Protein AF-A0A971WCU1-F1 (afdb_monomer_lite)

Radius of gyration: 51.8 Å; chains: 1; bounding box: 197×44×165 Å

Foldseek 3Di:
DDDPDPPPVPPPPPPDDDDDFDKDKWWLAKFKWWFDDPVAWAVLLLLLLLLLVLVVVVVVCPVPPDDPQLSDDPHSVVSVVDDPVSHAFDWDDDQKIWGWFDDPVFQKIKIKIKHFFCAPDVPDPPGPGHGAPAKIKIWIWMWGQDPRIIMIITIIMIMHGPPDPGDDDPPPCVSVLVQLVPPNGQIGDPHGQHLFAAEPPDLVSLLVVLVVLPDLQDAAKEKEWEKAFDQPPVVVVVVVVVVDDDDDPPVCVVVVVVVSVVSSVVTDTDALEPVSNLSNVCRSLHHYYYYYQVCQVVNCVSNVDPDRDHHGKMKMRHNPNQDDDIDIGDSVRCNVCVPVVSVVVSVCSSSSSIRDDHDRDPTDYPVRSVVVVVVVVVVVVVVVVVVVVVVVVVVVVVVVVVVVVVVVVVVVVVVVVVVVVVVVVVVVVVVVVVVVVVVVVVVVVVVVVVVVVVVVVVVVVVVVVVPDDD

Structure (mmCIF, N/CA/C/O backbone):
data_AF-A0A971WCU1-F1
#
_entry.id   AF-A0A971WCU1-F1
#
loop_
_atom_site.group_PDB
_atom_site.id
_atom_site.type_symbol
_atom_site.label_atom_id
_atom_site.label_alt_id
_atom_site.label_comp_id
_atom_site.label_asym_id
_atom_site.label_entity_id
_atom_site.label_seq_id
_atom_site.pdbx_PDB_ins_code
_atom_site.Cartn_x
_atom_site.Cartn_y
_atom_site.Cartn_z
_atom_site.occupancy
_atom_site.B_iso_or_equiv
_atom_site.auth_seq_id
_atom_site.auth_comp_id
_atom_site.auth_asym_id
_atom_site.auth_atom_id
_atom_site.pdbx_PDB_model_num
ATOM 1 N N . MET A 1 1 ? 70.773 10.343 27.319 1.00 43.09 1 MET A N 1
ATOM 2 C CA . MET A 1 1 ? 70.062 11.587 27.674 1.00 43.09 1 MET A CA 1
ATOM 3 C C . MET A 1 1 ? 69.330 12.115 26.451 1.00 43.09 1 MET A C 1
ATOM 5 O O . MET A 1 1 ? 69.929 12.808 25.647 1.00 43.09 1 MET A O 1
ATOM 9 N N . SER A 1 2 ? 68.058 11.762 26.323 1.00 36.41 2 SER A N 1
ATOM 10 C CA . SER A 1 2 ? 66.983 12.653 25.872 1.00 36.41 2 SER A CA 1
ATOM 11 C C . SER A 1 2 ? 65.689 11.899 26.162 1.00 36.41 2 SER A C 1
ATOM 13 O O . SER A 1 2 ? 65.372 10.880 25.558 1.00 36.41 2 SER A O 1
ATOM 15 N N . VAL A 1 3 ? 65.046 12.328 27.240 1.00 37.06 3 VAL A N 1
ATOM 16 C CA . VAL A 1 3 ? 63.808 11.773 27.773 1.00 37.06 3 VAL A CA 1
ATOM 17 C C . VAL A 1 3 ? 62.719 12.010 26.729 1.00 37.06 3 VAL A C 1
ATOM 19 O O . VAL A 1 3 ? 62.433 13.155 26.387 1.00 37.06 3 VAL A O 1
ATOM 22 N N . LEU A 1 4 ? 62.141 10.932 26.198 1.00 38.88 4 LEU A N 1
ATOM 23 C CA . LEU A 1 4 ? 60.854 10.992 25.515 1.00 38.88 4 LEU A CA 1
ATOM 24 C C . LEU A 1 4 ? 59.821 11.357 26.583 1.00 38.88 4 LEU A C 1
ATOM 26 O O . LEU A 1 4 ? 59.481 10.532 27.429 1.00 38.88 4 LEU A O 1
ATOM 30 N N . ASN A 1 5 ? 59.386 12.616 26.586 1.00 39.91 5 ASN A N 1
ATOM 31 C CA . ASN A 1 5 ? 58.251 13.050 27.386 1.00 39.91 5 ASN A CA 1
ATOM 32 C C . ASN A 1 5 ? 57.004 12.308 26.890 1.00 39.91 5 ASN A C 1
ATOM 34 O O . ASN A 1 5 ? 56.420 12.661 25.865 1.00 39.91 5 ASN A O 1
ATOM 38 N N . CYS A 1 6 ? 56.606 11.283 27.643 1.00 39.75 6 CYS A N 1
ATOM 39 C CA . CYS A 1 6 ? 55.230 10.817 27.714 1.00 39.75 6 CYS A CA 1
ATOM 40 C C . CYS A 1 6 ? 54.361 11.954 28.266 1.00 39.75 6 CYS A C 1
ATOM 42 O O . CYS A 1 6 ? 54.092 12.017 29.462 1.00 39.75 6 CYS A O 1
ATOM 44 N N . GLU A 1 7 ? 53.906 12.853 27.400 1.00 39.91 7 GLU A N 1
ATOM 45 C CA . GLU A 1 7 ? 52.666 13.582 27.652 1.00 39.91 7 GLU A CA 1
ATOM 46 C C . GLU A 1 7 ? 51.512 12.743 27.100 1.00 39.91 7 GLU A C 1
ATOM 48 O O . GLU A 1 7 ? 50.922 13.038 26.061 1.00 39.91 7 GLU A O 1
ATOM 53 N N . GLU A 1 8 ? 51.183 11.664 27.815 1.00 44.31 8 GLU A N 1
ATOM 54 C CA . GLU A 1 8 ? 49.823 11.136 27.786 1.00 44.31 8 GLU A CA 1
ATOM 55 C C . GLU A 1 8 ? 48.916 12.248 28.316 1.00 44.31 8 GLU A C 1
ATOM 57 O O . GLU A 1 8 ? 48.736 12.435 29.521 1.00 44.31 8 GLU A O 1
ATOM 62 N N . GLN A 1 9 ? 48.361 13.037 27.395 1.00 46.75 9 GLN A N 1
ATOM 63 C CA . GLN A 1 9 ? 47.211 13.872 27.688 1.00 46.75 9 GLN A CA 1
ATOM 64 C C . GLN A 1 9 ? 46.066 12.942 28.075 1.00 46.75 9 GLN A C 1
ATOM 66 O O . GLN A 1 9 ? 45.296 12.477 27.235 1.00 46.75 9 GLN A O 1
ATOM 71 N N . ASN A 1 10 ? 45.964 12.701 29.376 1.00 48.41 10 ASN A N 1
ATOM 72 C CA . ASN A 1 10 ? 44.827 12.116 30.050 1.00 48.41 10 ASN A CA 1
ATOM 73 C C . ASN A 1 10 ? 43.630 13.073 29.891 1.00 48.41 10 ASN A C 1
ATOM 75 O O . ASN A 1 10 ? 43.253 13.819 30.796 1.00 48.41 10 ASN A O 1
ATOM 79 N N . LYS A 1 11 ? 43.067 13.128 28.678 1.00 56.75 11 LYS A N 1
ATOM 80 C CA . LYS A 1 11 ? 41.783 13.765 28.397 1.00 56.75 11 LYS A CA 1
ATOM 81 C C . LYS A 1 11 ? 40.721 12.835 28.952 1.00 56.75 11 LYS A C 1
ATOM 83 O O . LYS A 1 11 ? 40.116 12.070 28.209 1.00 56.75 11 LYS A O 1
ATOM 88 N N . ASN A 1 12 ? 40.498 12.918 30.262 1.00 53.84 12 ASN A N 1
ATOM 89 C CA . ASN A 1 12 ? 39.261 12.429 30.851 1.00 53.84 12 ASN A CA 1
ATOM 90 C C . ASN A 1 12 ? 38.111 12.946 29.972 1.00 53.84 12 ASN A C 1
ATOM 92 O O . ASN A 1 12 ? 37.993 14.172 29.821 1.00 53.84 12 ASN A O 1
ATOM 96 N N . PRO A 1 13 ? 37.311 12.071 29.334 1.00 63.09 13 PRO A N 1
ATOM 97 C CA . PRO A 1 13 ? 36.203 12.528 28.520 1.00 63.09 13 PRO A CA 1
ATOM 98 C C . PRO A 1 13 ? 35.293 13.343 29.435 1.00 63.09 13 PRO A C 1
ATOM 100 O O . PRO A 1 13 ? 34.786 12.848 30.440 1.00 63.09 13 PRO A O 1
ATOM 103 N N . LYS A 1 14 ? 35.138 14.638 29.138 1.00 66.12 14 LYS A N 1
ATOM 104 C CA . LYS A 1 14 ? 34.150 15.463 29.829 1.00 66.12 14 LYS A CA 1
ATOM 105 C C . LYS A 1 14 ? 32.787 14.876 29.483 1.00 66.12 14 LYS A C 1
ATOM 107 O O . LYS A 1 14 ? 32.306 15.079 28.371 1.00 66.12 14 LYS A O 1
ATOM 112 N N . TYR A 1 15 ? 32.195 14.146 30.424 1.00 69.62 15 TYR A N 1
ATOM 113 C CA . TYR A 1 15 ? 30.823 13.651 30.358 1.00 69.62 15 TYR A CA 1
ATOM 114 C C . TYR A 1 15 ? 29.861 14.847 30.419 1.00 69.62 15 TYR A C 1
ATOM 116 O O . TYR A 1 15 ? 29.337 15.205 31.469 1.00 69.62 15 TYR A O 1
ATOM 124 N N . GLY A 1 16 ? 29.726 15.545 29.294 1.00 74.69 16 GLY A N 1
ATOM 125 C CA . GLY A 1 16 ? 28.755 16.609 29.082 1.00 74.69 16 GLY A CA 1
ATOM 126 C C . GLY A 1 16 ? 27.542 16.093 28.308 1.00 74.69 16 GLY A C 1
ATOM 127 O O . GLY A 1 16 ? 27.627 15.049 27.658 1.00 74.69 16 GLY A O 1
ATOM 128 N N . PRO A 1 17 ? 26.412 16.815 28.346 1.00 77.12 17 PRO A N 1
ATOM 129 C CA . PRO A 1 17 ? 25.242 16.459 27.554 1.00 77.12 17 PRO A CA 1
ATOM 130 C C . PRO A 1 17 ? 25.588 16.421 26.058 1.00 77.12 17 PRO A C 1
ATOM 132 O O . PRO A 1 17 ? 26.209 17.344 25.522 1.00 77.12 17 PRO A O 1
ATOM 135 N N . ILE A 1 18 ? 25.174 15.346 25.384 1.00 80.56 18 ILE A N 1
ATOM 136 C CA . ILE A 1 18 ? 25.333 15.185 23.935 1.00 80.56 18 ILE A CA 1
ATOM 137 C C . ILE A 1 18 ? 24.312 16.087 23.230 1.00 80.56 18 ILE A C 1
ATOM 139 O O . ILE A 1 18 ? 23.155 16.179 23.641 1.00 80.56 18 ILE A O 1
ATOM 143 N N . LYS A 1 19 ? 24.735 16.781 22.168 1.00 82.50 19 LYS A N 1
ATOM 144 C CA . LYS A 1 19 ? 23.848 17.659 21.393 1.00 82.50 19 LYS A CA 1
ATOM 145 C C . LYS A 1 19 ? 22.798 16.838 20.642 1.00 82.50 19 LYS A C 1
ATOM 147 O O . LYS A 1 19 ? 23.133 15.847 20.001 1.00 82.50 19 LYS A O 1
ATOM 152 N N . LEU A 1 20 ? 21.552 17.306 20.662 1.00 84.56 20 LEU A N 1
ATOM 153 C CA . LEU A 1 20 ? 20.497 16.774 19.800 1.00 84.56 20 LEU A CA 1
ATOM 154 C C . LEU A 1 20 ? 20.775 17.143 18.338 1.00 84.56 20 LEU A C 1
ATOM 156 O O . LEU A 1 20 ? 21.154 18.278 18.038 1.00 84.56 20 LEU A O 1
ATOM 160 N N . LEU A 1 21 ? 20.561 16.188 17.435 1.00 85.56 21 LEU A N 1
ATOM 161 C CA . LEU A 1 21 ? 20.706 16.390 15.996 1.00 85.56 21 LEU A CA 1
ATOM 162 C C . LEU A 1 21 ? 19.345 16.698 15.369 1.00 85.56 21 LEU A C 1
ATOM 164 O O . LEU A 1 21 ? 18.330 16.091 15.712 1.00 85.56 21 LEU A O 1
ATOM 168 N N . LYS A 1 22 ? 19.320 17.644 14.426 1.00 91.31 22 LYS A N 1
ATOM 169 C CA . LYS A 1 22 ? 18.138 17.860 13.586 1.00 91.31 22 LYS A CA 1
ATOM 170 C C . LYS A 1 22 ? 18.001 16.689 12.617 1.00 91.31 22 LYS A C 1
ATOM 172 O O . LYS A 1 22 ? 19.000 16.252 12.053 1.00 91.31 22 LYS A O 1
ATOM 177 N N . THR A 1 23 ? 16.771 16.236 12.410 1.00 92.38 23 THR A N 1
ATOM 178 C CA . THR A 1 23 ? 16.435 15.107 11.532 1.00 92.38 23 THR A CA 1
ATOM 179 C C . THR A 1 23 ? 15.613 15.608 10.345 1.00 92.38 23 THR A C 1
ATOM 181 O O . THR A 1 23 ? 14.807 16.528 10.503 1.00 92.38 23 THR A O 1
ATOM 184 N N . VAL A 1 24 ? 15.814 15.021 9.168 1.00 93.81 24 VAL A N 1
ATOM 185 C CA . VAL A 1 24 ? 14.945 15.171 7.994 1.00 93.81 24 VAL A CA 1
ATOM 186 C C . VAL A 1 24 ? 14.205 13.867 7.749 1.00 93.81 24 VAL A C 1
ATOM 188 O O . VAL A 1 24 ? 14.799 12.799 7.857 1.00 93.81 24 VAL A O 1
ATOM 191 N N . SER A 1 25 ? 12.926 13.958 7.392 1.00 93.88 25 SER A N 1
ATOM 192 C CA . SER A 1 25 ? 12.087 12.794 7.103 1.00 93.88 25 SER A CA 1
ATOM 193 C C . SER A 1 25 ? 11.522 12.892 5.697 1.00 93.88 25 SER A C 1
ATOM 195 O O . SER A 1 25 ? 11.030 13.949 5.297 1.00 93.88 25 SER A O 1
ATOM 197 N N . TYR A 1 26 ? 11.587 11.805 4.936 1.00 93.00 26 TYR A N 1
ATOM 198 C CA . TYR A 1 26 ? 11.058 11.756 3.577 1.00 93.00 26 TYR A CA 1
ATOM 199 C C . TYR A 1 26 ? 10.652 10.335 3.175 1.00 93.00 26 TYR A C 1
ATOM 201 O O . TYR A 1 26 ? 11.253 9.364 3.643 1.00 93.00 26 TYR A O 1
ATOM 209 N N . PRO A 1 27 ? 9.636 10.181 2.307 1.00 92.50 27 PRO A N 1
ATOM 210 C CA . PRO A 1 27 ? 9.279 8.872 1.788 1.00 92.50 27 PRO A CA 1
ATOM 211 C C . PRO A 1 27 ? 10.387 8.333 0.881 1.00 92.50 27 PRO A C 1
ATOM 213 O O . PRO A 1 27 ? 10.970 9.081 0.094 1.00 92.50 27 PRO A O 1
ATOM 216 N N . THR A 1 28 ? 10.649 7.033 0.975 1.00 92.00 28 THR A N 1
ATOM 217 C CA . THR A 1 28 ? 11.574 6.291 0.102 1.00 92.00 28 THR A CA 1
ATOM 218 C C . THR A 1 28 ? 10.845 5.323 -0.822 1.00 92.00 28 THR A C 1
ATOM 220 O O . THR A 1 28 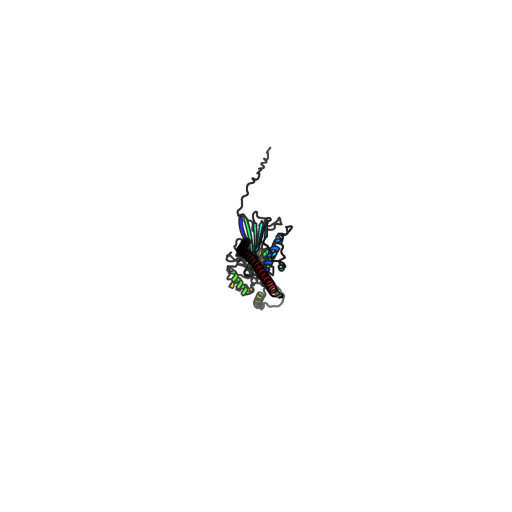? 11.330 5.017 -1.906 1.00 92.00 28 THR A O 1
ATOM 223 N N . PHE A 1 29 ? 9.660 4.868 -0.418 1.00 93.19 29 PHE A N 1
ATOM 224 C CA . PHE A 1 29 ? 8.770 4.037 -1.217 1.00 93.19 29 PHE A CA 1
ATOM 225 C C . PHE A 1 29 ? 7.324 4.406 -0.917 1.00 93.19 29 PHE A C 1
ATOM 227 O O . PHE A 1 29 ? 6.978 4.640 0.242 1.00 93.19 29 PHE A O 1
ATOM 234 N N . GLN A 1 30 ? 6.494 4.458 -1.954 1.00 93.06 30 GLN A N 1
ATOM 235 C CA . GLN A 1 30 ? 5.072 4.759 -1.864 1.00 93.06 30 GLN A CA 1
ATOM 236 C C . GLN A 1 30 ? 4.330 3.987 -2.954 1.00 93.06 30 GLN A C 1
ATOM 238 O O . GLN A 1 30 ? 4.780 3.962 -4.098 1.00 93.06 30 GLN A O 1
ATOM 243 N N . LEU A 1 31 ? 3.211 3.367 -2.591 1.00 94.31 31 LEU A N 1
ATOM 244 C CA . LEU A 1 31 ? 2.306 2.706 -3.522 1.00 94.31 31 LEU A CA 1
ATOM 245 C C . LEU A 1 31 ? 0.878 2.756 -2.980 1.00 94.31 31 LEU A C 1
ATOM 247 O O . LEU A 1 31 ? 0.618 2.291 -1.870 1.00 94.31 31 LEU A O 1
ATOM 251 N N . TYR A 1 32 ? -0.034 3.271 -3.796 1.00 95.44 32 TYR A N 1
ATOM 252 C CA . TYR A 1 32 ? -1.472 3.090 -3.634 1.00 95.44 32 TYR A CA 1
ATOM 253 C C . TYR A 1 32 ? -1.966 2.049 -4.636 1.00 95.44 32 TYR A C 1
ATOM 255 O O . TYR A 1 32 ? -1.574 2.072 -5.806 1.00 95.44 32 TYR A O 1
ATOM 263 N N . ALA A 1 33 ? -2.818 1.145 -4.170 1.00 95.44 33 ALA A N 1
ATOM 264 C CA . ALA A 1 33 ? -3.464 0.141 -4.993 1.00 95.44 33 ALA A CA 1
ATOM 265 C C . ALA A 1 33 ? -4.829 -0.246 -4.409 1.00 95.44 33 ALA A C 1
ATOM 267 O O . ALA A 1 33 ? -5.133 0.029 -3.257 1.00 95.44 33 ALA A O 1
ATOM 268 N N . GLU A 1 34 ? -5.617 -0.939 -5.205 1.00 96.00 34 GLU A N 1
ATOM 269 C CA . GLU A 1 34 ? -6.888 -1.561 -4.891 1.00 96.00 34 GLU A CA 1
ATOM 270 C C . GLU A 1 34 ? -6.803 -3.053 -5.225 1.00 96.00 34 GLU A C 1
ATOM 272 O O . GLU A 1 34 ? -6.020 -3.487 -6.080 1.00 96.00 34 GLU A O 1
ATOM 277 N N . ILE A 1 35 ? -7.611 -3.849 -4.539 1.00 94.94 35 ILE A N 1
ATOM 278 C CA . ILE A 1 35 ? -7.826 -5.259 -4.856 1.00 94.94 35 ILE A CA 1
ATOM 279 C C . ILE A 1 35 ? -8.947 -5.356 -5.882 1.00 94.94 35 ILE A C 1
ATOM 281 O O . ILE A 1 35 ? -10.084 -4.978 -5.605 1.00 94.94 35 ILE A O 1
ATOM 285 N N . GLU A 1 36 ? -8.638 -5.906 -7.055 1.00 87.38 36 GLU A N 1
ATOM 286 C CA . GLU A 1 36 ? -9.627 -6.201 -8.088 1.00 87.38 36 GLU A CA 1
ATOM 287 C C . GLU A 1 36 ? -9.610 -7.703 -8.395 1.00 87.38 36 GLU A C 1
ATOM 289 O O . GLU A 1 36 ? -8.918 -8.179 -9.299 1.00 87.38 36 GLU A O 1
ATOM 294 N N . ASN A 1 37 ? -10.412 -8.462 -7.645 1.00 85.12 37 ASN A N 1
ATOM 295 C CA . ASN A 1 37 ? -10.657 -9.872 -7.916 1.00 85.12 37 ASN A CA 1
ATOM 296 C C . ASN A 1 37 ? -12.152 -10.191 -7.829 1.00 85.12 37 ASN A C 1
ATOM 298 O O . ASN A 1 37 ? -12.797 -9.955 -6.818 1.00 85.12 37 ASN A O 1
ATOM 302 N N . GLN A 1 38 ? -12.701 -10.784 -8.889 1.00 80.00 38 GLN A N 1
ATOM 303 C CA . GLN A 1 38 ? -14.122 -11.139 -8.964 1.00 80.00 38 GLN A CA 1
ATOM 304 C C . GLN A 1 38 ? -14.530 -12.260 -7.998 1.00 80.00 38 GLN A C 1
ATOM 306 O O . GLN A 1 38 ? -15.721 -12.454 -7.769 1.00 80.00 38 GLN A O 1
ATOM 311 N N . LYS A 1 39 ? -13.568 -13.037 -7.488 1.00 87.12 39 LYS A N 1
ATOM 312 C CA . LYS A 1 39 ? -13.828 -14.205 -6.633 1.00 87.12 39 LYS A CA 1
ATOM 313 C C . LYS A 1 39 ? -13.676 -13.925 -5.141 1.00 87.12 39 LYS A C 1
ATOM 315 O O . LYS A 1 39 ? -14.140 -14.735 -4.344 1.00 87.12 39 LYS A O 1
ATOM 320 N N . THR A 1 40 ? -13.054 -12.807 -4.785 1.00 91.69 40 THR A N 1
ATOM 321 C CA . THR A 1 40 ? -12.688 -12.474 -3.408 1.00 91.69 40 THR A CA 1
ATOM 322 C C . THR A 1 40 ? -13.382 -11.180 -3.030 1.00 91.69 40 THR A C 1
ATOM 324 O O . THR A 1 40 ? -13.104 -10.137 -3.617 1.00 91.69 40 THR A O 1
ATOM 327 N N . ASP A 1 41 ? -14.301 -11.242 -2.070 1.00 94.44 41 ASP A N 1
ATOM 328 C CA . ASP A 1 41 ? -14.919 -10.035 -1.526 1.00 94.44 41 ASP A CA 1
ATOM 329 C C . ASP A 1 41 ? -13.918 -9.206 -0.696 1.00 94.44 41 ASP A C 1
ATOM 331 O O . ASP A 1 41 ? -12.812 -9.651 -0.376 1.00 94.44 41 ASP A O 1
ATOM 335 N N . ALA A 1 42 ? -14.292 -7.970 -0.359 1.00 95.56 42 ALA A N 1
ATOM 336 C CA . ALA A 1 42 ? -13.392 -7.035 0.310 1.00 95.56 42 ALA A CA 1
ATOM 337 C C . ALA A 1 42 ? -12.983 -7.475 1.729 1.00 95.56 42 ALA A C 1
ATOM 339 O O . ALA A 1 42 ? -11.884 -7.141 2.172 1.00 95.56 42 ALA A O 1
ATOM 340 N N . GLU A 1 43 ? -13.829 -8.227 2.437 1.00 94.81 43 GLU A N 1
ATOM 341 C CA . GLU A 1 43 ? -13.536 -8.708 3.790 1.00 94.81 43 GLU A CA 1
ATOM 342 C C . GLU A 1 43 ? -12.564 -9.892 3.753 1.00 94.81 43 GLU A C 1
ATOM 344 O O . GLU A 1 43 ? -11.565 -9.907 4.477 1.00 94.81 43 GLU A O 1
ATOM 349 N N . ALA A 1 44 ? -12.787 -10.843 2.845 1.00 95.38 44 ALA A N 1
ATOM 350 C CA . ALA A 1 44 ? -11.847 -11.916 2.553 1.00 95.38 44 ALA A CA 1
ATOM 351 C C . ALA A 1 44 ? -10.498 -11.356 2.081 1.00 95.38 44 ALA A C 1
ATOM 353 O O . ALA A 1 44 ? -9.449 -11.760 2.585 1.00 95.38 44 ALA A O 1
ATOM 354 N N . ALA A 1 45 ? -10.512 -10.373 1.175 1.00 96.75 45 ALA A N 1
ATOM 355 C CA . ALA A 1 45 ? -9.303 -9.710 0.706 1.00 96.75 45 ALA A CA 1
ATOM 356 C C . ALA A 1 45 ? -8.549 -9.024 1.854 1.00 96.75 45 ALA A C 1
ATOM 358 O O . ALA A 1 45 ? -7.324 -9.124 1.916 1.00 96.75 45 ALA A O 1
ATOM 359 N N . LEU A 1 46 ? -9.261 -8.374 2.786 1.00 96.94 46 LEU A N 1
ATOM 360 C CA . LEU A 1 46 ? -8.656 -7.772 3.974 1.00 96.94 46 LEU A CA 1
ATOM 361 C C . LEU A 1 46 ? -7.951 -8.835 4.823 1.00 96.94 46 LEU A C 1
ATOM 363 O O . LEU A 1 46 ? -6.783 -8.657 5.163 1.00 96.94 46 LEU A O 1
ATOM 367 N N . LYS A 1 47 ? -8.619 -9.958 5.118 1.00 96.31 47 LYS A N 1
ATOM 368 C CA . LYS A 1 47 ? -8.030 -11.067 5.890 1.00 96.31 47 LYS A CA 1
ATOM 369 C C . LYS A 1 47 ? -6.763 -11.605 5.226 1.00 96.31 47 LYS A C 1
ATOM 371 O O . LYS A 1 47 ? -5.746 -11.770 5.899 1.00 96.31 47 LYS A O 1
ATOM 376 N N . ILE A 1 48 ? -6.793 -11.807 3.909 1.00 96.88 48 ILE A N 1
ATOM 377 C CA . ILE A 1 48 ? -5.629 -12.261 3.138 1.00 96.88 48 ILE A CA 1
ATOM 378 C C . ILE A 1 48 ? -4.506 -11.218 3.193 1.00 96.88 48 ILE A C 1
ATOM 380 O O . ILE A 1 48 ? -3.363 -11.571 3.468 1.00 96.88 48 ILE A O 1
ATOM 384 N N . ALA A 1 49 ? -4.801 -9.932 2.984 1.00 96.94 49 ALA A N 1
ATOM 385 C CA . ALA A 1 49 ? -3.796 -8.868 2.997 1.00 96.94 49 ALA A CA 1
ATOM 386 C C . ALA A 1 49 ? -3.129 -8.694 4.376 1.00 96.94 49 ALA A C 1
ATOM 388 O O . ALA A 1 49 ? -1.912 -8.492 4.472 1.00 96.94 49 ALA A O 1
ATOM 389 N N . VAL A 1 50 ? -3.905 -8.828 5.455 1.00 96.56 50 VAL A N 1
ATOM 390 C CA . VAL A 1 50 ? -3.392 -8.856 6.833 1.00 96.56 50 VAL A CA 1
ATOM 391 C C . VAL A 1 50 ? -2.505 -10.084 7.050 1.00 96.56 50 VAL A C 1
ATOM 393 O O . VAL A 1 50 ? -1.378 -9.940 7.529 1.00 96.56 50 VAL A O 1
ATOM 396 N N . ALA A 1 51 ? -2.953 -11.273 6.633 1.00 96.00 51 ALA A N 1
ATOM 397 C CA . ALA A 1 51 ? -2.179 -12.508 6.747 1.00 96.00 51 ALA A CA 1
ATOM 398 C C . ALA A 1 51 ? -0.861 -12.451 5.958 1.00 96.00 51 ALA A C 1
ATOM 400 O O . ALA A 1 51 ? 0.175 -12.862 6.474 1.00 96.00 51 ALA A O 1
ATOM 401 N N . GLU A 1 52 ? -0.865 -11.887 4.747 1.00 95.69 52 GLU A N 1
ATOM 402 C CA . GLU A 1 52 ? 0.336 -11.639 3.934 1.00 95.69 52 GLU A CA 1
ATOM 403 C C . GLU A 1 52 ? 1.316 -10.712 4.659 1.00 95.69 52 GLU A C 1
ATOM 405 O O . GLU A 1 52 ? 2.521 -10.973 4.716 1.00 95.69 52 GLU A O 1
ATOM 410 N N . THR A 1 53 ? 0.794 -9.646 5.273 1.00 95.38 53 THR A N 1
ATOM 411 C CA . THR A 1 53 ? 1.612 -8.685 6.019 1.00 95.38 53 THR A CA 1
ATOM 412 C C . THR A 1 53 ? 2.239 -9.331 7.251 1.00 95.38 53 THR A C 1
ATOM 414 O O . THR A 1 53 ? 3.430 -9.145 7.497 1.00 95.38 53 THR A O 1
ATOM 417 N N . PHE A 1 54 ? 1.489 -10.138 8.002 1.00 93.88 54 PHE A N 1
ATOM 418 C CA . PHE A 1 54 ? 2.029 -10.855 9.158 1.00 93.88 54 PHE A CA 1
ATOM 419 C C . PHE A 1 54 ? 2.957 -12.002 8.769 1.00 93.88 54 PHE A C 1
ATOM 421 O O . PHE A 1 54 ? 3.988 -12.166 9.413 1.00 93.88 54 PHE A O 1
ATOM 428 N N . SER A 1 55 ? 2.677 -12.742 7.695 1.00 92.50 55 SER A N 1
ATOM 429 C CA . SER A 1 55 ? 3.593 -13.765 7.174 1.00 92.50 55 SER A CA 1
ATOM 430 C C . SER A 1 55 ? 4.936 -13.135 6.790 1.00 92.50 55 SER A C 1
ATOM 432 O O . SER A 1 55 ? 5.989 -13.597 7.236 1.00 92.50 55 SER A O 1
ATOM 434 N N . TRP A 1 56 ? 4.916 -11.991 6.089 1.00 91.75 56 TRP A N 1
ATOM 435 C CA . TRP A 1 56 ? 6.115 -11.185 5.843 1.00 91.75 56 TRP A CA 1
ATOM 436 C C . TRP A 1 56 ? 6.790 -10.737 7.145 1.00 91.75 56 TRP A C 1
ATOM 438 O O . TRP A 1 56 ? 8.004 -10.910 7.286 1.00 91.75 56 TRP A O 1
ATOM 448 N N . LEU A 1 57 ? 6.034 -10.193 8.099 1.00 90.31 57 LEU A N 1
ATOM 449 C CA . LEU A 1 57 ? 6.578 -9.691 9.356 1.00 90.31 57 LEU A CA 1
ATOM 450 C C . LEU A 1 57 ? 7.276 -10.798 10.147 1.00 90.31 57 LEU A C 1
ATOM 452 O O . LEU A 1 57 ? 8.421 -10.608 10.534 1.00 90.31 57 LEU A O 1
ATOM 456 N N . ARG A 1 58 ? 6.671 -11.984 10.283 1.00 89.69 58 ARG A N 1
ATOM 457 C CA . ARG A 1 58 ? 7.274 -13.151 10.951 1.00 89.69 58 ARG A CA 1
ATOM 458 C C . ARG A 1 58 ? 8.637 -13.518 10.365 1.00 89.69 58 ARG A C 1
ATOM 460 O O . ARG A 1 58 ? 9.535 -13.924 11.097 1.00 89.69 58 ARG A O 1
ATOM 467 N N . THR A 1 59 ? 8.862 -13.299 9.063 1.00 86.06 59 THR A N 1
ATOM 468 C CA . THR A 1 59 ? 10.194 -13.522 8.468 1.00 86.06 59 THR A CA 1
ATOM 469 C C . THR A 1 59 ? 11.283 -12.597 9.016 1.00 86.06 59 THR A C 1
ATOM 471 O O . THR A 1 59 ? 12.458 -12.952 8.961 1.00 86.06 59 THR A O 1
ATOM 474 N N . ARG A 1 60 ? 10.909 -11.435 9.562 1.00 82.38 60 ARG A N 1
ATOM 475 C CA . ARG A 1 60 ? 11.810 -10.474 10.212 1.00 82.38 60 ARG A CA 1
ATOM 476 C C . ARG A 1 60 ? 12.116 -10.843 11.668 1.00 82.38 60 ARG A C 1
ATOM 478 O O . ARG A 1 60 ? 13.101 -10.353 12.200 1.00 82.38 60 ARG A O 1
ATOM 485 N N . PHE A 1 61 ? 11.329 -11.739 12.268 1.00 80.31 61 PHE A N 1
ATOM 486 C CA . PHE A 1 61 ? 11.479 -12.224 13.647 1.00 80.31 61 PHE A CA 1
ATOM 487 C C . PHE A 1 61 ? 12.222 -13.566 13.750 1.00 80.31 61 PHE A C 1
ATOM 489 O O . PHE A 1 61 ? 12.282 -14.161 14.817 1.00 80.31 61 PHE A O 1
ATOM 496 N N . ARG A 1 62 ? 12.836 -14.054 12.664 1.00 70.88 62 ARG A N 1
ATOM 497 C CA . ARG A 1 62 ? 13.508 -15.371 12.618 1.00 70.88 62 ARG A CA 1
ATOM 498 C C . ARG A 1 62 ? 14.671 -15.553 13.609 1.00 70.88 62 ARG A C 1
ATOM 500 O O . ARG A 1 62 ? 15.128 -16.677 13.768 1.00 70.88 62 ARG A O 1
ATOM 507 N N . GLY A 1 63 ? 15.159 -14.475 14.224 1.00 68.19 63 GLY A N 1
ATOM 508 C CA . GLY A 1 63 ? 16.205 -14.498 15.254 1.00 68.19 63 GLY A CA 1
ATOM 509 C C . GLY A 1 63 ? 15.696 -14.356 16.692 1.00 68.19 63 GLY A C 1
ATOM 510 O O . GLY A 1 63 ? 16.517 -14.260 17.596 1.00 68.19 63 GLY A O 1
ATOM 511 N N . PHE A 1 64 ? 14.379 -14.297 16.901 1.00 75.50 64 PHE A N 1
ATOM 512 C CA . PHE A 1 64 ? 13.765 -14.232 18.227 1.00 75.50 64 PHE A CA 1
ATOM 513 C C . PHE A 1 64 ? 13.412 -15.642 18.698 1.00 75.50 64 PHE A C 1
ATOM 515 O O . PHE A 1 64 ? 13.020 -16.482 17.886 1.00 75.50 64 PHE A O 1
ATOM 522 N N . ASP A 1 65 ? 13.520 -15.882 20.005 1.00 74.62 65 ASP A N 1
ATOM 523 C CA . ASP A 1 65 ? 13.171 -17.174 20.608 1.00 74.62 65 ASP A CA 1
ATOM 524 C C . ASP A 1 65 ? 11.683 -17.503 20.406 1.00 74.62 65 ASP A C 1
ATOM 526 O O . ASP A 1 65 ? 11.322 -18.651 20.149 1.00 74.62 65 ASP A O 1
ATOM 530 N N . GLU A 1 66 ? 10.821 -16.482 20.452 1.00 78.69 66 GLU A N 1
ATOM 531 C CA . GLU A 1 66 ? 9.379 -16.606 20.250 1.00 78.69 66 GLU A CA 1
ATOM 532 C C . GLU A 1 66 ? 8.833 -15.448 19.401 1.00 78.69 66 GLU A C 1
ATOM 534 O O . GLU A 1 66 ? 9.279 -14.304 19.493 1.00 78.69 66 GLU A O 1
ATOM 539 N N . THR A 1 67 ? 7.846 -15.746 18.551 1.00 81.88 67 THR A N 1
ATOM 540 C CA . THR A 1 67 ? 7.080 -14.722 17.825 1.00 81.88 67 THR A CA 1
ATOM 541 C C . THR A 1 67 ? 5.922 -14.247 18.706 1.00 81.88 67 THR A C 1
ATOM 543 O O . THR A 1 67 ? 5.211 -15.104 19.234 1.00 81.88 67 THR A O 1
ATOM 546 N N . PRO A 1 68 ? 5.672 -12.928 18.827 1.00 82.38 68 PRO A N 1
ATOM 547 C CA . PRO A 1 68 ? 4.543 -12.403 19.592 1.00 82.38 68 PRO A CA 1
ATOM 548 C C . PRO A 1 68 ? 3.219 -13.049 19.177 1.00 82.38 68 PRO A C 1
ATOM 550 O O . PRO A 1 68 ? 2.928 -13.161 17.981 1.00 82.38 68 PRO A O 1
ATOM 553 N N . ALA A 1 69 ? 2.418 -13.470 20.159 1.00 84.56 69 ALA A N 1
ATOM 554 C CA . ALA A 1 69 ? 1.181 -14.215 19.926 1.00 84.56 69 ALA A CA 1
ATOM 555 C C . ALA A 1 69 ? 0.194 -13.439 19.037 1.00 84.56 69 ALA A C 1
ATOM 557 O O . ALA A 1 69 ? -0.518 -14.033 18.233 1.00 84.56 69 ALA A O 1
ATOM 558 N N . GLU A 1 70 ? 0.212 -12.109 19.120 1.00 82.50 70 GLU A N 1
ATOM 559 C CA . GLU A 1 70 ? -0.607 -11.196 18.324 1.00 82.50 70 GLU A CA 1
ATOM 560 C C . GLU A 1 70 ? -0.279 -11.225 16.820 1.00 82.50 70 GLU A C 1
ATOM 562 O O . GLU A 1 70 ? -1.096 -10.807 16.002 1.00 82.50 70 GLU A O 1
ATOM 567 N N . MET A 1 71 ? 0.905 -11.719 16.435 1.00 85.19 71 MET A N 1
ATOM 568 C CA . MET A 1 71 ? 1.331 -11.869 15.034 1.00 85.19 71 MET A CA 1
ATOM 569 C C . MET A 1 71 ? 1.093 -13.280 14.478 1.00 85.19 71 MET A C 1
ATOM 571 O O . MET A 1 71 ? 1.388 -13.554 13.304 1.00 85.19 71 MET A O 1
ATOM 575 N N . ILE A 1 72 ? 0.601 -14.197 15.313 1.00 88.12 72 ILE A N 1
ATOM 576 C CA . ILE A 1 72 ? 0.311 -15.573 14.924 1.00 88.12 72 ILE A CA 1
ATOM 577 C C . ILE A 1 72 ? -1.088 -15.604 14.310 1.00 88.12 72 ILE A C 1
ATOM 579 O O . ILE A 1 72 ? -2.096 -15.721 14.997 1.00 88.12 72 ILE A O 1
ATOM 583 N N . LEU A 1 73 ? -1.124 -15.518 12.982 1.00 91.69 73 LEU A N 1
ATOM 584 C CA . LEU A 1 73 ? -2.310 -15.785 12.173 1.00 91.69 73 LEU A CA 1
ATOM 585 C C . LEU A 1 73 ? -2.050 -16.989 11.259 1.00 91.69 73 LEU A C 1
ATOM 587 O O . LEU A 1 73 ? -0.891 -17.199 10.874 1.00 91.69 73 LEU A O 1
ATOM 591 N N . PRO A 1 74 ? -3.104 -17.735 10.869 1.00 93.31 74 PRO A N 1
ATOM 592 C CA . PRO A 1 74 ? -3.054 -18.661 9.744 1.00 93.31 74 PRO A CA 1
ATOM 593 C C . PRO A 1 74 ? -2.301 -18.083 8.536 1.00 93.31 74 PRO A C 1
ATOM 595 O O . PRO A 1 74 ? -2.326 -16.876 8.281 1.00 93.31 74 PRO A O 1
ATOM 598 N N . GLU A 1 75 ? -1.607 -18.950 7.797 1.00 92.94 75 GLU A N 1
ATOM 599 C CA . GLU A 1 75 ? -0.938 -18.546 6.557 1.00 92.94 75 GLU A CA 1
ATOM 600 C C . GLU A 1 75 ? -1.956 -18.031 5.518 1.00 92.94 75 GLU A C 1
ATOM 602 O O . GLU A 1 75 ? -3.132 -18.407 5.575 1.00 92.94 75 GLU A O 1
ATOM 607 N N . PRO A 1 76 ? -1.538 -17.174 4.563 1.00 92.44 76 PRO A N 1
ATOM 608 C CA . PRO A 1 76 ? -2.456 -16.514 3.630 1.00 92.44 76 PRO A CA 1
ATOM 609 C C . PRO A 1 76 ? -3.347 -17.459 2.811 1.00 92.44 76 PRO A C 1
ATOM 611 O O . PRO A 1 76 ? -4.465 -17.096 2.453 1.00 92.44 76 PRO A O 1
ATOM 614 N N . ASP A 1 77 ? -2.883 -18.675 2.521 1.00 92.81 77 ASP A N 1
ATOM 615 C CA . ASP A 1 77 ? -3.639 -19.709 1.803 1.00 92.81 77 ASP A CA 1
ATOM 616 C C . ASP A 1 77 ? -4.750 -20.357 2.651 1.00 92.81 77 ASP A C 1
ATOM 618 O O . ASP A 1 77 ? -5.645 -21.005 2.110 1.00 92.81 77 ASP A O 1
ATOM 622 N N . LYS A 1 78 ? -4.726 -20.145 3.970 1.00 94.31 78 LYS A N 1
ATOM 623 C CA . LYS A 1 78 ? -5.705 -20.626 4.954 1.00 94.31 78 LYS A CA 1
ATOM 624 C C . LYS A 1 78 ? -6.494 -19.483 5.591 1.00 94.31 78 LYS A C 1
ATOM 626 O O . LYS A 1 78 ? -6.954 -19.593 6.723 1.00 94.31 78 LYS A O 1
ATOM 631 N N . TYR A 1 79 ? -6.674 -18.376 4.873 1.00 92.94 79 TYR A N 1
ATOM 632 C CA . TYR A 1 79 ? -7.350 -17.183 5.396 1.00 92.94 79 TYR A CA 1
ATOM 633 C C . TYR A 1 79 ? -8.786 -17.436 5.897 1.00 92.94 79 TYR A C 1
ATOM 635 O O . TYR A 1 79 ? -9.290 -16.671 6.715 1.00 92.94 79 TYR A O 1
ATOM 643 N N . LEU A 1 80 ? -9.445 -18.505 5.433 1.00 93.38 80 LEU A N 1
ATOM 644 C CA . LEU A 1 80 ? -10.770 -18.923 5.907 1.00 93.38 80 LEU A CA 1
ATOM 645 C C . LEU A 1 80 ? -10.768 -19.382 7.372 1.00 93.38 80 LEU A C 1
ATOM 647 O O . LEU A 1 80 ? -11.804 -19.308 8.029 1.00 93.38 80 LEU A O 1
ATOM 651 N N . ASP A 1 81 ? -9.616 -19.811 7.890 1.00 95.38 81 ASP A N 1
ATOM 652 C CA . ASP A 1 81 ? -9.452 -20.205 9.289 1.00 95.38 81 ASP A CA 1
ATOM 653 C C . ASP A 1 81 ? -9.273 -18.983 10.215 1.00 95.38 81 ASP A C 1
ATOM 655 O O . ASP A 1 81 ? -9.294 -19.137 11.437 1.00 95.38 81 ASP A O 1
ATOM 659 N N . ILE A 1 82 ? -9.107 -17.774 9.655 1.00 93.69 82 ILE A N 1
ATOM 660 C CA . ILE A 1 82 ? -8.946 -16.523 10.410 1.00 93.69 82 ILE A CA 1
ATOM 661 C C . ILE A 1 82 ? -10.308 -16.056 10.924 1.00 93.69 82 ILE A C 1
ATOM 663 O O . ILE A 1 82 ? -11.177 -15.602 10.161 1.00 93.69 82 ILE A O 1
ATOM 667 N N . LYS A 1 83 ? -10.472 -16.107 12.245 1.00 90.31 83 LYS A N 1
ATOM 668 C CA . LYS A 1 83 ? -11.635 -15.554 12.932 1.00 90.31 83 LYS A CA 1
ATOM 669 C C . LYS A 1 83 ? -11.462 -14.055 13.107 1.00 90.31 83 LYS A C 1
ATOM 671 O O . LYS A 1 83 ? -10.356 -13.532 13.208 1.00 90.31 83 LYS A O 1
ATOM 676 N N . ASP A 1 84 ? -12.579 -13.353 13.209 1.00 82.56 84 ASP A N 1
ATOM 677 C CA . ASP A 1 84 ? -12.560 -11.895 13.351 1.00 82.56 84 ASP A CA 1
ATOM 678 C C . ASP A 1 84 ? -11.878 -11.444 14.649 1.00 82.56 84 ASP A C 1
ATOM 680 O O . ASP A 1 84 ? -11.298 -10.366 14.707 1.00 82.56 84 ASP A O 1
ATOM 684 N N . GLU A 1 85 ? -11.932 -12.291 15.676 1.00 86.12 85 GLU A N 1
ATOM 685 C CA . GLU A 1 85 ? -11.294 -12.088 16.976 1.00 86.12 85 GLU A CA 1
ATOM 686 C C . GLU A 1 85 ? -9.776 -12.287 16.938 1.00 86.12 85 GLU A C 1
ATOM 688 O O . GLU A 1 85 ? -9.109 -11.921 17.906 1.00 86.12 85 GLU A O 1
ATOM 693 N N . ASP A 1 86 ? -9.227 -12.876 15.874 1.00 88.62 86 ASP A N 1
ATOM 694 C CA . ASP A 1 86 ? -7.790 -13.135 15.752 1.00 88.62 86 ASP A CA 1
ATOM 695 C C . ASP A 1 86 ? -7.036 -11.870 15.307 1.00 88.62 86 ASP A C 1
ATOM 697 O O . ASP A 1 86 ? -5.867 -11.686 15.641 1.00 88.62 86 ASP A O 1
ATOM 701 N N . ILE A 1 87 ? -7.708 -10.951 14.601 1.00 90.88 87 ILE A N 1
ATOM 702 C CA . ILE A 1 87 ? -7.134 -9.667 14.180 1.00 90.88 87 ILE A CA 1
ATOM 703 C C . ILE A 1 87 ? -7.424 -8.624 15.263 1.00 90.88 87 ILE A C 1
ATOM 705 O O . ILE A 1 87 ? -8.578 -8.305 15.542 1.00 90.88 87 ILE A O 1
ATOM 709 N N . ARG A 1 88 ? -6.375 -8.071 15.884 1.00 87.44 88 ARG A N 1
ATOM 710 C CA . ARG A 1 88 ? -6.498 -7.117 16.999 1.00 87.44 88 ARG A CA 1
ATOM 711 C C . ARG A 1 88 ? -5.552 -5.936 16.849 1.00 87.44 88 ARG A C 1
ATOM 713 O O . ARG A 1 88 ? -4.497 -6.047 16.228 1.00 87.44 88 ARG A O 1
ATOM 720 N N . SER A 1 89 ? -5.912 -4.823 17.481 1.00 90.38 89 SER A N 1
ATOM 721 C CA . SER A 1 89 ? -4.984 -3.722 17.728 1.00 90.38 89 SER A CA 1
ATOM 722 C C . SER A 1 89 ? -3.984 -4.110 18.819 1.00 90.38 89 SER A C 1
ATOM 724 O O . SER A 1 89 ? -4.381 -4.605 19.873 1.00 90.38 89 SER A O 1
ATOM 726 N N . PHE A 1 90 ? -2.698 -3.843 18.605 1.00 90.19 90 PHE A N 1
ATOM 727 C CA . PHE A 1 90 ? -1.647 -4.061 19.603 1.00 90.19 90 PHE A CA 1
ATOM 728 C C . PHE A 1 90 ? -0.453 -3.141 19.353 1.00 90.19 90 PHE A C 1
ATOM 730 O O . PHE A 1 90 ? -0.354 -2.491 18.310 1.00 90.19 90 PHE A O 1
ATOM 737 N N . ARG A 1 91 ? 0.461 -3.071 20.325 1.00 89.31 91 ARG A N 1
ATOM 738 C CA . ARG A 1 91 ? 1.719 -2.343 20.179 1.00 89.31 91 ARG A CA 1
ATOM 739 C C . ARG A 1 91 ? 2.845 -3.029 20.940 1.00 89.31 91 ARG A C 1
ATOM 741 O O . ARG A 1 91 ? 2.704 -3.305 22.125 1.00 89.31 91 ARG A O 1
ATOM 748 N N . ILE A 1 92 ? 3.970 -3.225 20.264 1.00 87.31 92 ILE A N 1
ATOM 749 C CA . ILE A 1 92 ? 5.207 -3.795 20.805 1.00 87.31 92 ILE A CA 1
ATOM 750 C C . ILE A 1 92 ? 6.301 -2.735 20.705 1.00 87.31 92 ILE A C 1
ATOM 752 O O . ILE A 1 92 ? 6.354 -1.985 19.728 1.00 87.31 92 ILE A O 1
ATOM 756 N N . ASN A 1 93 ? 7.149 -2.643 21.729 1.00 87.12 93 ASN A N 1
ATOM 757 C CA . ASN A 1 93 ? 8.244 -1.680 21.796 1.00 87.12 93 ASN A CA 1
ATOM 758 C C . ASN A 1 93 ? 9.474 -2.312 22.461 1.00 87.12 93 ASN A C 1
ATOM 760 O O . ASN A 1 93 ? 9.578 -2.334 23.685 1.00 87.12 93 ASN A O 1
ATOM 764 N N . GLU A 1 94 ? 10.396 -2.808 21.639 1.00 85.88 94 GLU A N 1
ATOM 765 C CA . GLU A 1 94 ? 11.587 -3.563 22.058 1.00 85.88 94 GLU A CA 1
ATOM 766 C C . GLU A 1 94 ? 12.836 -3.076 21.301 1.00 85.88 94 GLU A C 1
ATOM 768 O O . GLU A 1 94 ? 13.619 -3.848 20.755 1.00 85.88 94 GLU A O 1
ATOM 773 N N . GLY A 1 95 ? 12.993 -1.755 21.176 1.00 81.00 95 GLY A N 1
ATOM 774 C CA . GLY A 1 95 ? 14.046 -1.134 20.355 1.00 81.00 95 GLY A CA 1
ATOM 775 C C . GLY A 1 95 ? 13.681 -1.007 18.870 1.00 81.00 95 GLY A C 1
ATOM 776 O O . GLY A 1 95 ? 14.194 -0.127 18.182 1.00 81.00 95 GLY A O 1
ATOM 777 N N . TYR A 1 96 ? 12.722 -1.805 18.409 1.00 89.31 96 TYR A N 1
ATOM 778 C CA . TYR A 1 96 ? 11.838 -1.505 17.286 1.00 89.31 96 TYR A CA 1
ATOM 779 C C . TYR A 1 96 ? 10.418 -1.280 17.828 1.00 89.31 96 TYR A C 1
ATOM 781 O O . TYR A 1 96 ? 10.093 -1.705 18.940 1.00 89.31 96 TYR A O 1
ATOM 789 N N . VAL A 1 97 ? 9.561 -0.621 17.053 1.00 90.31 97 VAL A N 1
ATOM 790 C CA . VAL A 1 97 ? 8.140 -0.462 17.385 1.00 90.31 97 VAL A CA 1
ATOM 791 C C . VAL A 1 97 ? 7.310 -1.153 16.323 1.00 90.31 97 VAL A C 1
ATOM 793 O O . VAL A 1 97 ? 7.444 -0.817 15.153 1.00 90.31 97 VAL A O 1
ATOM 796 N N . VAL A 1 98 ? 6.432 -2.068 16.728 1.00 91.81 98 VAL A N 1
ATOM 797 C CA . VAL A 1 98 ? 5.325 -2.539 15.887 1.00 91.81 98 VAL A CA 1
ATOM 798 C C . VAL A 1 98 ? 4.035 -1.997 16.469 1.00 91.81 98 VAL A C 1
ATOM 800 O O . VAL A 1 98 ? 3.758 -2.201 17.646 1.00 91.81 98 VAL A O 1
ATOM 803 N N . ASP A 1 99 ? 3.252 -1.303 15.659 1.00 92.75 99 ASP A N 1
ATOM 804 C CA . ASP A 1 99 ? 1.971 -0.725 16.045 1.00 92.75 99 ASP A CA 1
ATOM 805 C C . ASP A 1 99 ? 0.911 -1.156 15.028 1.00 92.75 99 ASP A C 1
ATOM 807 O O . ASP A 1 99 ? 1.075 -0.933 13.826 1.00 92.75 99 ASP A O 1
ATOM 811 N N . VAL A 1 100 ? -0.148 -1.809 15.506 1.00 95.25 100 VAL A N 1
ATOM 812 C CA . VAL A 1 100 ? -1.286 -2.259 14.702 1.00 95.25 100 VAL A CA 1
ATOM 813 C C . VAL A 1 100 ? -2.570 -1.673 15.267 1.00 95.25 100 VAL A C 1
ATOM 815 O O . VAL A 1 100 ? -2.821 -1.728 16.474 1.00 95.25 100 VAL A O 1
ATOM 818 N N . VAL A 1 101 ? -3.404 -1.154 14.370 1.00 95.00 101 VAL A N 1
ATOM 819 C CA . VAL A 1 101 ? -4.780 -0.736 14.637 1.00 95.00 101 VAL A CA 1
ATOM 820 C C . VAL A 1 101 ? -5.716 -1.501 13.726 1.00 95.00 101 VAL A C 1
ATOM 822 O O . VAL A 1 101 ? -5.507 -1.541 12.515 1.00 95.00 101 VAL A O 1
ATOM 825 N N . TYR A 1 102 ? -6.783 -2.041 14.300 1.00 94.94 102 TYR A N 1
ATOM 826 C CA . TYR A 1 102 ? -7.869 -2.658 13.562 1.00 94.94 102 TYR A CA 1
ATOM 827 C C . TYR A 1 102 ? -9.221 -2.146 14.064 1.00 94.94 102 TYR A C 1
ATOM 829 O O . TYR A 1 102 ? -9.566 -2.307 15.231 1.00 94.94 102 TYR A O 1
ATOM 837 N N . ILE A 1 103 ? -9.997 -1.536 13.167 1.00 93.81 103 ILE A N 1
ATOM 838 C CA . ILE A 1 103 ? -11.353 -1.047 13.433 1.00 93.81 103 ILE A CA 1
ATOM 839 C C . ILE A 1 103 ? -12.292 -1.767 12.470 1.00 93.81 103 ILE A C 1
ATOM 841 O O . ILE A 1 103 ? -12.547 -1.289 11.359 1.00 93.81 103 ILE A O 1
ATOM 845 N N . LYS A 1 104 ? -12.787 -2.931 12.904 1.00 92.06 104 LYS A N 1
ATOM 846 C CA . LYS A 1 104 ? -13.613 -3.841 12.098 1.00 92.06 104 LYS A CA 1
ATOM 847 C C . LYS A 1 104 ? -14.787 -3.130 11.424 1.00 92.06 104 LYS A C 1
ATOM 849 O O . LYS A 1 104 ? -14.914 -3.193 10.207 1.00 92.06 104 LYS A O 1
ATOM 854 N N . ASP A 1 105 ? -15.581 -2.388 12.192 1.00 90.81 105 ASP A N 1
ATOM 855 C CA . ASP A 1 105 ? -16.816 -1.754 11.698 1.00 90.81 105 ASP A CA 1
ATOM 856 C C . ASP A 1 105 ? -16.568 -0.678 10.632 1.00 90.81 105 ASP A C 1
ATOM 858 O O . ASP A 1 105 ? -17.466 -0.319 9.873 1.00 90.81 105 ASP A O 1
ATOM 862 N N . LYS A 1 106 ? -15.338 -0.159 10.558 1.00 93.75 106 LYS A N 1
ATOM 863 C CA . LYS A 1 106 ? -14.912 0.816 9.545 1.00 93.75 106 LYS A CA 1
ATOM 864 C C . LYS A 1 106 ? -14.060 0.180 8.445 1.00 93.75 106 LYS A C 1
ATOM 866 O O . LYS A 1 106 ? -13.608 0.893 7.550 1.00 93.75 106 LYS A O 1
ATOM 871 N N . GLY A 1 107 ? -13.812 -1.130 8.525 1.00 96.00 107 GLY A N 1
ATOM 872 C CA . GLY A 1 107 ? -12.946 -1.870 7.614 1.00 96.00 107 GLY A CA 1
ATOM 873 C C . GLY A 1 107 ? -11.519 -1.328 7.566 1.00 96.00 107 GLY A C 1
ATOM 874 O O . GLY A 1 107 ? -10.903 -1.381 6.507 1.00 96.00 107 GLY A O 1
ATOM 875 N N . ILE A 1 108 ? -11.018 -0.744 8.663 1.00 97.75 108 ILE A N 1
ATOM 876 C CA . ILE A 1 108 ? -9.683 -0.131 8.731 1.00 97.75 108 ILE A CA 1
ATOM 877 C C . ILE A 1 108 ? -8.725 -1.106 9.392 1.00 97.75 108 ILE A C 1
ATOM 879 O O . ILE A 1 108 ? -8.956 -1.528 10.523 1.00 97.75 108 ILE A O 1
ATOM 883 N N . TRP A 1 109 ? -7.607 -1.370 8.732 1.00 98.12 109 TRP A N 1
ATOM 884 C CA . TRP A 1 109 ? -6.451 -2.012 9.335 1.00 98.12 109 TRP A CA 1
ATOM 885 C C . TRP A 1 109 ? -5.199 -1.206 8.998 1.00 98.12 109 TRP A C 1
ATOM 887 O O . TRP A 1 109 ? -4.957 -0.892 7.836 1.00 98.12 109 TRP A O 1
ATOM 897 N N . ALA A 1 110 ? -4.400 -0.851 9.996 1.00 98.25 110 ALA A N 1
ATOM 898 C CA . ALA A 1 110 ? -3.182 -0.080 9.806 1.00 98.25 110 ALA A CA 1
ATOM 899 C C . ALA A 1 110 ? -2.043 -0.672 10.626 1.00 98.25 110 ALA A C 1
ATOM 901 O O . ALA A 1 110 ? -2.215 -1.023 11.788 1.00 98.25 110 ALA A O 1
ATOM 902 N N . PHE A 1 111 ? -0.869 -0.723 10.017 1.00 97.00 111 PHE A N 1
ATOM 903 C CA . PHE A 1 111 ? 0.362 -1.254 10.571 1.00 97.00 111 PHE A CA 1
ATOM 904 C C . PHE A 1 111 ? 1.490 -0.241 10.399 1.00 97.00 111 PHE A C 1
ATOM 906 O O . PHE A 1 111 ? 1.641 0.381 9.341 1.00 97.00 111 PHE A O 1
ATOM 913 N N . ASN A 1 112 ? 2.312 -0.111 11.432 1.00 95.44 112 ASN A N 1
ATOM 914 C CA . ASN A 1 112 ? 3.566 0.619 11.391 1.00 95.44 112 ASN A CA 1
ATOM 915 C C . ASN A 1 112 ? 4.672 -0.198 12.065 1.00 95.44 112 ASN A C 1
ATOM 917 O O . ASN A 1 112 ? 4.510 -0.663 13.191 1.00 95.44 112 ASN A O 1
ATOM 921 N N . LEU A 1 113 ? 5.796 -0.340 11.365 1.00 94.00 113 LEU A N 1
ATOM 922 C CA . LEU A 1 113 ? 7.060 -0.816 11.910 1.00 94.00 113 LEU A CA 1
ATOM 923 C C . LEU A 1 113 ? 8.089 0.316 11.892 1.00 94.00 113 LEU A C 1
ATOM 925 O O . LEU A 1 113 ? 8.464 0.775 10.813 1.00 94.00 113 LEU A O 1
ATOM 929 N N . ILE A 1 114 ? 8.589 0.697 13.065 1.00 92.88 114 ILE A N 1
ATOM 930 C CA . ILE A 1 114 ? 9.700 1.636 13.238 1.00 92.88 114 ILE A CA 1
ATOM 931 C C . ILE A 1 114 ? 10.934 0.845 13.650 1.00 92.88 114 ILE A C 1
ATOM 933 O O . ILE A 1 114 ? 10.922 0.174 14.680 1.00 92.88 114 ILE A O 1
ATOM 937 N N . GLU A 1 115 ? 12.003 0.937 12.870 1.00 91.50 115 GLU A N 1
ATOM 938 C CA . GLU A 1 115 ? 13.241 0.198 13.114 1.00 91.50 115 GLU A CA 1
ATOM 939 C C . GLU A 1 115 ? 14.480 1.072 12.860 1.00 91.50 115 GLU A C 1
ATOM 941 O O . GLU A 1 115 ? 14.456 1.934 11.973 1.00 91.50 115 GLU A O 1
ATOM 946 N N . PRO A 1 116 ? 15.573 0.883 13.621 1.00 90.94 116 PRO A N 1
ATOM 947 C CA . PRO A 1 116 ? 16.831 1.556 13.333 1.00 90.94 116 PRO A CA 1
ATOM 948 C C . PRO A 1 116 ? 17.411 1.078 11.999 1.00 90.94 116 PRO A C 1
ATOM 950 O O . PRO A 1 116 ? 17.136 -0.027 11.524 1.00 90.94 116 PRO A O 1
ATOM 953 N N . ASP A 1 117 ? 18.262 1.903 11.398 1.00 90.19 117 ASP A N 1
ATOM 954 C CA . ASP A 1 117 ? 19.047 1.476 10.250 1.00 90.19 117 ASP A CA 1
ATOM 955 C C . ASP A 1 117 ? 20.085 0.420 10.659 1.00 90.19 117 ASP A C 1
ATOM 957 O O . ASP A 1 117 ? 21.010 0.708 11.413 1.00 90.19 117 ASP A O 1
ATOM 961 N N . LEU A 1 118 ? 19.944 -0.796 10.128 1.00 84.56 118 LEU A N 1
ATOM 962 C CA . LEU A 1 118 ? 20.874 -1.909 10.345 1.00 84.56 118 LEU A CA 1
ATOM 963 C C . LEU A 1 118 ? 21.808 -2.160 9.150 1.00 84.56 118 LEU A C 1
ATOM 965 O O . LEU A 1 118 ? 22.542 -3.147 9.146 1.00 84.56 118 LEU A O 1
ATOM 969 N N . GLY A 1 119 ? 21.806 -1.277 8.147 1.00 80.69 119 GLY A N 1
ATOM 970 C CA . GLY A 1 119 ? 22.553 -1.480 6.908 1.00 80.69 119 GLY A CA 1
ATOM 971 C C . GLY A 1 119 ? 21.825 -2.393 5.909 1.00 80.69 119 GLY A C 1
ATOM 972 O O . GLY A 1 119 ? 20.625 -2.651 6.028 1.00 80.69 119 GLY A O 1
ATOM 973 N N . THR A 1 120 ? 22.521 -2.842 4.863 1.00 70.81 120 THR A N 1
ATOM 974 C CA . THR A 1 120 ? 21.933 -3.686 3.797 1.00 70.81 120 THR A CA 1
ATOM 975 C C . THR A 1 120 ? 21.842 -5.164 4.178 1.00 70.81 120 THR A C 1
ATOM 977 O O . THR A 1 120 ? 20.971 -5.872 3.671 1.00 70.81 120 THR A O 1
ATOM 980 N N . LYS A 1 121 ? 22.730 -5.643 5.057 1.00 66.19 121 LYS A N 1
ATOM 981 C CA . LYS A 1 121 ? 22.754 -7.027 5.554 1.00 66.19 121 LYS A CA 1
ATOM 982 C C . LYS A 1 121 ? 23.140 -7.004 7.034 1.00 66.19 121 LYS A C 1
ATOM 984 O O . LYS A 1 121 ? 24.323 -7.049 7.351 1.00 66.19 121 LYS A O 1
ATOM 989 N N . SER A 1 122 ? 22.142 -6.955 7.918 1.00 57.22 122 SER A N 1
ATOM 990 C CA . SER A 1 122 ? 22.339 -6.897 9.378 1.00 57.22 122 SER A CA 1
ATOM 991 C C . SER A 1 122 ? 23.201 -8.041 9.916 1.00 57.22 122 SER A C 1
ATOM 993 O O . SER A 1 122 ? 23.961 -7.847 10.859 1.00 57.22 122 SER A O 1
ATOM 995 N N . ASP A 1 123 ? 23.118 -9.207 9.274 1.00 59.12 123 ASP A N 1
ATOM 996 C CA . ASP A 1 123 ? 23.739 -10.447 9.750 1.00 59.12 123 ASP A CA 1
ATOM 997 C C . ASP A 1 123 ? 25.114 -10.699 9.100 1.00 59.12 123 ASP A C 1
ATOM 999 O O . ASP A 1 123 ? 25.719 -11.750 9.303 1.00 59.12 123 ASP A O 1
ATOM 1003 N N . ASN A 1 124 ? 25.616 -9.756 8.289 1.00 57.38 124 ASN A N 1
ATOM 1004 C CA . ASN A 1 124 ? 26.906 -9.866 7.609 1.00 57.38 124 ASN A CA 1
ATOM 1005 C C . ASN A 1 124 ? 27.800 -8.655 7.919 1.00 57.38 124 ASN A C 1
ATOM 1007 O O . ASN A 1 124 ? 27.472 -7.513 7.598 1.00 57.38 124 ASN A O 1
ATOM 1011 N N . LEU A 1 125 ? 28.971 -8.923 8.503 1.00 56.00 125 LEU A N 1
ATOM 1012 C CA . LEU A 1 125 ? 29.974 -7.907 8.833 1.00 56.00 125 LEU A CA 1
ATOM 1013 C C . LEU A 1 125 ? 30.574 -7.233 7.582 1.00 56.00 125 LEU A C 1
ATOM 1015 O O . LEU A 1 125 ? 30.993 -6.080 7.661 1.00 56.00 125 LEU A O 1
ATOM 1019 N N . GLU A 1 126 ? 30.549 -7.900 6.425 1.00 58.34 126 GLU A N 1
ATOM 1020 C CA . GLU A 1 126 ? 30.949 -7.359 5.118 1.00 58.34 126 GLU A CA 1
ATOM 1021 C C . GLU A 1 126 ? 29.737 -6.862 4.316 1.00 58.34 126 GLU A C 1
ATOM 1023 O O . GLU A 1 126 ? 29.492 -7.247 3.171 1.00 58.34 126 GLU A O 1
ATOM 1028 N N . GLN A 1 127 ? 28.911 -6.029 4.941 1.00 66.38 127 GLN A N 1
ATOM 1029 C CA . GLN A 1 127 ? 27.803 -5.386 4.245 1.00 66.38 127 GLN A CA 1
ATOM 1030 C C . GLN A 1 127 ? 28.275 -4.230 3.357 1.00 66.38 127 GLN A C 1
ATOM 1032 O O . GLN A 1 127 ? 29.117 -3.426 3.755 1.00 66.38 127 GLN A O 1
ATOM 1037 N N . GLU A 1 128 ? 27.677 -4.133 2.166 1.00 69.19 128 GLU A N 1
ATOM 1038 C CA . GLU A 1 128 ? 27.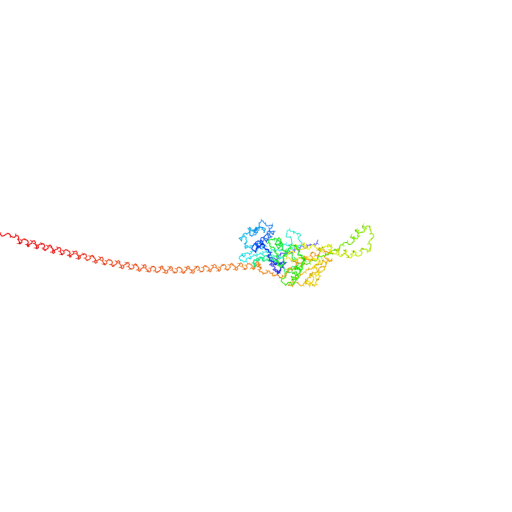954 -3.093 1.164 1.00 69.19 128 GLU A CA 1
ATOM 1039 C C . GLU A 1 128 ? 27.762 -1.682 1.736 1.00 69.19 128 GLU A C 1
ATOM 1041 O O . GLU A 1 128 ? 28.579 -0.795 1.492 1.00 69.19 128 GLU A O 1
ATOM 1046 N N . ARG A 1 129 ? 26.728 -1.491 2.568 1.00 81.81 129 ARG A N 1
ATOM 1047 C CA . ARG A 1 129 ? 26.470 -0.232 3.269 1.00 81.81 129 ARG A CA 1
ATOM 1048 C C . ARG A 1 129 ? 26.352 -0.448 4.772 1.00 81.81 129 ARG A C 1
ATOM 1050 O O . ARG A 1 129 ? 25.529 -1.236 5.238 1.00 81.81 129 ARG A O 1
ATOM 1057 N N . LYS A 1 130 ? 27.128 0.326 5.530 1.00 82.56 130 LYS A N 1
ATOM 1058 C CA . LYS A 1 130 ? 27.086 0.347 6.996 1.00 82.56 130 LYS A CA 1
ATOM 1059 C C . LYS A 1 130 ? 25.831 1.065 7.527 1.00 82.56 130 LYS A C 1
ATOM 1061 O O . LYS A 1 130 ? 25.328 1.965 6.850 1.00 82.56 130 LYS A O 1
ATOM 1066 N N . PRO A 1 131 ? 25.358 0.710 8.736 1.00 88.31 131 PRO A N 1
ATOM 1067 C CA . PRO A 1 131 ? 24.343 1.456 9.474 1.00 88.31 131 PRO A CA 1
ATOM 1068 C C . PRO A 1 131 ? 24.678 2.945 9.585 1.00 88.31 131 PRO A C 1
ATOM 1070 O O . PRO A 1 131 ? 25.824 3.294 9.872 1.00 88.31 131 PRO A O 1
ATOM 1073 N N . VAL A 1 132 ? 23.679 3.813 9.425 1.00 90.31 132 VAL A N 1
ATOM 1074 C CA . VAL A 1 132 ? 23.818 5.249 9.691 1.00 90.31 132 VAL A CA 1
ATOM 1075 C C . VAL A 1 132 ? 23.264 5.573 11.073 1.00 90.31 132 VAL A C 1
ATOM 1077 O O . VAL A 1 132 ? 22.083 5.374 11.359 1.00 90.31 132 VAL A O 1
ATOM 1080 N N . ALA A 1 133 ? 24.122 6.098 11.948 1.00 89.00 133 ALA A N 1
ATOM 1081 C CA . ALA A 1 133 ? 23.734 6.463 13.304 1.00 89.00 133 ALA A CA 1
ATOM 1082 C C . ALA A 1 133 ? 22.633 7.538 13.294 1.00 89.00 133 ALA A C 1
ATOM 1084 O O . ALA A 1 133 ? 22.777 8.591 12.676 1.00 89.00 133 ALA A O 1
ATOM 1085 N N . GLY A 1 134 ? 21.532 7.272 14.000 1.00 89.44 134 GLY A N 1
ATOM 1086 C CA . GLY A 1 134 ? 20.372 8.164 14.058 1.00 89.44 134 GLY A CA 1
ATOM 1087 C C . GLY A 1 134 ? 19.411 8.053 12.870 1.00 89.44 134 GLY A C 1
ATOM 1088 O O . GLY A 1 134 ? 18.368 8.702 12.905 1.00 89.44 134 GLY A O 1
ATOM 1089 N N . ARG A 1 135 ? 19.715 7.236 11.849 1.00 92.62 135 ARG A N 1
ATOM 1090 C CA . ARG A 1 135 ? 18.760 6.911 10.784 1.00 92.62 135 ARG A CA 1
ATOM 1091 C C . ARG A 1 135 ? 17.754 5.864 11.270 1.00 92.62 135 ARG A C 1
ATOM 1093 O O . ARG A 1 135 ? 18.126 4.851 11.861 1.00 92.62 135 ARG A O 1
ATOM 1100 N N . VAL A 1 136 ? 16.481 6.112 10.991 1.00 92.94 136 VAL A N 1
ATOM 1101 C CA . VAL A 1 136 ? 15.337 5.272 11.354 1.00 92.94 136 VAL A CA 1
ATOM 1102 C C . VAL A 1 136 ? 14.444 5.089 10.132 1.00 92.94 136 VAL A C 1
ATOM 1104 O O . VAL A 1 136 ? 14.217 6.031 9.370 1.00 92.94 136 VAL A O 1
ATOM 1107 N N . PHE A 1 137 ? 13.919 3.880 9.962 1.00 92.88 137 PHE A N 1
ATOM 1108 C CA . PHE A 1 137 ? 12.939 3.556 8.934 1.00 92.88 137 PHE A CA 1
ATOM 1109 C C . PHE A 1 137 ? 11.565 3.320 9.544 1.00 92.88 137 PHE A C 1
ATOM 1111 O O . PHE A 1 137 ? 11.434 2.595 10.525 1.00 92.88 137 PHE A O 1
ATOM 1118 N N . GLU A 1 138 ? 10.537 3.884 8.915 1.00 93.88 138 GLU A N 1
ATOM 1119 C CA . GLU A 1 138 ? 9.136 3.612 9.236 1.00 93.88 138 GLU A CA 1
ATOM 1120 C C . GLU A 1 138 ? 8.472 2.918 8.045 1.00 93.88 138 GLU A C 1
ATOM 1122 O O . GLU A 1 138 ? 8.315 3.519 6.981 1.00 93.88 138 GLU A O 1
ATOM 1127 N N . THR A 1 139 ? 8.059 1.663 8.203 1.00 94.75 139 THR A N 1
ATOM 1128 C CA . THR A 1 139 ? 7.254 0.935 7.214 1.00 94.75 139 THR A CA 1
ATOM 1129 C C . THR A 1 139 ? 5.791 1.014 7.616 1.00 94.75 139 THR A C 1
ATOM 1131 O O . THR A 1 139 ? 5.387 0.428 8.612 1.00 94.75 139 THR A O 1
ATOM 1134 N N . ASN A 1 140 ? 5.001 1.732 6.829 1.00 96.25 140 ASN A N 1
ATOM 1135 C CA . ASN A 1 140 ? 3.575 1.930 7.027 1.00 96.25 140 ASN A CA 1
ATOM 1136 C C . ASN A 1 140 ? 2.813 1.125 5.970 1.00 96.25 140 ASN A C 1
ATOM 1138 O O . ASN A 1 140 ? 3.033 1.307 4.770 1.00 96.25 140 ASN A O 1
ATOM 1142 N N . ILE A 1 141 ? 1.918 0.252 6.415 1.00 97.75 141 ILE A N 1
ATOM 1143 C CA . ILE A 1 141 ? 1.044 -0.547 5.555 1.00 97.75 141 ILE A CA 1
ATOM 1144 C C . ILE A 1 141 ? -0.368 -0.366 6.083 1.00 97.75 141 ILE A C 1
ATOM 1146 O O . ILE A 1 141 ? -0.588 -0.481 7.283 1.00 97.75 141 ILE A O 1
ATOM 1150 N N . ALA A 1 142 ? -1.320 -0.052 5.220 1.00 98.25 142 ALA A N 1
ATOM 1151 C CA . ALA A 1 142 ? -2.695 0.126 5.644 1.00 98.25 142 ALA A CA 1
ATOM 1152 C C . ALA A 1 142 ? -3.669 -0.374 4.586 1.00 98.25 142 ALA A C 1
ATOM 1154 O O . ALA A 1 142 ? -3.434 -0.231 3.386 1.00 98.25 142 ALA A O 1
ATOM 1155 N N . PHE A 1 143 ? -4.770 -0.939 5.060 1.00 98.38 143 PHE A N 1
ATOM 1156 C CA . PHE A 1 143 ? -5.868 -1.437 4.256 1.00 98.38 143 PHE A CA 1
ATOM 1157 C C . PHE A 1 143 ? -7.161 -0.784 4.713 1.00 98.38 143 PHE A C 1
ATOM 1159 O O . PHE A 1 143 ? -7.390 -0.586 5.912 1.00 98.38 143 PHE A O 1
ATOM 1166 N N . ARG A 1 144 ? -8.014 -0.451 3.750 1.00 98.00 144 ARG A N 1
ATOM 1167 C CA . ARG A 1 144 ? -9.336 0.089 4.033 1.00 98.00 144 ARG A CA 1
ATOM 1168 C C . ARG A 1 144 ? -10.359 -0.508 3.091 1.00 98.00 144 ARG A C 1
ATOM 1170 O O . ARG A 1 144 ? -10.228 -0.377 1.880 1.00 98.00 144 ARG A O 1
ATOM 1177 N N . ILE A 1 145 ? -11.407 -1.102 3.649 1.00 97.81 145 ILE A N 1
ATOM 1178 C CA . ILE A 1 145 ? -12.599 -1.420 2.868 1.00 97.81 145 ILE A CA 1
ATOM 1179 C C . ILE A 1 145 ? -13.358 -0.114 2.633 1.00 97.81 145 ILE A C 1
ATOM 1181 O O . ILE A 1 145 ? -13.795 0.552 3.574 1.00 97.81 145 ILE A O 1
ATOM 1185 N N . PHE A 1 146 ? -13.498 0.270 1.371 1.00 95.56 146 PHE A N 1
ATOM 1186 C CA . PHE A 1 146 ? -14.245 1.448 0.954 1.00 95.56 146 PHE A CA 1
ATOM 1187 C C . PHE A 1 146 ? -15.015 1.131 -0.328 1.00 95.56 146 PHE A C 1
ATOM 1189 O O . PHE A 1 146 ? -14.472 0.532 -1.249 1.00 95.56 146 PHE A O 1
ATOM 1196 N N . ASN A 1 147 ? -16.304 1.481 -0.377 1.00 93.50 147 ASN A N 1
ATOM 1197 C CA . ASN A 1 147 ? -17.190 1.172 -1.509 1.00 93.50 147 ASN A CA 1
ATOM 1198 C C . ASN A 1 147 ? -17.134 -0.297 -1.980 1.00 93.50 147 ASN A C 1
ATOM 1200 O O . ASN A 1 147 ? -17.187 -0.572 -3.174 1.00 93.50 147 ASN A O 1
ATOM 1204 N N . ASN A 1 148 ? -17.054 -1.240 -1.032 1.00 91.81 148 ASN A N 1
ATOM 1205 C CA . ASN A 1 148 ? -16.962 -2.683 -1.291 1.00 91.81 148 ASN A CA 1
ATOM 1206 C C . ASN A 1 148 ? -15.692 -3.130 -2.050 1.00 91.81 148 ASN A C 1
ATOM 1208 O O . ASN A 1 148 ? -15.651 -4.238 -2.581 1.00 91.81 148 ASN A O 1
ATOM 1212 N N . THR A 1 149 ? -14.654 -2.294 -2.055 1.00 94.75 149 THR A N 1
ATOM 1213 C CA . THR A 1 149 ? -13.312 -2.598 -2.563 1.00 94.75 149 THR A CA 1
ATOM 1214 C C . THR A 1 149 ? -12.308 -2.477 -1.420 1.00 94.75 149 THR A C 1
ATOM 1216 O O . THR A 1 149 ? -12.487 -1.664 -0.511 1.00 94.75 149 THR A O 1
ATOM 1219 N N . LEU A 1 150 ? -11.246 -3.285 -1.443 1.00 97.50 150 LEU A N 1
ATOM 1220 C CA . LEU A 1 150 ? -10.126 -3.112 -0.522 1.00 97.50 150 LEU A CA 1
ATOM 1221 C C . LEU A 1 150 ? -9.088 -2.171 -1.139 1.00 97.50 150 LEU A C 1
ATOM 1223 O O . LEU A 1 150 ? -8.401 -2.543 -2.088 1.00 97.50 150 LEU A O 1
ATOM 1227 N N . GLU A 1 151 ? -8.951 -0.978 -0.574 1.00 97.88 151 GLU A N 1
ATOM 1228 C CA . GLU A 1 151 ? -7.847 -0.067 -0.861 1.00 97.88 151 GLU A CA 1
ATOM 1229 C C . GLU A 1 151 ? -6.623 -0.435 -0.008 1.00 97.88 151 GLU A C 1
ATOM 1231 O O . GLU A 1 151 ? -6.743 -0.813 1.160 1.00 97.88 151 GLU A O 1
ATOM 1236 N N . CYS A 1 152 ? -5.429 -0.320 -0.580 1.00 97.88 152 CYS A N 1
ATOM 1237 C CA . CYS A 1 152 ? -4.148 -0.686 0.012 1.00 97.88 152 CYS A CA 1
ATOM 1238 C C . CYS A 1 152 ? -3.139 0.456 -0.146 1.00 97.88 152 CYS A C 1
ATOM 1240 O O . CYS A 1 152 ? -2.877 0.935 -1.251 1.00 97.88 152 CYS A O 1
ATOM 1242 N N . GLY A 1 153 ? -2.521 0.863 0.959 1.00 97.12 153 GLY A N 1
ATOM 1243 C CA . GLY A 1 153 ? -1.454 1.853 0.982 1.00 97.12 153 GLY A CA 1
ATOM 1244 C C . GLY A 1 153 ? -0.176 1.279 1.572 1.00 97.12 153 GLY A C 1
ATOM 1245 O O . GLY A 1 153 ? -0.178 0.717 2.666 1.00 97.12 153 GLY A O 1
ATOM 1246 N N . PHE A 1 154 ? 0.932 1.478 0.866 1.00 96.12 154 PHE A N 1
ATOM 1247 C CA . PHE A 1 154 ? 2.271 1.097 1.301 1.00 96.12 154 PHE A CA 1
ATOM 1248 C C . PHE A 1 154 ? 3.159 2.332 1.283 1.00 96.12 154 PHE A C 1
ATOM 1250 O O . PHE A 1 154 ? 3.251 3.018 0.265 1.00 96.12 154 PHE A O 1
ATOM 1257 N N . LYS A 1 155 ? 3.824 2.625 2.399 1.00 94.62 155 LYS A N 1
ATOM 1258 C CA . LYS A 1 155 ? 4.707 3.783 2.519 1.00 94.62 155 LYS A CA 1
ATOM 1259 C C . LYS A 1 155 ? 5.893 3.480 3.419 1.00 94.62 155 LYS A C 1
ATOM 1261 O O . LYS A 1 155 ? 5.718 3.135 4.581 1.00 94.62 155 LYS A O 1
ATOM 1266 N N . THR A 1 156 ? 7.100 3.697 2.919 1.00 94.06 156 THR A N 1
ATOM 1267 C CA . THR A 1 156 ? 8.322 3.668 3.728 1.00 94.06 156 THR A CA 1
ATOM 1268 C C . THR A 1 156 ? 8.858 5.083 3.881 1.00 94.06 156 THR A C 1
ATOM 1270 O O . THR A 1 156 ? 8.974 5.802 2.891 1.00 94.06 156 THR A O 1
ATOM 1273 N N . ILE A 1 157 ? 9.166 5.491 5.111 1.00 93.44 157 ILE A N 1
ATOM 1274 C CA . ILE A 1 157 ? 9.775 6.785 5.439 1.00 93.44 157 ILE A CA 1
ATOM 1275 C C . ILE A 1 157 ? 11.187 6.534 5.964 1.00 93.44 157 ILE A C 1
ATOM 1277 O O . ILE A 1 157 ? 11.384 5.665 6.810 1.00 93.44 157 ILE A O 1
ATOM 1281 N N . CYS A 1 158 ? 12.153 7.309 5.478 1.00 94.00 158 CYS A N 1
ATOM 1282 C CA . CYS A 1 158 ? 13.468 7.441 6.093 1.00 94.00 158 CYS A CA 1
ATOM 1283 C C . CYS A 1 158 ? 13.496 8.726 6.918 1.00 94.00 158 CYS A C 1
ATOM 1285 O O . CYS A 1 158 ? 13.134 9.786 6.404 1.00 94.00 158 CYS A O 1
ATOM 1287 N N . SER A 1 159 ? 13.942 8.623 8.165 1.00 94.75 159 SER A N 1
ATOM 1288 C CA . SER A 1 159 ? 14.238 9.748 9.048 1.00 94.75 159 SER A CA 1
ATOM 1289 C C . SER A 1 159 ? 15.718 9.693 9.406 1.00 94.75 159 SER A C 1
ATOM 1291 O O . SER A 1 159 ? 16.156 8.706 9.982 1.00 94.75 159 SER A O 1
ATOM 1293 N N . GLU A 1 160 ? 16.500 10.714 9.064 1.00 94.69 160 GLU A N 1
ATOM 1294 C CA . GLU A 1 160 ? 17.959 10.712 9.264 1.00 94.69 160 GLU A CA 1
ATOM 1295 C C . GLU A 1 160 ? 18.515 12.090 9.646 1.00 94.69 160 GLU A C 1
ATOM 1297 O O . GLU A 1 160 ? 17.863 13.105 9.374 1.00 94.69 160 GLU A O 1
ATOM 1302 N N . PRO A 1 161 ? 19.701 12.168 10.280 1.00 94.38 161 PRO A N 1
ATOM 1303 C CA . PRO A 1 161 ? 20.327 13.444 10.601 1.00 94.38 161 PRO A CA 1
ATOM 1304 C C . PRO A 1 161 ? 20.520 14.346 9.372 1.00 94.38 161 PRO A C 1
ATOM 1306 O O . PRO A 1 161 ? 20.830 13.902 8.270 1.00 94.38 161 PRO A O 1
ATOM 1309 N N . VAL A 1 162 ? 20.361 15.657 9.559 1.00 93.31 162 VAL A N 1
ATOM 1310 C CA . VAL A 1 162 ? 20.677 16.637 8.507 1.00 93.31 162 VAL A CA 1
ATOM 1311 C C . VAL A 1 162 ? 22.157 16.516 8.124 1.00 93.31 162 VAL A C 1
ATOM 1313 O O . VAL A 1 162 ? 23.020 16.620 8.995 1.00 93.31 162 VAL A O 1
ATOM 1316 N N . GLY A 1 163 ? 22.440 16.381 6.826 1.00 89.69 163 GLY A N 1
ATOM 1317 C CA . GLY A 1 163 ? 23.805 16.272 6.293 1.00 89.69 163 GLY A CA 1
ATOM 1318 C C . GLY A 1 163 ? 24.318 14.839 6.140 1.00 89.69 163 GLY A C 1
ATOM 1319 O O . GLY A 1 163 ? 25.508 14.655 5.929 1.00 89.69 163 GLY A O 1
ATOM 1320 N N . THR A 1 164 ? 23.449 13.834 6.268 1.00 90.12 164 THR A N 1
ATOM 1321 C CA . THR A 1 164 ? 23.758 12.451 5.890 1.00 90.12 164 THR A CA 1
ATOM 1322 C C . THR A 1 164 ? 23.930 12.334 4.371 1.00 90.12 164 THR A C 1
ATOM 1324 O O . THR A 1 164 ? 23.010 12.667 3.624 1.00 90.12 164 THR A O 1
ATOM 1327 N N . ASP A 1 165 ? 25.090 11.834 3.937 1.00 86.62 165 ASP A N 1
ATOM 1328 C CA . ASP A 1 165 ? 25.447 11.646 2.520 1.00 86.62 165 ASP A CA 1
ATOM 1329 C C . ASP A 1 165 ? 25.319 10.178 2.079 1.00 86.62 165 ASP A C 1
ATOM 1331 O O . ASP A 1 165 ? 25.285 9.872 0.885 1.00 86.62 165 ASP A O 1
ATOM 1335 N N . GLU A 1 166 ? 25.248 9.244 3.031 1.00 87.94 166 GLU A N 1
ATOM 1336 C CA . GLU A 1 166 ? 25.123 7.823 2.744 1.00 87.94 166 GLU A CA 1
ATOM 1337 C C . GLU A 1 166 ? 23.815 7.521 1.998 1.00 87.94 166 GLU A C 1
ATOM 1339 O O . GLU A 1 166 ? 22.743 7.972 2.420 1.00 87.94 166 GLU A O 1
ATOM 1344 N N . PRO A 1 167 ? 23.847 6.681 0.948 1.00 83.75 167 PRO A N 1
ATOM 1345 C CA . PRO A 1 167 ? 22.657 6.367 0.173 1.00 83.75 167 PRO A CA 1
ATOM 1346 C C . PRO A 1 167 ? 21.583 5.682 1.028 1.00 83.75 167 PRO A C 1
ATOM 1348 O O . PRO A 1 167 ? 21.860 4.977 2.009 1.00 83.75 167 PRO A O 1
ATOM 1351 N N . CYS A 1 168 ? 20.328 5.897 0.637 1.00 83.38 168 CYS A N 1
ATOM 1352 C CA . CYS A 1 168 ? 19.157 5.340 1.298 1.00 83.38 168 CYS A CA 1
ATOM 1353 C C . CYS A 1 168 ? 18.502 4.278 0.403 1.00 83.38 168 CYS A C 1
ATOM 1355 O O . CYS A 1 168 ? 17.768 4.601 -0.525 1.00 83.38 168 CYS A O 1
ATOM 1357 N N . GLU A 1 169 ? 18.767 3.002 0.696 1.00 71.19 169 GLU A N 1
ATOM 1358 C CA . GLU A 1 169 ? 18.368 1.852 -0.139 1.00 71.19 169 GLU A CA 1
ATOM 1359 C C . GLU A 1 169 ? 17.333 0.935 0.540 1.00 71.19 169 GLU A C 1
ATOM 1361 O O . GLU A 1 169 ? 17.299 -0.281 0.336 1.00 71.19 169 GLU A O 1
ATOM 1366 N N . ALA A 1 170 ? 16.475 1.486 1.397 1.00 59.66 170 ALA A N 1
ATOM 1367 C CA . ALA A 1 170 ? 15.486 0.698 2.132 1.00 59.66 170 ALA A CA 1
ATOM 1368 C C . ALA A 1 170 ? 14.226 0.422 1.296 1.00 59.66 170 ALA A C 1
ATOM 1370 O O . ALA A 1 170 ? 13.138 0.926 1.576 1.00 59.66 170 ALA A O 1
ATOM 1371 N N . PHE A 1 171 ? 14.358 -0.415 0.268 1.00 59.66 171 PHE A N 1
ATOM 1372 C CA . PHE A 1 171 ? 13.229 -0.856 -0.553 1.00 59.66 171 PHE A CA 1
ATOM 1373 C C . PHE A 1 171 ? 12.485 -2.013 0.131 1.00 59.66 171 PHE A C 1
ATOM 1375 O O . PHE A 1 171 ? 12.680 -3.189 -0.181 1.00 59.66 171 PHE A O 1
ATOM 1382 N N . ARG A 1 172 ? 11.612 -1.694 1.094 1.00 66.31 172 ARG A N 1
ATOM 1383 C CA . ARG A 1 172 ? 10.787 -2.666 1.843 1.00 66.31 172 ARG A CA 1
ATOM 1384 C C . ARG A 1 172 ? 9.549 -3.124 1.049 1.00 66.31 172 ARG A C 1
ATOM 1386 O O . ARG A 1 172 ? 8.433 -3.120 1.547 1.00 66.31 172 ARG A O 1
ATOM 1393 N N . VAL A 1 173 ? 9.750 -3.546 -0.200 1.00 72.44 173 VAL A N 1
ATOM 1394 C CA . VAL A 1 173 ? 8.667 -3.892 -1.147 1.00 72.44 173 VAL A CA 1
ATOM 1395 C C . VAL A 1 173 ? 8.252 -5.362 -1.132 1.00 72.44 173 VAL A C 1
ATOM 1397 O O . VAL A 1 173 ? 7.411 -5.773 -1.927 1.00 72.44 173 VAL A O 1
ATOM 1400 N N . SER A 1 174 ? 8.860 -6.203 -0.294 1.00 84.38 174 SER A N 1
ATOM 1401 C CA . SER A 1 174 ? 8.618 -7.648 -0.371 1.00 84.38 174 SER A CA 1
ATOM 1402 C C . SER A 1 174 ? 7.173 -8.031 -0.054 1.00 84.38 174 SER A C 1
ATOM 1404 O O . SER A 1 174 ? 6.666 -8.922 -0.724 1.00 84.38 174 SER A O 1
ATOM 1406 N N . VAL A 1 175 ? 6.494 -7.321 0.852 1.00 89.31 175 VAL A N 1
ATOM 1407 C CA . VAL A 1 175 ? 5.055 -7.512 1.118 1.00 89.31 175 VAL A CA 1
ATOM 1408 C C . VAL A 1 175 ? 4.189 -7.217 -0.114 1.00 89.31 175 VAL A C 1
ATOM 1410 O O . VAL A 1 175 ? 3.307 -7.994 -0.456 1.00 89.31 175 VAL A O 1
ATOM 1413 N N . VAL A 1 176 ? 4.503 -6.163 -0.877 1.00 92.31 176 VAL A N 1
ATOM 1414 C CA . VAL A 1 176 ? 3.806 -5.860 -2.142 1.00 92.31 176 VAL A CA 1
ATOM 1415 C C . VAL A 1 176 ? 3.983 -7.016 -3.126 1.00 92.31 176 VAL A C 1
ATOM 1417 O O . VAL A 1 176 ? 3.040 -7.423 -3.800 1.00 92.31 176 VAL A O 1
ATOM 1420 N N . LYS A 1 177 ? 5.188 -7.595 -3.186 1.00 92.06 177 LYS A N 1
ATOM 1421 C CA . LYS A 1 177 ? 5.477 -8.734 -4.066 1.00 92.06 177 LYS A CA 1
ATOM 1422 C C . LYS A 1 177 ? 4.700 -9.988 -3.674 1.00 92.06 177 LYS A C 1
ATOM 1424 O O . LYS A 1 177 ? 4.307 -10.726 -4.573 1.00 92.06 177 LYS A O 1
ATOM 1429 N N . THR A 1 178 ? 4.510 -10.268 -2.384 1.00 91.88 178 THR A N 1
ATOM 1430 C CA . THR A 1 178 ? 3.709 -11.433 -1.973 1.00 91.88 178 THR A CA 1
ATOM 1431 C C . THR A 1 178 ? 2.239 -11.225 -2.325 1.00 91.88 178 THR A C 1
ATOM 1433 O O . THR A 1 178 ? 1.649 -12.100 -2.952 1.00 91.88 178 THR A O 1
ATOM 1436 N N . MET A 1 179 ? 1.706 -10.019 -2.117 1.00 92.69 179 MET A N 1
ATOM 1437 C CA . MET A 1 179 ? 0.334 -9.677 -2.508 1.00 92.69 179 MET A CA 1
ATOM 1438 C C . MET A 1 179 ? 0.077 -9.766 -4.012 1.00 92.69 179 MET A C 1
ATOM 1440 O O . MET A 1 179 ? -0.938 -10.313 -4.427 1.00 92.69 179 MET A O 1
ATOM 1444 N N . VAL A 1 180 ? 1.006 -9.287 -4.846 1.00 93.12 180 VAL A N 1
ATOM 1445 C CA . VAL A 1 180 ? 0.910 -9.415 -6.314 1.00 93.12 180 VAL A CA 1
ATOM 1446 C C . VAL A 1 180 ? 0.888 -10.882 -6.758 1.00 93.12 180 VAL A C 1
ATOM 1448 O O . VAL A 1 180 ? 0.241 -11.231 -7.744 1.00 93.12 180 VAL A O 1
ATOM 1451 N N . ARG A 1 181 ? 1.605 -11.759 -6.047 1.00 93.12 181 ARG A N 1
ATOM 1452 C CA . ARG A 1 181 ? 1.660 -13.200 -6.345 1.00 93.12 181 ARG A CA 1
ATOM 1453 C C . ARG A 1 181 ? 0.449 -13.960 -5.827 1.00 93.12 181 ARG A C 1
ATOM 1455 O O . ARG A 1 181 ? 0.178 -15.056 -6.324 1.00 93.12 181 ARG A O 1
ATOM 1462 N N . ASN A 1 182 ? -0.251 -13.409 -4.842 1.00 93.56 182 ASN A N 1
ATOM 1463 C CA . ASN A 1 182 ? -1.442 -14.018 -4.293 1.00 93.56 182 ASN A CA 1
ATOM 1464 C C . ASN A 1 182 ? -2.598 -13.884 -5.295 1.00 93.56 182 ASN A C 1
ATOM 1466 O O . ASN A 1 182 ? -3.102 -12.794 -5.576 1.00 93.56 182 ASN A O 1
ATOM 1470 N N . LYS A 1 183 ? -3.009 -15.026 -5.854 1.00 92.00 183 LYS A N 1
ATOM 1471 C CA . LYS A 1 183 ? -4.042 -15.103 -6.896 1.00 92.00 183 LYS A CA 1
ATOM 1472 C C . LYS A 1 183 ? -5.419 -14.664 -6.407 1.00 92.00 183 LYS A C 1
ATOM 1474 O O . LYS A 1 183 ? -6.260 -14.356 -7.244 1.00 92.00 183 LYS A O 1
ATOM 1479 N N . GLU A 1 184 ? -5.628 -14.626 -5.095 1.00 94.12 184 GLU A N 1
ATOM 1480 C CA . GLU A 1 184 ? -6.886 -14.206 -4.491 1.00 94.12 184 GLU A CA 1
ATOM 1481 C C . GLU A 1 184 ? -6.989 -12.679 -4.343 1.00 94.12 184 GLU A C 1
ATOM 1483 O O . GLU A 1 184 ? -8.094 -12.177 -4.177 1.00 94.12 184 GLU A O 1
ATOM 1488 N N . LEU A 1 185 ? -5.896 -11.918 -4.488 1.00 92.69 185 LEU A N 1
ATOM 1489 C CA . LEU A 1 185 ? -5.901 -10.460 -4.306 1.00 92.69 185 LEU A CA 1
ATOM 1490 C C . LEU A 1 185 ? -6.021 -9.675 -5.622 1.00 92.69 185 LEU A C 1
ATOM 1492 O O . LEU A 1 185 ? -6.928 -8.867 -5.778 1.00 92.69 185 LEU A O 1
ATOM 1496 N N . GLY A 1 186 ? -5.130 -9.893 -6.593 1.00 93.31 186 GLY A N 1
ATOM 1497 C CA . GLY A 1 186 ? -5.177 -9.128 -7.850 1.00 93.31 186 GLY A CA 1
ATOM 1498 C C . GLY A 1 186 ? -4.930 -7.623 -7.652 1.00 93.31 186 GLY A C 1
ATOM 1499 O O . GLY A 1 186 ? -5.770 -6.793 -7.992 1.00 93.31 186 GLY A O 1
ATOM 1500 N N . LEU A 1 187 ? -3.767 -7.274 -7.092 1.00 94.19 187 LEU A N 1
ATOM 1501 C CA . LEU A 1 187 ? -3.382 -5.892 -6.788 1.00 94.19 187 LEU A CA 1
ATOM 1502 C C . LEU A 1 187 ? -3.340 -5.015 -8.056 1.00 94.19 187 LEU A C 1
ATOM 1504 O O . LEU A 1 187 ? -2.714 -5.366 -9.064 1.00 94.19 187 LEU A O 1
ATOM 1508 N N . ARG A 1 188 ? -3.969 -3.844 -8.005 1.00 92.69 188 ARG A N 1
ATOM 1509 C CA . ARG A 1 188 ? -4.153 -2.965 -9.161 1.00 92.69 188 ARG A CA 1
ATOM 1510 C C . ARG A 1 188 ? -4.130 -1.496 -8.745 1.00 92.69 188 ARG A C 1
ATOM 1512 O O . ARG A 1 188 ? -4.600 -1.154 -7.684 1.00 92.69 188 ARG A O 1
ATOM 1519 N N . GLN A 1 189 ? -3.626 -0.612 -9.596 1.00 86.56 189 GLN A N 1
ATOM 1520 C CA . GLN A 1 189 ? -3.925 0.822 -9.490 1.00 86.56 189 GLN A CA 1
ATOM 1521 C C . GLN A 1 189 ? -4.931 1.178 -10.594 1.00 86.56 189 GLN A C 1
ATOM 1523 O O . GLN A 1 189 ? -6.075 0.744 -10.576 1.00 86.56 189 GLN A O 1
ATOM 1528 N N . GLU A 1 190 ? -4.493 1.801 -11.681 1.00 80.75 190 GLU A N 1
ATOM 1529 C CA . GLU A 1 190 ? -5.296 1.842 -12.909 1.00 80.75 190 GLU A CA 1
ATOM 1530 C C . GLU A 1 190 ? -5.105 0.598 -13.780 1.00 80.75 190 GLU A C 1
ATOM 1532 O O . GLU A 1 190 ? -5.935 0.258 -14.632 1.00 80.75 190 GLU A O 1
ATOM 1537 N N . ARG A 1 191 ? -3.988 -0.098 -13.570 1.00 88.00 191 ARG A N 1
ATOM 1538 C CA . ARG A 1 191 ? -3.608 -1.330 -14.255 1.00 88.00 191 ARG A CA 1
ATOM 1539 C C . ARG A 1 191 ? -3.208 -2.370 -13.228 1.00 88.00 191 ARG A C 1
ATOM 1541 O O . ARG A 1 191 ? -2.667 -2.033 -12.176 1.00 88.00 191 ARG A O 1
ATOM 1548 N N . ALA A 1 192 ? -3.452 -3.633 -13.563 1.00 92.56 192 ALA A N 1
ATOM 1549 C CA . ALA A 1 192 ? -2.993 -4.744 -12.749 1.00 92.56 192 ALA A CA 1
ATOM 1550 C C . ALA A 1 192 ? -1.469 -4.662 -12.572 1.00 92.56 192 ALA A C 1
ATOM 1552 O O . ALA A 1 192 ? -0.715 -4.484 -13.542 1.00 92.56 192 ALA A O 1
ATOM 1553 N N . ILE A 1 193 ? -1.029 -4.772 -11.323 1.00 93.75 193 ILE A N 1
ATOM 1554 C CA . ILE A 1 193 ? 0.376 -4.898 -10.964 1.00 93.75 193 ILE A CA 1
ATOM 1555 C C . ILE A 1 193 ? 0.686 -6.389 -11.038 1.00 93.75 193 ILE A C 1
ATOM 1557 O O . ILE A 1 193 ? 0.125 -7.185 -10.297 1.00 93.75 193 ILE A O 1
ATOM 1561 N N . ILE A 1 194 ? 1.541 -6.773 -11.981 1.00 93.38 194 ILE A N 1
ATOM 1562 C CA . ILE A 1 194 ? 1.838 -8.172 -12.295 1.00 93.38 194 ILE A CA 1
ATOM 1563 C C . ILE A 1 194 ? 3.344 -8.366 -12.463 1.00 93.38 194 ILE A C 1
ATOM 1565 O O . ILE A 1 194 ? 4.071 -7.424 -12.771 1.00 93.38 194 ILE A O 1
ATOM 1569 N N . GLU A 1 195 ? 3.822 -9.601 -12.287 1.00 91.75 195 GLU A N 1
ATOM 1570 C CA . GLU A 1 195 ? 5.253 -9.915 -12.430 1.00 91.75 195 GLU A CA 1
ATOM 1571 C C . GLU A 1 195 ? 5.758 -9.826 -13.875 1.00 91.75 195 GLU A C 1
ATOM 1573 O O . GLU A 1 195 ? 6.959 -9.696 -14.107 1.00 91.75 195 GLU A O 1
ATOM 1578 N N . LYS A 1 196 ? 4.854 -9.965 -14.848 1.00 93.44 196 LYS A N 1
ATOM 1579 C CA . LYS A 1 196 ? 5.186 -10.004 -16.273 1.00 93.44 196 LYS A CA 1
ATOM 1580 C C . LYS A 1 196 ? 4.832 -8.676 -16.940 1.00 93.44 196 LYS A C 1
ATOM 1582 O O . LYS A 1 196 ? 3.835 -8.072 -16.562 1.00 93.44 196 LYS A O 1
ATOM 1587 N N . PRO A 1 197 ? 5.578 -8.241 -17.965 1.00 95.38 197 PRO A N 1
ATOM 1588 C CA . PRO A 1 197 ? 5.181 -7.089 -18.757 1.00 95.38 197 PRO A CA 1
ATOM 1589 C C . PRO A 1 197 ? 3.818 -7.304 -19.427 1.00 95.38 197 PRO A C 1
ATOM 1591 O O . PRO A 1 197 ? 3.498 -8.401 -19.890 1.00 95.38 197 PRO A O 1
ATOM 1594 N N . HIS A 1 198 ? 3.034 -6.236 -19.517 1.00 95.56 198 HIS A N 1
ATOM 1595 C CA . HIS A 1 198 ? 1.824 -6.180 -20.332 1.00 95.56 198 HIS A CA 1
ATOM 1596 C C . HIS A 1 198 ? 2.198 -6.151 -21.818 1.00 95.56 198 HIS A C 1
ATOM 1598 O O . HIS A 1 198 ? 3.194 -5.541 -22.189 1.00 95.56 198 HIS A O 1
ATOM 1604 N N . ILE A 1 199 ? 1.396 -6.756 -22.694 1.00 95.38 199 ILE A N 1
ATOM 1605 C CA . ILE A 1 199 ? 1.672 -6.772 -24.143 1.00 95.38 199 ILE A CA 1
ATOM 1606 C C . ILE A 1 199 ? 0.685 -5.856 -24.869 1.00 95.38 199 ILE A C 1
ATOM 1608 O O . ILE A 1 199 ? -0.531 -6.037 -24.747 1.00 95.38 199 ILE A O 1
ATOM 1612 N N . LEU A 1 200 ? 1.200 -4.894 -25.642 1.00 95.25 200 LEU A N 1
ATOM 1613 C CA . LEU A 1 200 ? 0.431 -3.930 -26.443 1.00 95.25 200 LEU A CA 1
ATOM 1614 C C . LEU A 1 200 ? 0.093 -4.482 -27.843 1.00 95.25 200 LEU A C 1
ATOM 1616 O O . LEU A 1 200 ? 0.428 -3.904 -28.876 1.00 95.25 200 LEU A O 1
ATOM 1620 N N . ASP A 1 201 ? -0.579 -5.629 -27.872 1.00 90.31 201 ASP A N 1
ATOM 1621 C CA . ASP A 1 201 ? -0.911 -6.400 -29.083 1.00 90.31 201 ASP A CA 1
ATOM 1622 C C . ASP A 1 201 ? -2.198 -5.962 -29.810 1.00 90.31 201 ASP A C 1
ATOM 1624 O O . ASP A 1 201 ? -2.521 -6.517 -30.861 1.00 90.31 201 ASP A O 1
ATOM 1628 N N . SER A 1 202 ? -2.934 -4.980 -29.279 1.00 94.00 202 SER A N 1
ATOM 1629 C CA . SER A 1 202 ? -4.207 -4.533 -29.846 1.00 94.00 202 SER A CA 1
ATOM 1630 C C . SER A 1 202 ? -4.368 -3.017 -29.839 1.00 94.00 202 SER A C 1
ATOM 1632 O O . SER A 1 202 ? -3.852 -2.306 -28.971 1.00 94.00 202 SER A O 1
ATOM 1634 N N . VAL A 1 203 ? -5.161 -2.523 -30.794 1.00 93.75 203 VAL A N 1
ATOM 1635 C CA . VAL A 1 203 ? -5.498 -1.098 -30.930 1.00 93.75 203 VAL A CA 1
ATOM 1636 C C . VAL A 1 203 ? -6.104 -0.546 -29.639 1.00 93.75 203 VAL A C 1
ATOM 1638 O O . VAL A 1 203 ? -5.762 0.559 -29.220 1.00 93.75 203 VAL A O 1
ATOM 1641 N N . ASP A 1 204 ? -6.971 -1.313 -28.978 1.00 94.56 204 ASP A N 1
ATOM 1642 C CA . ASP A 1 204 ? -7.627 -0.877 -27.745 1.00 94.56 204 ASP A CA 1
ATOM 1643 C C . ASP A 1 204 ? -6.648 -0.779 -26.578 1.00 94.56 204 ASP A C 1
ATOM 1645 O O . ASP A 1 204 ? -6.702 0.193 -25.823 1.00 94.56 204 ASP A O 1
ATOM 1649 N N . LYS A 1 205 ? -5.710 -1.728 -26.445 1.00 94.19 205 LYS A N 1
ATOM 1650 C CA . LYS A 1 205 ? -4.642 -1.638 -25.437 1.00 94.19 205 LYS A CA 1
ATOM 1651 C C . LYS A 1 205 ? -3.756 -0.414 -25.681 1.00 94.19 205 LYS A C 1
ATOM 1653 O O . LYS A 1 205 ? -3.441 0.296 -24.730 1.00 94.19 205 LYS A O 1
ATOM 1658 N N . ILE A 1 206 ? -3.428 -0.119 -26.941 1.00 95.25 206 ILE A N 1
ATOM 1659 C CA . ILE A 1 206 ? -2.620 1.049 -27.328 1.00 95.25 206 ILE A CA 1
ATOM 1660 C C . ILE A 1 206 ? -3.359 2.368 -27.045 1.00 95.25 206 ILE A C 1
ATOM 1662 O O . ILE A 1 206 ? -2.790 3.298 -26.477 1.00 95.25 206 ILE A O 1
ATOM 1666 N N . LYS A 1 207 ? -4.654 2.460 -27.367 1.00 93.69 207 LYS A N 1
ATOM 1667 C CA . LYS A 1 207 ? -5.473 3.636 -27.024 1.00 93.69 207 LYS A CA 1
ATOM 1668 C C . LYS A 1 207 ? -5.554 3.845 -25.512 1.00 93.69 207 LYS A C 1
ATOM 1670 O O . LYS A 1 207 ? -5.414 4.970 -25.039 1.00 93.69 207 LYS A O 1
ATOM 1675 N N . ARG A 1 208 ? -5.747 2.758 -24.761 1.00 92.38 208 ARG A N 1
ATOM 1676 C CA . ARG A 1 208 ? -5.814 2.762 -23.295 1.00 92.38 208 ARG A CA 1
ATOM 1677 C C . ARG A 1 208 ? -4.506 3.222 -22.652 1.00 92.38 208 ARG A C 1
ATOM 1679 O O . ARG A 1 208 ? -4.559 4.036 -21.736 1.00 92.38 208 ARG A O 1
ATOM 1686 N N . ILE A 1 209 ? -3.351 2.736 -23.116 1.00 92.44 209 ILE A N 1
ATOM 1687 C CA . ILE A 1 209 ? -2.052 3.172 -22.579 1.00 92.44 209 ILE A CA 1
ATOM 1688 C C . ILE A 1 209 ? -1.733 4.615 -22.981 1.00 92.44 209 ILE A C 1
ATOM 1690 O O . ILE A 1 209 ? -1.226 5.368 -22.163 1.00 92.44 209 ILE A O 1
ATOM 1694 N N . ALA A 1 210 ? -2.103 5.040 -24.193 1.00 92.06 210 ALA A N 1
ATOM 1695 C CA . ALA A 1 210 ? -1.937 6.426 -24.617 1.00 92.06 210 ALA A CA 1
ATOM 1696 C C . ALA A 1 210 ? -2.774 7.397 -23.769 1.00 92.06 210 ALA A C 1
ATOM 1698 O O . ALA A 1 210 ? -2.301 8.484 -23.451 1.00 92.06 210 ALA A O 1
ATOM 1699 N N . GLY A 1 211 ? -4.001 7.010 -23.400 1.00 90.56 211 GLY A N 1
ATOM 1700 C CA . GLY A 1 211 ? -4.804 7.736 -22.413 1.00 90.56 211 GLY A CA 1
ATOM 1701 C C . GLY A 1 211 ? -4.091 7.820 -21.065 1.00 90.56 211 GLY A C 1
ATOM 1702 O O . GLY A 1 211 ? -3.882 8.918 -20.571 1.00 90.56 211 GLY A O 1
ATOM 1703 N N . TYR A 1 212 ? -3.622 6.679 -20.552 1.00 89.81 212 TYR A N 1
ATOM 1704 C CA . TYR A 1 212 ? -2.956 6.590 -19.248 1.00 89.81 212 TYR A CA 1
ATOM 1705 C C . TYR A 1 212 ? -1.651 7.398 -19.155 1.00 89.81 212 TYR A C 1
ATOM 1707 O O . TYR A 1 212 ? -1.375 8.019 -18.137 1.00 89.81 212 TYR A O 1
ATOM 1715 N N . ILE A 1 213 ? -0.850 7.453 -20.226 1.00 90.12 213 ILE A N 1
ATOM 1716 C CA . ILE A 1 213 ? 0.362 8.294 -20.273 1.00 90.12 213 ILE A CA 1
ATOM 1717 C C . ILE A 1 213 ? 0.021 9.774 -20.020 1.00 90.12 213 ILE A C 1
ATOM 1719 O O . ILE A 1 213 ? 0.812 10.491 -19.411 1.00 90.12 213 ILE A O 1
ATOM 1723 N N . ARG A 1 214 ? -1.154 10.228 -20.465 1.00 87.38 214 ARG A N 1
ATOM 1724 C CA . ARG A 1 214 ? -1.620 11.612 -20.305 1.00 87.38 214 ARG A CA 1
ATOM 1725 C C . ARG A 1 214 ? -2.473 11.833 -19.058 1.00 87.38 214 ARG A C 1
ATOM 1727 O O . ARG A 1 214 ? -2.902 12.961 -18.850 1.00 87.38 214 ARG A O 1
ATOM 1734 N N . ASP A 1 215 ? -2.742 10.787 -18.284 1.00 88.06 215 ASP A N 1
ATOM 1735 C CA . ASP A 1 215 ? -3.528 10.903 -17.064 1.00 88.06 215 ASP A CA 1
ATOM 1736 C C . ASP A 1 215 ? -2.725 11.654 -15.995 1.00 88.06 215 ASP A C 1
ATOM 1738 O O . ASP A 1 215 ? -1.565 11.319 -15.729 1.00 88.06 215 ASP A O 1
ATOM 1742 N N . GLU A 1 216 ? -3.336 12.691 -15.427 1.00 84.88 216 GLU A N 1
ATOM 1743 C CA . GLU A 1 216 ? -2.751 13.503 -14.361 1.00 84.88 216 GLU A CA 1
ATOM 1744 C C . GLU A 1 216 ? -2.861 12.798 -13.001 1.00 84.88 216 GLU A C 1
ATOM 1746 O O . GLU A 1 216 ? -2.011 13.014 -12.147 1.00 84.88 216 GLU A O 1
ATOM 1751 N N . GLU A 1 217 ? -3.818 11.887 -12.808 1.00 85.38 217 GLU A N 1
ATOM 1752 C CA . GLU A 1 217 ? -3.984 11.133 -11.554 1.00 85.38 217 GLU A CA 1
ATOM 1753 C C . GLU A 1 217 ? -3.038 9.924 -11.457 1.00 85.38 217 GLU A C 1
ATOM 1755 O O . GLU A 1 217 ? -2.859 9.330 -10.387 1.00 85.38 217 GLU A O 1
ATOM 1760 N N . ARG A 1 218 ? -2.373 9.567 -12.563 1.00 88.38 218 ARG A N 1
ATOM 1761 C CA . ARG A 1 218 ? -1.367 8.502 -12.602 1.00 88.38 218 ARG A CA 1
ATOM 1762 C C . ARG A 1 218 ? -0.248 8.804 -11.607 1.00 88.38 218 ARG A C 1
ATOM 1764 O O . ARG A 1 218 ? 0.337 9.877 -11.628 1.00 88.38 218 ARG A O 1
ATOM 1771 N N . GLN A 1 219 ? 0.143 7.817 -10.798 1.00 89.69 219 GLN A N 1
ATOM 1772 C CA . GLN A 1 219 ? 1.239 7.990 -9.824 1.00 89.69 219 GLN A CA 1
ATOM 1773 C C . GLN A 1 219 ? 2.451 7.093 -10.088 1.00 89.69 219 GLN A C 1
ATOM 1775 O O . GLN A 1 219 ? 3.531 7.361 -9.557 1.00 89.69 219 GLN A O 1
ATOM 1780 N N . LEU A 1 220 ? 2.302 6.063 -10.932 1.00 91.56 220 LEU A N 1
ATOM 1781 C CA . LEU A 1 220 ? 3.378 5.139 -11.286 1.00 91.56 220 LEU A CA 1
ATOM 1782 C C . LEU A 1 220 ? 3.975 5.423 -12.682 1.00 91.56 220 LEU A C 1
ATOM 1784 O O . LEU A 1 220 ? 3.235 5.636 -13.649 1.00 91.56 220 LEU A O 1
ATOM 1788 N N . PRO A 1 221 ? 5.312 5.364 -12.823 1.00 93.62 221 PRO A N 1
ATOM 1789 C CA . PRO A 1 221 ? 5.994 5.353 -14.109 1.00 93.62 221 PRO A CA 1
ATOM 1790 C C . PRO A 1 221 ? 5.585 4.173 -14.995 1.00 93.62 221 PRO A C 1
ATOM 1792 O O . PRO A 1 221 ? 5.148 3.115 -14.528 1.00 93.62 221 PRO A O 1
ATOM 1795 N N . LEU A 1 222 ? 5.791 4.350 -16.299 1.00 94.19 222 LEU A N 1
ATOM 1796 C CA . LEU A 1 222 ? 5.577 3.327 -17.317 1.00 94.19 222 LEU A CA 1
ATOM 1797 C C . LEU A 1 222 ? 6.877 3.072 -18.065 1.00 94.19 222 LEU A C 1
ATOM 1799 O O . LEU A 1 222 ? 7.448 4.008 -18.609 1.00 94.19 222 LEU A O 1
ATOM 1803 N N . VAL A 1 223 ? 7.307 1.819 -18.149 1.00 95.62 223 VAL A N 1
ATOM 1804 C CA . VAL A 1 223 ? 8.438 1.410 -18.986 1.00 95.62 223 VAL A CA 1
ATOM 1805 C C . VAL A 1 223 ? 7.886 0.679 -20.199 1.00 95.62 223 VAL A C 1
ATOM 1807 O O . VAL A 1 223 ? 7.248 -0.364 -20.053 1.00 95.62 223 VAL A O 1
ATOM 1810 N N . VAL A 1 224 ? 8.118 1.217 -21.392 1.00 96.12 224 VAL A N 1
ATOM 1811 C CA . VAL A 1 224 ? 7.730 0.591 -22.659 1.00 96.12 224 VAL A CA 1
ATOM 1812 C C . VAL A 1 224 ? 8.998 0.208 -23.403 1.00 96.12 224 VAL A C 1
ATOM 1814 O O . VAL A 1 224 ? 9.828 1.070 -23.679 1.00 96.12 224 VAL A O 1
ATOM 1817 N N . VAL A 1 225 ? 9.144 -1.073 -23.730 1.00 96.31 225 VAL A N 1
ATOM 1818 C CA . VAL A 1 225 ? 10.230 -1.575 -24.579 1.00 96.31 225 VAL A CA 1
ATOM 1819 C C . VAL A 1 225 ? 9.615 -2.152 -25.837 1.00 96.31 225 VAL A C 1
ATOM 1821 O O . VAL A 1 225 ? 8.706 -2.983 -25.764 1.00 96.31 225 VAL A O 1
ATOM 1824 N N . SER A 1 226 ? 10.091 -1.693 -26.985 1.00 95.25 226 SER A N 1
ATOM 1825 C CA . SER A 1 226 ? 9.654 -2.220 -28.268 1.00 95.25 226 SER A CA 1
ATOM 1826 C C . SER A 1 226 ? 10.427 -3.477 -28.649 1.00 95.25 226 SER A C 1
ATOM 1828 O O . SER A 1 226 ? 11.613 -3.626 -28.354 1.00 95.25 226 SER A O 1
ATOM 1830 N N . GLU A 1 227 ? 9.732 -4.402 -29.296 1.00 93.12 227 GLU A N 1
ATOM 1831 C CA . GLU A 1 227 ? 10.374 -5.511 -29.988 1.00 93.12 227 GLU A CA 1
ATOM 1832 C C . GLU A 1 227 ? 11.145 -4.983 -31.203 1.00 93.12 227 GLU A C 1
ATOM 1834 O O . GLU A 1 227 ? 10.838 -3.922 -31.756 1.00 93.12 227 GLU A O 1
ATOM 1839 N N . TYR A 1 228 ? 12.140 -5.742 -31.643 1.00 86.06 228 TYR A N 1
ATOM 1840 C CA . TYR A 1 228 ? 12.795 -5.520 -32.922 1.00 86.06 228 TYR A CA 1
ATOM 1841 C C . TYR A 1 228 ? 12.783 -6.802 -33.740 1.00 86.06 228 TYR A C 1
ATOM 1843 O O . TYR A 1 228 ? 12.796 -7.911 -33.210 1.00 86.06 228 TYR A O 1
ATOM 1851 N N . ILE A 1 229 ? 12.753 -6.620 -35.055 1.00 80.19 229 ILE A N 1
ATOM 1852 C CA . ILE A 1 229 ? 12.877 -7.707 -36.017 1.00 80.19 229 ILE A CA 1
ATOM 1853 C C . ILE A 1 229 ? 14.357 -7.787 -36.383 1.00 80.19 229 ILE A C 1
ATOM 1855 O O . ILE A 1 229 ? 14.913 -6.828 -36.933 1.00 80.19 229 ILE A O 1
ATOM 1859 N N . THR A 1 230 ? 15.017 -8.897 -36.056 1.00 68.31 230 THR A N 1
ATOM 1860 C CA . THR A 1 230 ? 16.328 -9.191 -36.636 1.00 68.31 230 THR A CA 1
ATOM 1861 C C . THR A 1 230 ? 16.121 -9.613 -38.083 1.00 68.31 230 THR A C 1
ATOM 1863 O O . THR A 1 230 ? 15.341 -10.519 -38.381 1.00 68.31 230 THR A O 1
ATOM 1866 N N . ALA A 1 231 ? 16.810 -8.941 -39.009 1.00 59.72 231 ALA A N 1
ATOM 1867 C CA . ALA A 1 231 ? 16.915 -9.471 -40.359 1.00 59.72 231 ALA A CA 1
ATOM 1868 C C . ALA A 1 231 ? 17.605 -10.843 -40.255 1.00 59.72 231 ALA A C 1
ATOM 1870 O O . ALA A 1 231 ? 18.641 -10.930 -39.585 1.00 59.72 231 ALA A O 1
ATOM 1871 N N . PRO A 1 232 ? 17.055 -11.907 -40.863 1.00 55.41 232 PRO A N 1
ATOM 1872 C CA . PRO A 1 232 ? 17.737 -13.191 -40.885 1.00 55.41 232 PRO A CA 1
ATOM 1873 C C . PRO A 1 232 ? 19.126 -13.023 -41.504 1.00 55.41 232 PRO A C 1
ATOM 1875 O O . PRO A 1 232 ? 19.325 -12.175 -42.378 1.00 55.41 232 PRO A O 1
ATOM 1878 N N . ASP A 1 233 ? 20.093 -13.812 -41.029 1.00 58.47 233 ASP A N 1
ATOM 1879 C CA . ASP A 1 233 ? 21.467 -13.769 -41.521 1.00 58.47 233 ASP A CA 1
ATOM 1880 C C . ASP A 1 233 ? 21.499 -14.150 -43.009 1.00 58.47 233 ASP A C 1
ATOM 1882 O O . ASP A 1 233 ? 21.558 -15.323 -43.391 1.00 58.47 233 ASP A O 1
ATOM 1886 N N . LEU A 1 234 ? 21.443 -13.124 -43.861 1.00 57.22 234 LEU A N 1
ATOM 1887 C CA . LEU A 1 234 ? 21.508 -13.251 -45.310 1.00 57.22 234 LEU A CA 1
ATOM 1888 C C . LEU A 1 234 ? 22.784 -13.987 -45.722 1.00 57.22 234 LEU A C 1
ATOM 1890 O O . LEU A 1 234 ? 22.761 -14.721 -46.701 1.00 57.22 234 LEU A O 1
ATOM 1894 N N . PHE A 1 235 ? 23.878 -13.855 -44.968 1.00 55.19 235 PHE A N 1
ATOM 1895 C CA . PHE A 1 235 ? 25.128 -14.548 -45.253 1.00 55.19 235 PHE A CA 1
ATOM 1896 C C . PHE A 1 235 ? 25.009 -16.057 -44.999 1.00 55.19 235 PHE A C 1
ATOM 1898 O O . PHE A 1 235 ? 25.436 -16.850 -45.839 1.00 55.19 235 PHE A O 1
ATOM 1905 N N . ALA A 1 236 ? 24.370 -16.476 -43.902 1.00 59.09 236 ALA A N 1
ATOM 1906 C CA . ALA A 1 236 ? 24.060 -17.887 -43.652 1.00 59.09 236 ALA A CA 1
ATOM 1907 C C . ALA A 1 236 ? 23.103 -18.472 -44.707 1.00 59.09 236 ALA A C 1
ATOM 1909 O O . ALA A 1 236 ? 23.296 -19.606 -45.149 1.00 59.09 236 ALA A O 1
ATOM 1910 N N . PHE A 1 237 ? 22.118 -17.686 -45.150 1.00 58.44 237 PHE A N 1
ATOM 1911 C CA . PHE A 1 237 ? 21.175 -18.059 -46.207 1.00 58.44 237 PHE A CA 1
ATOM 1912 C C . PHE A 1 237 ? 21.837 -18.165 -47.594 1.00 58.44 237 PHE A C 1
ATOM 1914 O O . PHE A 1 237 ? 21.645 -19.144 -48.310 1.00 58.44 237 PHE A O 1
ATOM 1921 N N . PHE A 1 238 ? 22.680 -17.207 -47.986 1.00 60.47 238 PHE A N 1
ATOM 1922 C CA . PHE A 1 238 ? 23.420 -17.291 -49.250 1.00 60.47 238 PHE A CA 1
ATOM 1923 C C . PHE A 1 238 ? 24.434 -18.441 -49.239 1.00 60.47 238 PHE A C 1
ATOM 1925 O O . PHE A 1 238 ? 24.607 -19.115 -50.251 1.00 60.47 238 PHE A O 1
ATOM 1932 N N . LYS A 1 239 ? 25.045 -18.733 -48.085 1.00 61.50 239 LYS A N 1
ATOM 1933 C CA . LYS A 1 239 ? 25.952 -19.873 -47.910 1.00 61.50 239 LYS A CA 1
ATOM 1934 C C . LYS A 1 239 ? 25.244 -21.230 -48.031 1.00 61.50 239 LYS A C 1
ATOM 1936 O O . LYS A 1 239 ? 25.873 -22.183 -48.488 1.00 61.50 239 LYS A O 1
ATOM 1941 N N . SER A 1 240 ? 23.971 -21.346 -47.638 1.00 57.88 240 SER A N 1
ATOM 1942 C CA . SER A 1 240 ? 23.188 -22.573 -47.860 1.00 57.88 240 SER A CA 1
ATOM 1943 C C . SER A 1 240 ? 22.759 -22.724 -49.323 1.00 57.88 240 SER A C 1
ATOM 1945 O O . SER A 1 240 ? 22.786 -23.834 -49.846 1.00 57.88 240 SER A O 1
ATOM 1947 N N . LEU A 1 241 ? 22.464 -21.617 -50.012 1.00 58.34 241 LEU A N 1
ATOM 1948 C CA . LEU A 1 241 ? 22.156 -21.604 -51.447 1.00 58.34 241 LEU A CA 1
ATOM 1949 C C . LEU A 1 241 ? 23.372 -21.911 -52.336 1.00 58.34 241 LEU A C 1
ATOM 1951 O O . LEU A 1 241 ? 23.224 -22.561 -53.365 1.00 58.34 241 LEU A O 1
ATOM 1955 N N . GLU A 1 242 ? 24.585 -21.506 -51.946 1.00 56.09 242 GLU A N 1
ATOM 1956 C CA . GLU A 1 242 ? 25.823 -21.856 -52.669 1.00 56.09 242 GLU A CA 1
ATOM 1957 C C . GLU A 1 242 ? 26.128 -23.365 -52.672 1.00 56.09 242 GLU A C 1
ATOM 1959 O O . GLU A 1 242 ? 26.898 -23.839 -53.513 1.00 56.09 242 GLU A O 1
ATOM 1964 N N . GLN A 1 243 ? 25.527 -24.139 -51.761 1.00 56.16 243 GLN A N 1
ATOM 1965 C CA . GLN A 1 243 ? 25.661 -25.598 -51.742 1.00 56.16 243 GLN A CA 1
ATOM 1966 C C . GLN A 1 243 ? 24.765 -26.296 -52.778 1.00 56.16 243 GLN A C 1
ATOM 1968 O O . GLN A 1 243 ? 25.040 -27.445 -53.134 1.00 56.16 243 GLN A O 1
ATOM 1973 N N . GLU A 1 244 ? 23.761 -25.609 -53.333 1.00 52.31 244 GLU A N 1
ATOM 1974 C CA . GLU A 1 244 ? 22.970 -26.109 -54.456 1.00 52.31 244 GLU A CA 1
ATOM 1975 C C . GLU A 1 244 ? 23.600 -25.684 -55.792 1.00 52.31 244 GLU A C 1
ATOM 1977 O O . GLU A 1 244 ? 23.580 -24.529 -56.219 1.00 52.31 244 GLU A O 1
ATOM 1982 N N . LYS A 1 245 ? 24.212 -26.648 -56.485 1.00 45.03 245 LYS A N 1
ATOM 1983 C CA . LYS A 1 245 ? 24.855 -26.424 -57.784 1.00 45.03 245 LYS A CA 1
ATOM 1984 C C . LYS A 1 245 ? 23.809 -26.227 -58.888 1.00 45.03 245 LYS A C 1
ATOM 1986 O O . LYS A 1 245 ? 23.307 -27.205 -59.432 1.00 45.03 245 LYS A O 1
ATOM 1991 N N . GLY A 1 246 ? 23.564 -24.987 -59.310 1.00 51.38 246 GLY A N 1
ATOM 1992 C CA . GLY A 1 246 ? 22.807 -24.722 -60.540 1.00 51.38 246 GLY A CA 1
ATOM 1993 C C . GLY A 1 246 ? 22.654 -23.240 -60.872 1.00 51.38 246 GLY A C 1
ATOM 1994 O O . GLY A 1 246 ? 22.237 -22.453 -60.036 1.00 51.38 246 GLY A O 1
ATOM 1995 N N . GLY A 1 247 ? 23.015 -22.844 -62.096 1.00 55.34 247 GLY A N 1
ATOM 1996 C CA . GLY A 1 247 ? 23.065 -21.447 -62.542 1.00 55.34 247 GLY A CA 1
ATOM 1997 C C . GLY A 1 247 ? 21.734 -20.700 -62.420 1.00 55.34 247 GLY A C 1
ATOM 1998 O O . GLY A 1 247 ? 20.796 -20.989 -63.153 1.00 55.34 247 GLY A O 1
ATOM 1999 N N . PHE A 1 248 ? 21.680 -19.697 -61.538 1.00 53.59 248 PHE A N 1
ATOM 2000 C CA . PHE A 1 248 ? 20.450 -18.937 -61.282 1.00 53.59 248 PHE A CA 1
ATOM 2001 C C . PHE A 1 248 ? 20.692 -17.451 -60.964 1.00 53.59 248 PHE A C 1
ATOM 2003 O O . PHE A 1 248 ? 19.983 -16.852 -60.166 1.00 53.59 248 PHE A O 1
ATOM 2010 N 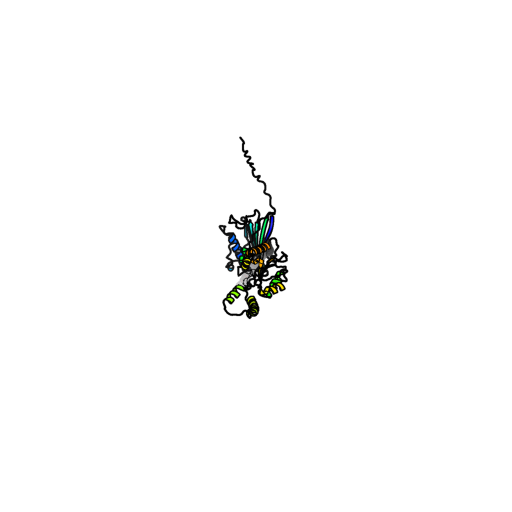N . LYS A 1 249 ? 21.703 -16.807 -61.568 1.00 54.91 249 LYS A N 1
ATOM 2011 C CA . LYS A 1 249 ? 22.090 -15.429 -61.188 1.00 54.91 249 LYS A CA 1
ATOM 2012 C C . LYS A 1 249 ? 21.082 -14.331 -61.571 1.00 54.91 249 LYS A C 1
ATOM 2014 O O . LYS A 1 249 ? 21.107 -13.273 -60.956 1.00 54.91 249 LYS A O 1
ATOM 2019 N N . THR A 1 250 ? 20.186 -14.556 -62.533 1.00 50.69 250 THR A N 1
ATOM 2020 C CA . THR A 1 250 ? 19.246 -13.526 -63.031 1.00 50.69 250 THR A CA 1
ATOM 2021 C C . THR A 1 250 ? 17.826 -13.628 -62.470 1.00 50.69 250 THR A C 1
ATOM 2023 O O . THR A 1 250 ? 17.161 -12.606 -62.361 1.00 50.69 250 THR A O 1
ATOM 2026 N N . ALA A 1 251 ? 17.375 -14.807 -62.033 1.00 50.62 251 ALA A N 1
ATOM 2027 C CA . ALA A 1 251 ? 16.092 -14.977 -61.336 1.00 50.62 251 ALA A CA 1
ATOM 2028 C C . ALA A 1 251 ? 16.207 -14.802 -59.803 1.00 50.62 251 ALA A C 1
ATOM 2030 O O . ALA A 1 251 ? 15.199 -14.744 -59.100 1.00 50.62 251 ALA A O 1
ATOM 2031 N N . LEU A 1 252 ? 17.434 -14.657 -59.287 1.00 52.59 252 LEU A N 1
ATOM 2032 C CA . LEU A 1 252 ? 17.733 -14.415 -57.873 1.00 52.59 252 LEU A CA 1
ATOM 2033 C C . LEU A 1 252 ? 17.342 -13.003 -57.419 1.00 52.59 252 LEU A C 1
ATOM 2035 O O . LEU A 1 252 ? 16.863 -12.855 -56.309 1.00 52.59 252 LEU A O 1
ATOM 2039 N N . LEU A 1 253 ? 17.491 -11.972 -58.260 1.00 50.19 253 LEU A N 1
ATOM 2040 C CA . LEU A 1 253 ? 17.253 -10.576 -57.855 1.00 50.19 253 LEU A CA 1
ATOM 2041 C C . LEU A 1 253 ? 15.763 -10.243 -57.664 1.00 50.19 253 LEU A C 1
ATOM 2043 O O . LEU A 1 253 ? 15.405 -9.611 -56.676 1.00 50.19 253 LEU A O 1
ATOM 2047 N N . SER A 1 254 ? 14.884 -10.727 -58.546 1.00 47.75 254 SER A N 1
ATOM 2048 C CA . SER A 1 254 ? 13.426 -10.565 -58.402 1.00 47.75 254 SER A CA 1
ATOM 2049 C C . SER A 1 254 ? 12.834 -11.475 -57.317 1.00 47.75 254 SER A C 1
ATOM 2051 O O . SER A 1 254 ? 11.854 -11.121 -56.660 1.00 47.75 254 SER A O 1
ATOM 2053 N N . SER A 1 255 ? 13.446 -12.643 -57.097 1.00 52.81 255 SER A N 1
ATOM 2054 C CA . SER A 1 255 ? 13.089 -13.529 -55.985 1.00 52.81 255 SER A CA 1
ATOM 2055 C C . SER A 1 255 ? 13.598 -12.973 -54.654 1.00 52.81 255 SER A C 1
ATOM 2057 O O . SER A 1 255 ? 12.911 -13.116 -53.658 1.00 52.81 255 SER A O 1
ATOM 2059 N N . LEU A 1 256 ? 14.734 -12.267 -54.624 1.00 51.19 256 LEU A N 1
ATOM 2060 C CA . LEU A 1 256 ? 15.280 -11.630 -53.424 1.00 51.19 256 LEU A CA 1
ATOM 2061 C C . LEU A 1 256 ? 14.390 -10.515 -52.890 1.00 51.19 256 LEU A C 1
ATOM 2063 O O . LEU A 1 256 ? 14.214 -10.454 -51.686 1.00 51.19 256 LEU A O 1
ATOM 2067 N N . GLU A 1 257 ? 13.792 -9.668 -53.728 1.00 47.38 257 GLU A N 1
ATOM 2068 C CA . GLU A 1 257 ? 12.851 -8.648 -53.234 1.00 47.38 257 GLU A CA 1
ATOM 2069 C C . GLU A 1 257 ? 11.591 -9.272 -52.617 1.00 47.38 257 GLU A C 1
ATOM 2071 O O . GLU A 1 257 ? 11.109 -8.804 -51.585 1.00 47.38 257 GLU A O 1
ATOM 2076 N N . THR A 1 258 ? 11.090 -10.358 -53.210 1.00 48.69 258 THR A N 1
ATOM 2077 C CA . THR A 1 258 ? 9.910 -11.088 -52.716 1.00 48.69 258 THR A CA 1
ATOM 2078 C C . THR A 1 258 ? 10.236 -11.870 -51.438 1.00 48.69 258 THR A C 1
ATOM 2080 O O . THR A 1 258 ? 9.503 -11.783 -50.459 1.00 48.69 258 THR A O 1
ATOM 2083 N N . ILE A 1 259 ? 11.395 -12.533 -51.402 1.00 52.19 259 ILE A N 1
ATOM 2084 C CA . ILE A 1 259 ? 11.912 -13.298 -50.260 1.00 52.19 259 ILE A CA 1
ATOM 2085 C C . ILE A 1 259 ? 12.370 -12.372 -49.132 1.00 52.19 259 ILE A C 1
ATOM 2087 O O . ILE A 1 259 ? 12.198 -12.717 -47.978 1.00 52.19 259 ILE A O 1
ATOM 2091 N N . MET A 1 260 ? 12.923 -11.187 -49.407 1.00 48.94 260 MET A N 1
ATOM 2092 C CA . MET A 1 260 ? 13.224 -10.186 -48.374 1.00 48.94 260 MET A CA 1
ATOM 2093 C C . MET A 1 260 ? 11.936 -9.641 -47.760 1.00 48.94 260 MET A C 1
ATOM 2095 O O . MET A 1 260 ? 11.904 -9.425 -46.554 1.00 48.94 260 MET A O 1
ATOM 2099 N N . LYS A 1 261 ? 10.861 -9.481 -48.544 1.00 50.66 261 LYS A N 1
ATOM 2100 C CA . LYS A 1 261 ? 9.525 -9.156 -48.021 1.00 50.66 261 LYS A CA 1
ATOM 2101 C C . LYS A 1 261 ? 8.964 -10.278 -47.141 1.00 50.66 261 LYS A C 1
ATOM 2103 O O . LYS A 1 261 ? 8.597 -10.004 -46.004 1.00 50.66 261 LYS A O 1
ATOM 2108 N N . GLU A 1 262 ? 8.988 -11.527 -47.613 1.00 46.62 262 GLU A N 1
ATOM 2109 C CA . GLU A 1 262 ? 8.558 -12.702 -46.833 1.00 46.62 262 GLU A CA 1
ATOM 2110 C C . GLU A 1 262 ? 9.465 -12.969 -45.614 1.00 46.62 262 GLU A C 1
ATOM 2112 O O . GLU A 1 262 ? 8.992 -13.412 -44.576 1.00 46.62 262 GLU A O 1
ATOM 2117 N N . ASN A 1 263 ? 10.763 -12.660 -45.676 1.00 48.94 263 ASN A N 1
ATOM 2118 C CA . ASN A 1 263 ? 11.716 -12.816 -44.568 1.00 48.94 263 ASN A CA 1
ATOM 2119 C C . ASN A 1 263 ? 11.651 -11.680 -43.545 1.00 48.94 263 ASN A C 1
ATOM 2121 O O . ASN A 1 263 ? 12.031 -11.892 -42.398 1.00 48.94 263 ASN A O 1
ATOM 2125 N N . ILE A 1 264 ? 11.182 -10.488 -43.925 1.00 49.53 264 ILE A N 1
ATOM 2126 C CA . ILE A 1 264 ? 10.808 -9.441 -42.963 1.00 49.53 264 ILE A CA 1
ATOM 2127 C C . ILE A 1 264 ? 9.510 -9.846 -42.245 1.00 49.53 264 ILE A C 1
ATOM 2129 O O . ILE A 1 264 ? 9.382 -9.603 -41.047 1.00 49.53 264 ILE A O 1
ATOM 2133 N N . GLU A 1 265 ? 8.588 -10.524 -42.938 1.00 49.69 265 GLU A N 1
ATOM 2134 C CA . GLU A 1 265 ? 7.386 -11.120 -42.334 1.00 49.69 265 GLU A CA 1
ATOM 2135 C C . GLU A 1 265 ? 7.697 -12.358 -41.461 1.00 49.69 265 GLU A C 1
ATOM 2137 O O . GLU A 1 265 ? 7.009 -12.581 -40.467 1.00 49.69 265 GLU A O 1
ATOM 2142 N N . ASN A 1 266 ? 8.767 -13.106 -41.768 1.00 48.69 266 ASN A N 1
ATOM 2143 C CA . ASN A 1 266 ? 9.252 -14.280 -41.020 1.00 48.69 266 ASN A CA 1
ATOM 2144 C C . ASN A 1 266 ? 10.449 -13.993 -40.086 1.00 48.69 266 ASN A C 1
ATOM 2146 O O . ASN A 1 266 ? 11.069 -14.929 -39.573 1.00 48.69 266 ASN A O 1
ATOM 2150 N N . GLY A 1 267 ? 10.822 -12.725 -39.890 1.00 59.31 267 GLY A N 1
ATOM 2151 C CA . GLY A 1 267 ? 11.971 -12.350 -39.066 1.00 59.31 267 GLY A CA 1
ATOM 2152 C C . GLY A 1 267 ? 11.788 -12.771 -37.606 1.00 59.31 267 GLY A C 1
ATOM 2153 O O . GLY A 1 267 ? 10.668 -12.807 -37.090 1.00 59.31 267 GLY A O 1
ATOM 2154 N N . VAL A 1 268 ? 12.888 -13.098 -36.920 1.00 65.44 268 VAL A N 1
ATOM 2155 C CA . VAL A 1 268 ? 12.815 -13.448 -35.497 1.00 65.44 268 VAL A CA 1
ATOM 2156 C C . VAL A 1 268 ? 12.518 -12.170 -34.717 1.00 65.44 268 VAL A C 1
ATOM 2158 O O . VAL A 1 268 ? 13.265 -11.192 -34.764 1.00 65.44 268 VAL A O 1
ATOM 2161 N N . VAL A 1 269 ? 11.379 -12.171 -34.031 1.00 76.31 269 VAL A N 1
ATOM 2162 C CA . VAL A 1 269 ? 10.973 -11.081 -33.148 1.00 76.31 269 VAL A CA 1
ATOM 2163 C C . VAL A 1 269 ? 11.689 -11.259 -31.817 1.00 76.31 269 VAL A C 1
ATOM 2165 O O . VAL A 1 269 ? 11.510 -12.271 -31.138 1.00 76.31 269 VAL A O 1
ATOM 2168 N N . GLU A 1 270 ? 12.493 -10.271 -31.441 1.00 80.50 270 GLU A N 1
ATOM 2169 C CA . GLU A 1 270 ? 13.287 -10.295 -30.216 1.00 80.50 270 GLU A CA 1
ATOM 2170 C C . GLU A 1 270 ? 13.033 -9.057 -29.350 1.00 80.50 270 GLU A C 1
ATOM 2172 O O . GLU A 1 270 ? 12.634 -7.988 -29.823 1.00 80.50 270 GLU A O 1
ATOM 2177 N N . LEU A 1 271 ? 13.298 -9.205 -28.051 1.00 83.25 271 LEU A N 1
ATOM 2178 C CA . LEU A 1 271 ? 13.383 -8.092 -27.111 1.00 83.25 271 LEU A CA 1
ATOM 2179 C C . LEU A 1 271 ? 14.852 -7.752 -26.860 1.00 83.25 271 LEU A C 1
ATOM 2181 O O . LEU A 1 271 ? 15.659 -8.660 -26.659 1.00 83.25 271 LEU A O 1
ATOM 2185 N N . PRO A 1 272 ? 15.211 -6.460 -26.794 1.00 79.69 272 PRO A N 1
ATOM 2186 C CA . PRO A 1 272 ? 16.606 -6.035 -26.656 1.00 79.69 272 PRO A CA 1
ATOM 2187 C C . PRO A 1 272 ? 17.184 -6.345 -25.265 1.00 79.69 272 PRO A C 1
ATOM 2189 O O . PRO A 1 272 ? 18.381 -6.192 -25.037 1.00 79.69 272 PRO A O 1
ATOM 2192 N N . THR A 1 273 ? 16.338 -6.757 -24.316 1.00 84.56 273 THR A N 1
ATOM 2193 C CA . THR A 1 273 ? 16.694 -7.030 -22.923 1.00 84.56 273 THR A CA 1
ATOM 2194 C C . THR A 1 273 ? 15.682 -7.970 -22.259 1.00 84.56 273 THR A C 1
ATOM 2196 O O . THR A 1 273 ? 14.544 -8.120 -22.714 1.00 84.56 273 THR A O 1
ATOM 2199 N N . LYS A 1 274 ? 16.063 -8.568 -21.125 1.00 86.94 274 LYS A N 1
ATOM 2200 C CA . LYS A 1 274 ? 15.198 -9.422 -20.296 1.00 86.94 274 LYS A CA 1
ATOM 2201 C C . LYS A 1 274 ? 14.222 -8.589 -19.458 1.00 86.94 274 LYS A C 1
ATOM 2203 O O . LYS A 1 274 ? 14.292 -8.558 -18.230 1.00 86.94 274 LYS A O 1
ATOM 2208 N N . LEU A 1 275 ? 13.268 -7.929 -20.118 1.00 90.50 275 LEU A N 1
ATOM 2209 C CA . LEU A 1 275 ? 12.288 -7.057 -19.457 1.00 90.50 275 LEU A CA 1
ATOM 2210 C C . LEU A 1 275 ? 11.467 -7.777 -18.371 1.00 90.50 275 LEU A C 1
ATOM 2212 O O . LEU A 1 275 ? 11.060 -7.155 -17.393 1.00 90.50 275 LEU A O 1
ATOM 2216 N N . GLY A 1 276 ? 11.246 -9.088 -18.515 1.00 91.44 276 GLY A N 1
ATOM 2217 C CA . GLY A 1 276 ? 10.553 -9.899 -17.510 1.00 91.44 276 GLY A CA 1
ATOM 2218 C C . GLY A 1 276 ? 11.239 -9.899 -16.141 1.00 91.44 276 GLY A C 1
ATOM 2219 O O . GLY A 1 276 ? 10.559 -9.794 -15.122 1.00 91.44 276 GLY A O 1
ATOM 2220 N N . ASP A 1 277 ? 12.573 -9.941 -16.106 1.00 90.94 277 ASP A N 1
ATOM 2221 C CA . ASP A 1 277 ? 13.330 -9.912 -14.849 1.00 90.94 277 ASP A CA 1
ATOM 2222 C C . ASP A 1 277 ? 13.212 -8.540 -14.176 1.00 90.94 277 ASP A C 1
ATOM 2224 O O . ASP A 1 277 ? 13.034 -8.446 -12.959 1.00 90.94 277 ASP A O 1
ATOM 2228 N N . LEU A 1 278 ? 13.233 -7.470 -14.977 1.00 91.00 278 LEU A N 1
ATOM 2229 C CA . LEU A 1 278 ? 13.073 -6.102 -14.495 1.00 91.00 278 LEU A CA 1
ATOM 2230 C C . LEU A 1 278 ? 11.664 -5.869 -13.936 1.00 91.00 278 LEU A C 1
ATOM 2232 O O . LEU A 1 278 ? 11.528 -5.349 -12.827 1.00 91.00 278 LEU A O 1
ATOM 2236 N N . ALA A 1 279 ? 10.632 -6.326 -14.653 1.00 93.06 279 ALA A N 1
ATOM 2237 C CA . ALA A 1 279 ? 9.240 -6.258 -14.214 1.00 93.06 279 ALA A CA 1
ATOM 2238 C C . ALA A 1 279 ? 9.024 -7.011 -12.898 1.00 93.06 279 ALA A C 1
ATOM 2240 O O . ALA A 1 279 ? 8.440 -6.477 -11.955 1.00 93.06 279 ALA A O 1
ATOM 2241 N N . LYS A 1 280 ? 9.587 -8.216 -12.780 1.00 91.81 280 LYS A N 1
ATOM 2242 C CA . LYS A 1 280 ? 9.530 -9.007 -11.549 1.00 91.81 280 LYS A CA 1
ATOM 2243 C C . LYS A 1 280 ? 10.254 -8.329 -10.384 1.00 91.81 280 LYS A C 1
ATOM 2245 O O . LYS A 1 280 ? 9.801 -8.384 -9.240 1.00 91.81 280 LYS A O 1
ATOM 2250 N N . LEU A 1 281 ? 11.402 -7.705 -10.629 1.00 88.81 281 LEU A N 1
ATOM 2251 C CA . LEU A 1 281 ? 12.172 -7.058 -9.567 1.00 88.81 281 LEU A CA 1
ATOM 2252 C C . LEU A 1 281 ? 11.545 -5.743 -9.104 1.00 88.81 281 LEU A C 1
ATOM 2254 O O . LEU A 1 281 ? 11.589 -5.460 -7.903 1.00 88.81 281 LEU A O 1
ATOM 2258 N N . CYS A 1 282 ? 10.929 -5.004 -10.022 1.00 90.94 282 CYS A N 1
ATOM 2259 C CA . CYS A 1 282 ? 10.453 -3.642 -9.804 1.00 90.94 282 CYS A CA 1
ATOM 2260 C C . CYS A 1 282 ? 8.921 -3.520 -9.807 1.00 90.94 282 CYS A C 1
ATOM 2262 O O . CYS A 1 282 ? 8.392 -2.413 -9.902 1.00 90.94 282 CYS A O 1
ATOM 2264 N N . MET A 1 283 ? 8.190 -4.633 -9.683 1.00 90.19 283 MET A N 1
ATOM 2265 C CA . MET A 1 283 ? 6.741 -4.590 -9.477 1.00 90.19 283 MET A CA 1
ATOM 2266 C C . MET A 1 283 ? 6.411 -3.716 -8.255 1.00 90.19 283 MET A C 1
ATOM 2268 O O . MET A 1 283 ? 7.080 -3.801 -7.223 1.00 90.19 283 MET A O 1
ATOM 2272 N N . GLY A 1 284 ? 5.410 -2.848 -8.397 1.00 90.62 284 GLY A N 1
ATOM 2273 C CA . GLY A 1 284 ? 5.065 -1.831 -7.399 1.00 90.62 284 GLY A CA 1
ATOM 2274 C C . GLY A 1 284 ? 5.833 -0.509 -7.528 1.00 90.62 284 GLY A C 1
ATOM 2275 O O . GLY A 1 284 ? 5.431 0.458 -6.895 1.00 90.62 284 GLY A O 1
ATOM 2276 N N . PHE A 1 285 ? 6.883 -0.431 -8.359 1.00 92.50 285 PHE A N 1
ATOM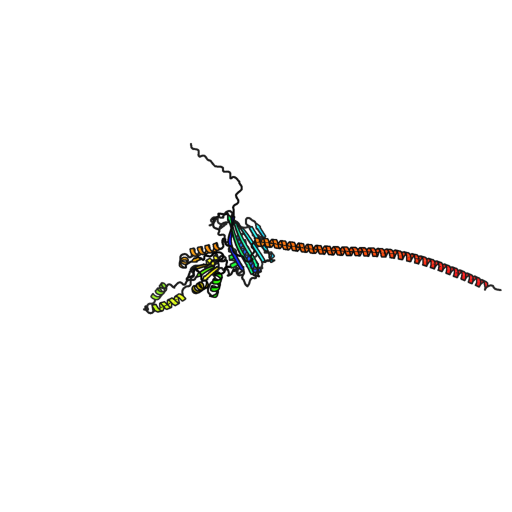 2277 C CA . PHE A 1 285 ? 7.564 0.833 -8.689 1.00 92.50 285 PHE A CA 1
ATOM 2278 C C . PHE A 1 285 ? 7.170 1.402 -10.046 1.00 92.50 285 PHE A C 1
ATOM 2280 O O . PHE A 1 285 ? 7.256 2.607 -10.232 1.00 92.50 285 PHE A O 1
ATOM 2287 N N . ALA A 1 286 ? 6.788 0.555 -11.001 1.00 93.81 286 ALA A N 1
ATOM 2288 C CA . ALA A 1 286 ? 6.387 0.954 -12.346 1.00 93.81 286 ALA A CA 1
ATOM 2289 C C . ALA A 1 286 ? 5.532 -0.143 -12.992 1.00 93.81 286 ALA A C 1
ATOM 2291 O O . ALA A 1 286 ? 5.550 -1.301 -12.561 1.00 93.81 286 ALA A O 1
ATOM 2292 N N . HIS A 1 287 ? 4.826 0.203 -14.067 1.00 95.12 287 HIS A N 1
ATOM 2293 C CA . HIS A 1 287 ? 4.245 -0.792 -14.968 1.00 95.12 287 HIS A CA 1
ATOM 2294 C C . HIS A 1 287 ? 5.136 -0.993 -16.194 1.00 95.12 287 HIS A C 1
ATOM 2296 O O . HIS A 1 287 ? 5.661 -0.036 -16.761 1.00 95.12 287 HIS A O 1
ATOM 2302 N N . PHE A 1 288 ? 5.251 -2.241 -16.636 1.00 96.19 288 PHE A N 1
ATOM 2303 C CA . PHE A 1 288 ? 6.119 -2.637 -17.741 1.00 96.19 288 PHE A CA 1
ATOM 2304 C C . PHE A 1 288 ? 5.295 -3.099 -18.931 1.00 96.19 288 PHE A C 1
ATOM 2306 O O . PHE A 1 288 ? 4.328 -3.843 -18.758 1.00 96.19 288 PHE A O 1
ATOM 2313 N N . TYR A 1 289 ? 5.700 -2.686 -20.127 1.00 96.50 289 TYR A N 1
ATOM 2314 C CA . TYR A 1 289 ? 5.018 -2.989 -21.374 1.00 96.50 289 TYR A CA 1
ATOM 2315 C C . TYR A 1 289 ? 6.001 -3.455 -22.440 1.00 96.50 289 TYR A C 1
ATOM 2317 O O . TYR A 1 289 ? 7.056 -2.855 -22.640 1.00 96.50 289 TYR A O 1
ATOM 2325 N N . ILE A 1 290 ? 5.595 -4.495 -23.158 1.00 96.94 290 ILE A N 1
ATOM 2326 C CA . ILE A 1 290 ? 6.177 -4.905 -24.428 1.00 96.94 290 ILE A CA 1
ATOM 2327 C C . ILE A 1 290 ? 5.322 -4.297 -25.534 1.00 96.94 290 ILE A C 1
ATOM 2329 O O . ILE A 1 290 ? 4.100 -4.492 -25.567 1.00 96.94 290 ILE A O 1
ATOM 2333 N N . LEU A 1 291 ? 5.967 -3.552 -26.425 1.00 96.19 291 LEU A N 1
ATOM 2334 C CA . LEU A 1 291 ? 5.361 -2.997 -27.624 1.00 96.19 291 LEU A CA 1
ATOM 2335 C C . LEU A 1 291 ? 5.768 -3.847 -28.833 1.00 96.19 291 LEU A C 1
ATOM 2337 O O . LEU A 1 291 ? 6.927 -3.788 -29.240 1.00 96.19 291 LEU A O 1
ATOM 2341 N N . PRO A 1 292 ? 4.840 -4.618 -29.427 1.00 93.88 292 PRO A N 1
ATOM 2342 C CA . PRO A 1 292 ? 5.170 -5.422 -30.589 1.00 93.88 292 PRO A CA 1
ATOM 2343 C C . PRO A 1 292 ? 5.647 -4.582 -31.768 1.00 93.88 292 PRO A C 1
ATOM 2345 O O . PRO A 1 292 ? 5.101 -3.501 -31.997 1.00 93.88 292 PRO A O 1
ATOM 2348 N N . ALA A 1 293 ? 6.599 -5.092 -32.554 1.00 90.19 293 ALA A N 1
ATOM 2349 C CA . ALA A 1 293 ? 7.217 -4.332 -33.650 1.00 90.19 293 ALA A CA 1
ATOM 2350 C C . ALA A 1 293 ? 6.173 -3.781 -34.645 1.00 90.19 293 ALA A C 1
ATOM 2352 O O . ALA A 1 293 ? 6.196 -2.611 -35.019 1.00 90.19 293 ALA A O 1
ATOM 2353 N N . LYS A 1 294 ? 5.159 -4.593 -34.970 1.00 88.81 294 LYS A N 1
ATOM 2354 C CA . LYS A 1 294 ? 4.023 -4.216 -35.835 1.00 88.81 294 LYS A CA 1
ATOM 2355 C C . LYS A 1 294 ? 3.130 -3.094 -35.284 1.00 88.81 294 LYS A C 1
ATOM 2357 O O . LYS A 1 294 ? 2.334 -2.523 -36.021 1.00 88.81 294 LYS A O 1
ATOM 2362 N N . SER A 1 295 ? 3.200 -2.827 -33.982 1.00 93.06 295 SER A N 1
ATOM 2363 C CA . SER A 1 295 ? 2.349 -1.868 -33.272 1.00 93.06 295 SER A CA 1
ATOM 2364 C C . SER A 1 295 ? 3.033 -0.515 -33.046 1.00 93.06 295 SER A C 1
ATOM 2366 O O . SER A 1 295 ? 2.389 0.391 -32.514 1.00 93.06 295 SER A O 1
ATOM 2368 N N . ILE A 1 296 ? 4.312 -0.365 -33.415 1.00 92.75 296 ILE A N 1
ATOM 2369 C CA . ILE A 1 296 ? 5.122 0.826 -33.115 1.00 92.75 296 ILE A CA 1
ATOM 2370 C C . ILE A 1 296 ? 4.528 2.092 -33.737 1.00 92.75 296 ILE A C 1
ATOM 2372 O O . ILE A 1 296 ? 4.311 3.073 -33.025 1.00 92.75 296 ILE A O 1
ATOM 2376 N N . ASP A 1 297 ? 4.193 2.062 -35.028 1.00 91.75 297 ASP A N 1
ATOM 2377 C CA . ASP A 1 297 ? 3.652 3.234 -35.727 1.00 91.75 297 ASP A CA 1
ATOM 2378 C C . ASP A 1 297 ? 2.340 3.706 -35.098 1.00 91.75 297 ASP A C 1
ATOM 2380 O O . ASP A 1 297 ? 2.166 4.887 -34.791 1.00 91.75 297 ASP A O 1
ATOM 2384 N N . LEU A 1 298 ? 1.442 2.760 -34.815 1.00 93.50 298 LEU A N 1
ATOM 2385 C CA . LEU A 1 298 ? 0.175 3.044 -34.153 1.00 93.50 298 LEU A CA 1
ATOM 2386 C C . LEU A 1 298 ? 0.390 3.596 -32.736 1.00 93.50 298 LEU A C 1
ATOM 2388 O O . LEU A 1 298 ? -0.310 4.517 -32.314 1.00 93.50 298 LEU A O 1
ATOM 2392 N N . PHE A 1 299 ? 1.347 3.050 -31.985 1.00 95.12 299 PHE A N 1
ATOM 2393 C CA . PHE A 1 299 ? 1.691 3.552 -30.658 1.00 95.12 299 PHE A CA 1
ATOM 2394 C C . PHE A 1 299 ? 2.201 4.993 -30.719 1.00 95.12 299 PHE A C 1
ATOM 2396 O O . PHE A 1 299 ? 1.706 5.843 -29.976 1.00 95.12 299 PHE A O 1
ATOM 2403 N N . ASN A 1 300 ? 3.126 5.296 -31.629 1.00 94.50 300 ASN A N 1
ATOM 2404 C CA . ASN A 1 300 ? 3.655 6.644 -31.824 1.00 94.50 300 ASN A CA 1
ATOM 2405 C C . ASN A 1 300 ? 2.548 7.629 -32.239 1.00 94.50 300 ASN A C 1
ATOM 2407 O O . ASN A 1 300 ? 2.442 8.716 -31.668 1.00 94.50 300 ASN A O 1
ATOM 2411 N N . GLU A 1 301 ? 1.658 7.223 -33.150 1.00 93.62 301 GLU A N 1
ATOM 2412 C CA . GLU A 1 301 ? 0.506 8.024 -33.586 1.00 93.62 301 GLU A CA 1
ATOM 2413 C C . GLU A 1 301 ? -0.439 8.366 -32.417 1.00 93.62 301 GLU A C 1
ATOM 2415 O O . GLU A 1 301 ? -0.892 9.507 -32.282 1.00 93.62 301 GLU A O 1
ATOM 2420 N N . LYS A 1 302 ? -0.751 7.390 -31.549 1.00 93.38 302 LYS A N 1
ATOM 2421 C CA . LYS A 1 302 ? -1.708 7.581 -30.441 1.00 93.38 302 LYS A CA 1
ATOM 2422 C C . LYS A 1 302 ? -1.108 8.265 -29.221 1.00 93.38 302 LYS A C 1
ATOM 2424 O O . LYS A 1 302 ? -1.824 8.998 -28.527 1.00 93.38 302 LYS A O 1
ATOM 2429 N N . THR A 1 303 ? 0.163 8.023 -28.925 1.00 89.19 303 THR A N 1
ATOM 2430 C CA . THR A 1 303 ? 0.832 8.653 -27.781 1.00 89.19 303 THR A CA 1
ATOM 2431 C C . THR A 1 303 ? 1.222 10.091 -28.077 1.00 89.19 303 THR A C 1
ATOM 2433 O O . THR A 1 303 ? 1.118 10.915 -27.171 1.00 89.19 303 THR A O 1
ATOM 2436 N N . LYS A 1 304 ? 1.588 10.409 -29.331 1.00 84.00 304 LYS A N 1
ATOM 2437 C CA . LYS A 1 304 ? 2.169 11.706 -29.718 1.00 84.00 304 LYS A CA 1
ATOM 2438 C C . LYS A 1 304 ? 3.355 12.084 -28.819 1.00 84.00 304 LYS A C 1
ATOM 2440 O O . LYS A 1 304 ? 3.504 13.238 -28.431 1.00 84.00 304 LYS A O 1
ATOM 2445 N N . SER A 1 305 ? 4.150 11.078 -28.449 1.00 76.75 305 SER A N 1
ATOM 2446 C CA . SER A 1 305 ? 5.334 11.236 -27.606 1.00 76.75 305 SER A CA 1
ATOM 2447 C C . SER A 1 305 ? 6.356 12.161 -28.273 1.00 76.75 305 SER A C 1
ATOM 2449 O O . SER A 1 305 ? 6.574 12.079 -29.482 1.00 76.75 305 SER A O 1
ATOM 2451 N N . ASN A 1 306 ? 7.044 12.980 -27.473 1.00 76.75 306 ASN A N 1
ATOM 2452 C CA . ASN A 1 306 ? 8.215 13.745 -27.924 1.00 76.75 306 ASN A CA 1
ATOM 2453 C C . ASN A 1 306 ? 9.398 12.833 -28.306 1.00 76.75 306 ASN A C 1
ATOM 2455 O O . ASN A 1 306 ? 10.342 13.269 -28.963 1.00 76.75 306 ASN A O 1
ATOM 2459 N N . HIS A 1 307 ? 9.333 11.566 -27.897 1.00 79.81 307 HIS A N 1
ATOM 2460 C CA . HIS A 1 307 ? 10.288 10.515 -28.211 1.00 79.81 307 HIS A CA 1
ATOM 2461 C C . HIS A 1 307 ? 9.543 9.368 -28.912 1.00 79.81 307 HIS A C 1
ATOM 2463 O O . HIS A 1 307 ? 9.063 8.457 -28.229 1.00 79.81 307 HIS A O 1
ATOM 2469 N N . PRO A 1 308 ? 9.358 9.427 -30.246 1.00 88.06 308 PRO A N 1
ATOM 2470 C CA . PRO A 1 308 ? 8.788 8.311 -30.992 1.00 88.06 308 PRO A CA 1
ATOM 2471 C C . PRO A 1 308 ? 9.729 7.105 -30.907 1.00 88.06 308 PRO A C 1
ATOM 2473 O O . PRO A 1 308 ? 10.939 7.240 -31.088 1.00 88.06 308 PRO A O 1
ATOM 2476 N N . LEU A 1 309 ? 9.172 5.932 -30.614 1.00 92.38 309 LEU A N 1
ATOM 2477 C CA . LEU A 1 309 ? 9.932 4.687 -30.526 1.00 92.38 309 LEU A CA 1
ATOM 2478 C C . LEU A 1 309 ? 10.238 4.153 -31.926 1.00 92.38 309 LEU A C 1
ATOM 2480 O O . LEU A 1 309 ? 9.365 4.168 -32.793 1.00 92.38 309 LEU A O 1
ATOM 2484 N N . SER A 1 310 ? 11.447 3.639 -32.124 1.00 90.94 310 SER A N 1
ATOM 2485 C CA . SER A 1 310 ? 11.810 2.776 -33.253 1.00 90.94 310 SER A CA 1
ATOM 2486 C C . SER A 1 310 ? 12.011 1.337 -32.768 1.00 90.94 310 SER A C 1
ATOM 2488 O O . SER A 1 310 ? 11.961 1.067 -31.572 1.00 90.94 310 SER A O 1
ATOM 2490 N N . ASN A 1 311 ? 12.240 0.403 -33.696 1.00 89.81 311 ASN A N 1
ATOM 2491 C CA . ASN A 1 311 ? 12.474 -1.012 -33.385 1.00 89.81 311 ASN A CA 1
ATOM 2492 C C . ASN A 1 311 ? 13.569 -1.209 -32.322 1.00 89.81 311 ASN A C 1
ATOM 2494 O O . ASN A 1 311 ? 14.734 -0.893 -32.565 1.00 89.81 311 ASN A O 1
ATOM 2498 N N . GLY A 1 312 ? 13.207 -1.823 -31.195 1.00 90.31 312 GLY A N 1
ATOM 2499 C CA . GLY A 1 312 ? 14.119 -2.167 -30.102 1.00 90.31 312 GLY A CA 1
ATOM 2500 C C . GLY A 1 312 ? 14.446 -1.021 -29.144 1.00 90.31 312 GLY A C 1
ATOM 2501 O O . GLY A 1 312 ? 15.262 -1.214 -28.246 1.00 90.31 312 GLY A O 1
ATOM 2502 N N . ASP A 1 313 ? 13.841 0.155 -29.310 1.00 94.75 313 ASP A N 1
ATOM 2503 C CA . ASP A 1 313 ? 13.992 1.268 -28.372 1.00 94.75 313 ASP A CA 1
ATOM 2504 C C . ASP A 1 313 ? 13.166 1.046 -27.100 1.00 94.75 313 ASP A C 1
ATOM 2506 O O . ASP A 1 313 ? 12.173 0.302 -27.088 1.00 94.75 313 ASP A O 1
ATOM 2510 N N . ALA A 1 314 ? 13.548 1.751 -26.036 1.00 96.00 314 ALA A N 1
ATOM 2511 C CA . ALA A 1 314 ? 12.813 1.803 -24.783 1.00 96.00 314 ALA A CA 1
ATOM 2512 C C . ALA A 1 314 ? 12.571 3.243 -24.321 1.00 96.00 314 ALA A C 1
ATOM 2514 O O . ALA A 1 314 ? 13.378 4.144 -24.550 1.00 96.00 314 ALA A O 1
ATOM 2515 N N . VAL A 1 315 ? 11.467 3.449 -23.608 1.00 95.56 315 VAL A N 1
ATOM 2516 C CA . VAL A 1 315 ? 11.113 4.734 -23.002 1.00 95.56 315 VAL A CA 1
ATOM 2517 C C . VAL A 1 315 ? 10.520 4.533 -21.610 1.00 95.56 315 VAL A C 1
ATOM 2519 O O . VAL A 1 315 ? 9.774 3.581 -21.367 1.00 95.56 315 VAL A O 1
ATOM 2522 N N . ILE A 1 316 ? 10.848 5.444 -20.698 1.00 95.19 316 ILE A N 1
ATOM 2523 C CA . ILE A 1 316 ? 10.230 5.570 -19.381 1.00 95.19 316 ILE A CA 1
ATOM 2524 C C . ILE A 1 316 ? 9.370 6.829 -19.396 1.00 95.19 316 ILE A C 1
ATOM 2526 O O . ILE A 1 316 ? 9.910 7.931 -19.488 1.00 95.19 316 ILE A O 1
ATOM 2530 N N . PHE A 1 317 ? 8.054 6.658 -19.287 1.00 93.25 317 PHE A N 1
ATOM 2531 C CA . PHE A 1 317 ? 7.112 7.761 -19.127 1.00 93.25 317 PHE A CA 1
ATOM 2532 C C . PHE A 1 317 ? 6.855 8.021 -17.655 1.00 93.25 317 PHE A C 1
ATOM 2534 O O . PHE A 1 317 ? 6.280 7.170 -16.961 1.00 93.25 317 PHE A O 1
ATOM 2541 N N . PHE A 1 318 ? 7.186 9.220 -17.198 1.00 92.06 318 PHE A N 1
ATOM 2542 C CA . PHE A 1 318 ? 6.905 9.620 -15.828 1.00 92.06 318 PHE A CA 1
ATOM 2543 C C . PHE A 1 318 ? 5.537 10.288 -15.681 1.00 92.06 318 PHE A C 1
ATOM 2545 O O . PHE A 1 318 ? 5.008 10.845 -16.646 1.00 92.06 318 PHE A O 1
ATOM 2552 N N . PRO A 1 319 ? 4.918 10.207 -14.492 1.00 89.38 319 PRO A N 1
ATOM 2553 C CA . PRO A 1 319 ? 3.733 10.992 -14.183 1.00 89.38 319 PRO A CA 1
ATOM 2554 C C . PRO A 1 319 ? 4.016 12.492 -14.164 1.00 89.38 319 PRO A C 1
ATOM 2556 O O . PRO A 1 319 ? 4.913 12.954 -13.455 1.00 89.38 319 PRO A O 1
ATOM 2559 N N . THR A 1 320 ? 3.201 13.259 -14.886 1.00 79.38 320 THR A N 1
ATOM 2560 C CA . THR A 1 320 ? 3.367 14.711 -15.073 1.00 79.38 320 THR A CA 1
ATOM 2561 C C . THR A 1 320 ? 3.288 15.503 -13.769 1.00 79.38 320 THR A C 1
ATOM 2563 O O . THR A 1 320 ? 3.948 16.539 -13.651 1.00 79.38 320 THR A O 1
ATOM 2566 N N . VAL A 1 321 ? 2.528 15.005 -12.786 1.00 71.12 321 VAL A N 1
ATOM 2567 C CA . VAL A 1 321 ? 2.375 15.606 -11.450 1.00 71.12 321 VAL A CA 1
ATOM 2568 C C . VAL A 1 321 ? 3.693 15.642 -10.687 1.00 71.12 321 VAL A C 1
ATOM 2570 O O . VAL A 1 321 ? 3.946 16.581 -9.934 1.00 71.12 321 VAL A O 1
ATOM 2573 N N . CYS A 1 322 ? 4.559 14.650 -10.894 1.00 69.50 322 CYS A N 1
ATOM 2574 C CA . CYS A 1 322 ? 5.787 14.533 -10.123 1.00 69.50 322 CYS A CA 1
ATOM 2575 C C . CYS A 1 322 ? 7.062 14.790 -10.921 1.00 69.50 322 CYS A C 1
ATOM 2577 O O . CYS A 1 322 ? 8.063 15.207 -10.341 1.00 69.50 322 CYS A O 1
ATOM 2579 N N . GLU A 1 323 ? 7.072 14.487 -12.218 1.00 74.25 323 GLU A N 1
ATOM 2580 C CA . GLU A 1 323 ? 8.273 14.569 -13.040 1.00 74.25 323 GLU A CA 1
ATOM 2581 C C . GLU A 1 323 ? 7.914 14.791 -14.510 1.00 74.25 323 GLU A C 1
ATOM 2583 O O . GLU A 1 323 ? 7.093 14.091 -15.090 1.00 74.25 323 GLU A O 1
ATOM 2588 N N . LYS A 1 324 ? 8.528 15.809 -15.120 1.00 69.50 324 LYS A N 1
ATOM 2589 C CA . LYS A 1 324 ? 8.185 16.265 -16.479 1.00 69.50 324 LYS A CA 1
ATOM 2590 C C . LYS A 1 324 ? 9.124 15.739 -17.562 1.00 69.50 324 LYS A C 1
ATOM 2592 O O . LYS A 1 324 ? 9.025 16.174 -18.707 1.00 69.50 324 LYS A O 1
ATOM 2597 N N . ARG A 1 325 ? 10.082 14.885 -17.201 1.00 82.38 325 ARG A N 1
ATOM 2598 C CA . ARG A 1 325 ? 11.123 14.419 -18.113 1.00 82.38 325 ARG A CA 1
ATOM 2599 C C . ARG A 1 325 ? 11.045 12.913 -18.271 1.00 82.38 325 ARG A C 1
ATOM 2601 O O . ARG A 1 325 ? 11.321 12.191 -17.325 1.00 82.38 325 ARG A O 1
ATOM 2608 N N . ASP A 1 326 ? 10.754 12.478 -19.487 1.00 88.62 326 ASP A N 1
ATOM 2609 C CA . ASP A 1 326 ? 10.844 11.077 -19.878 1.00 88.62 326 ASP A CA 1
ATOM 2610 C C . ASP A 1 326 ? 12.297 10.692 -20.189 1.00 88.62 326 ASP A C 1
ATOM 2612 O O . ASP A 1 326 ? 13.130 11.539 -20.536 1.00 88.62 326 ASP A O 1
ATOM 2616 N N . TYR A 1 327 ? 12.602 9.400 -20.078 1.00 92.06 327 TYR A N 1
ATOM 2617 C CA . TYR A 1 327 ? 13.912 8.849 -20.432 1.00 92.06 327 TYR A CA 1
ATOM 2618 C C . TYR A 1 327 ? 13.778 7.940 -21.639 1.00 92.06 327 TYR A C 1
ATOM 2620 O O . TYR A 1 327 ? 12.904 7.081 -21.671 1.00 92.06 327 TYR A O 1
ATOM 2628 N N . PHE A 1 328 ? 14.662 8.114 -22.613 1.00 93.81 328 PHE A N 1
ATOM 2629 C CA . PHE A 1 328 ? 14.658 7.369 -23.864 1.00 93.81 328 PHE A CA 1
ATOM 2630 C C . PHE A 1 328 ? 15.995 6.658 -24.045 1.00 93.81 328 PHE A C 1
ATOM 2632 O O . PHE A 1 328 ? 17.046 7.258 -23.818 1.00 93.81 328 PHE A O 1
ATOM 2639 N N . PHE A 1 329 ? 15.938 5.400 -24.467 1.00 94.81 329 PHE A N 1
ATOM 2640 C CA . PHE A 1 329 ? 17.093 4.537 -24.668 1.00 94.81 329 PHE A CA 1
ATOM 2641 C C . PHE A 1 329 ? 17.018 3.936 -26.062 1.00 94.81 329 PHE A C 1
ATOM 2643 O O . PHE A 1 329 ? 16.021 3.296 -26.413 1.00 94.81 329 PHE A O 1
ATOM 2650 N N . LYS A 1 330 ? 18.079 4.126 -26.845 1.00 94.06 330 LYS A N 1
ATOM 2651 C CA . LYS A 1 330 ? 18.146 3.556 -28.190 1.00 94.06 330 LYS A CA 1
ATOM 2652 C C . LYS A 1 330 ? 18.494 2.082 -28.137 1.00 94.06 330 LYS A C 1
ATOM 2654 O O . LYS A 1 330 ? 19.323 1.676 -27.319 1.00 94.06 330 LYS A O 1
ATOM 2659 N N . ARG A 1 331 ? 17.969 1.297 -29.076 1.00 92.69 331 ARG A N 1
ATOM 2660 C CA . ARG A 1 331 ? 18.323 -0.122 -29.219 1.00 92.69 331 ARG A CA 1
ATOM 2661 C C . ARG A 1 331 ? 19.835 -0.351 -29.203 1.00 92.69 331 ARG A C 1
ATOM 2663 O O . ARG A 1 331 ? 20.306 -1.245 -28.508 1.00 92.69 331 ARG A O 1
ATOM 2670 N N . GLU A 1 332 ? 20.611 0.451 -29.935 1.00 89.88 332 GLU A N 1
ATOM 2671 C CA . GLU A 1 332 ? 22.068 0.277 -30.019 1.00 89.88 332 GLU A CA 1
ATOM 2672 C C . GLU A 1 332 ? 22.760 0.436 -28.659 1.00 89.88 332 GLU A C 1
ATOM 2674 O O . GLU A 1 332 ? 23.783 -0.198 -28.412 1.00 89.88 332 GLU A O 1
ATOM 2679 N N . GLU A 1 333 ? 22.216 1.274 -27.776 1.00 90.81 333 GLU A N 1
ATOM 2680 C CA . GLU A 1 333 ? 22.729 1.484 -26.420 1.00 90.81 333 GLU A CA 1
ATOM 2681 C C . GLU A 1 333 ? 22.354 0.306 -25.519 1.00 90.81 333 GLU A C 1
ATOM 2683 O O . GLU A 1 333 ? 23.211 -0.215 -24.807 1.00 90.81 333 GLU A O 1
ATOM 2688 N N . ILE A 1 334 ? 21.107 -0.166 -25.620 1.00 91.81 334 ILE A N 1
ATOM 2689 C CA . ILE A 1 334 ? 20.603 -1.317 -24.860 1.00 91.81 334 ILE A CA 1
ATOM 2690 C C . ILE A 1 334 ? 21.375 -2.588 -25.232 1.00 91.81 334 ILE A C 1
ATOM 2692 O O . ILE A 1 334 ? 21.826 -3.321 -24.357 1.00 91.81 334 ILE A O 1
ATOM 2696 N N . CYS A 1 335 ? 21.556 -2.851 -26.528 1.00 88.38 335 CYS A N 1
ATOM 2697 C CA . CYS A 1 335 ? 22.244 -4.046 -27.011 1.00 88.38 335 CYS A CA 1
ATOM 2698 C C . CYS A 1 335 ? 23.754 -4.013 -26.747 1.00 88.38 335 CYS A C 1
ATOM 2700 O O . CYS A 1 335 ? 24.358 -5.075 -26.610 1.00 88.38 335 CYS A O 1
ATOM 2702 N N . ARG A 1 336 ? 24.371 -2.822 -26.673 1.00 91.12 336 ARG A N 1
ATOM 2703 C CA . ARG A 1 336 ? 25.800 -2.680 -26.353 1.00 91.12 336 ARG A CA 1
ATOM 2704 C C . ARG A 1 336 ? 26.101 -3.128 -24.928 1.00 91.12 336 ARG A C 1
ATOM 2706 O O . ARG A 1 336 ? 27.116 -3.782 -24.714 1.00 91.12 336 ARG A O 1
ATOM 2713 N N . ASP A 1 337 ? 25.242 -2.764 -23.980 1.00 91.31 337 ASP A N 1
ATOM 2714 C CA . ASP A 1 337 ? 25.395 -3.137 -22.577 1.00 91.31 337 ASP A CA 1
ATOM 2715 C C . ASP A 1 337 ? 24.028 -3.312 -21.900 1.00 91.31 337 ASP A C 1
ATOM 2717 O O . ASP A 1 337 ? 23.467 -2.405 -21.275 1.00 91.31 337 ASP A O 1
ATOM 2721 N N . GLN A 1 338 ? 23.486 -4.526 -22.023 1.00 90.19 338 GLN A N 1
ATOM 2722 C CA . GLN A 1 338 ? 22.185 -4.868 -21.449 1.00 90.19 338 GLN A CA 1
ATOM 2723 C C . GLN A 1 338 ? 22.186 -4.780 -19.919 1.00 90.19 338 GLN A C 1
ATOM 2725 O O . GLN A 1 338 ? 21.143 -4.495 -19.327 1.00 90.19 338 GLN A O 1
ATOM 2730 N N . GLN A 1 339 ? 23.332 -5.029 -19.274 1.00 89.56 339 GLN A N 1
ATOM 2731 C CA . GLN A 1 339 ? 23.448 -4.999 -17.819 1.00 89.56 339 GLN A CA 1
ATOM 2732 C C . GLN A 1 339 ? 23.451 -3.559 -17.305 1.00 89.56 339 GLN A C 1
ATOM 2734 O O . GLN A 1 339 ? 22.737 -3.264 -16.344 1.00 89.56 339 GLN A O 1
ATOM 2739 N N . ALA A 1 340 ? 24.183 -2.658 -17.964 1.00 92.12 340 ALA A N 1
ATOM 2740 C CA . ALA A 1 340 ? 24.140 -1.235 -17.649 1.00 92.12 340 ALA A CA 1
ATOM 2741 C C . ALA A 1 340 ? 22.731 -0.670 -17.851 1.00 92.12 340 ALA A C 1
ATOM 2743 O O . ALA A 1 340 ? 22.201 -0.046 -16.935 1.00 92.12 340 ALA A O 1
ATOM 2744 N N . PHE A 1 341 ? 22.077 -0.964 -18.984 1.00 92.88 341 PHE A N 1
ATOM 2745 C CA . PHE A 1 341 ? 20.683 -0.564 -19.206 1.00 92.88 341 PHE A CA 1
ATOM 2746 C C . PHE A 1 341 ? 19.765 -1.060 -18.082 1.00 92.88 341 PHE A C 1
ATOM 2748 O O . PHE A 1 341 ? 19.004 -0.281 -17.509 1.00 92.88 341 PHE A O 1
ATOM 2755 N N . PHE A 1 342 ? 19.861 -2.347 -17.735 1.00 91.81 342 PHE A N 1
ATOM 2756 C CA . PHE A 1 342 ? 19.052 -2.948 -16.679 1.00 91.81 342 PHE A CA 1
ATOM 2757 C C . PHE A 1 342 ? 19.217 -2.207 -15.348 1.00 91.81 342 PHE A C 1
ATOM 2759 O O . PHE A 1 342 ? 18.226 -1.862 -14.700 1.00 91.81 342 PHE A O 1
ATOM 2766 N N . GLN A 1 343 ? 20.463 -1.951 -14.947 1.00 90.69 343 GLN A N 1
ATOM 2767 C CA . GLN A 1 343 ? 20.771 -1.297 -13.683 1.00 90.69 343 GLN A CA 1
ATOM 2768 C C . GLN A 1 343 ? 20.340 0.175 -13.690 1.00 90.69 343 GLN A C 1
ATOM 2770 O O . GLN A 1 343 ? 19.704 0.615 -12.737 1.00 90.69 343 GLN A O 1
ATOM 2775 N N . THR A 1 344 ? 20.576 0.902 -14.785 1.00 93.56 344 THR A N 1
ATOM 2776 C CA . THR A 1 344 ? 20.138 2.295 -14.943 1.00 93.56 344 THR A CA 1
ATOM 2777 C C . THR A 1 344 ? 18.621 2.424 -14.858 1.00 93.56 344 THR A C 1
ATOM 2779 O O . THR A 1 344 ? 18.121 3.247 -14.094 1.00 93.56 344 THR A O 1
ATOM 2782 N N . VAL A 1 345 ? 17.859 1.602 -15.592 1.00 93.56 345 VAL A N 1
ATOM 2783 C CA . VAL A 1 345 ? 16.390 1.665 -15.528 1.00 93.56 345 VAL A CA 1
ATOM 2784 C C . VAL A 1 345 ? 15.904 1.318 -14.128 1.00 93.56 345 VAL A C 1
ATOM 2786 O O . VAL A 1 345 ? 15.048 2.026 -13.602 1.00 93.56 345 VAL A O 1
ATOM 2789 N N . ARG A 1 346 ? 16.461 0.268 -13.508 1.00 91.56 346 ARG A N 1
ATOM 2790 C CA . ARG A 1 346 ? 16.133 -0.127 -12.134 1.00 91.56 346 ARG A CA 1
ATOM 2791 C C . ARG A 1 346 ? 16.368 1.016 -11.151 1.00 91.56 346 ARG A C 1
ATOM 2793 O O . ARG A 1 346 ? 15.478 1.302 -10.361 1.00 91.56 346 ARG A O 1
ATOM 2800 N N . GLU A 1 347 ? 17.529 1.658 -11.196 1.00 90.12 347 GLU A N 1
ATOM 2801 C CA . GLU A 1 347 ? 17.856 2.781 -10.317 1.00 90.12 347 GLU A CA 1
ATOM 2802 C C . GLU A 1 347 ? 16.880 3.937 -10.515 1.00 90.12 347 GLU A C 1
ATOM 2804 O O . GLU A 1 347 ? 16.300 4.412 -9.541 1.00 90.12 347 GLU A O 1
ATOM 2809 N N . ILE A 1 348 ? 16.635 4.336 -11.764 1.00 92.19 348 ILE A N 1
ATOM 2810 C CA . ILE A 1 348 ? 15.710 5.421 -12.103 1.00 92.19 348 ILE A CA 1
ATOM 2811 C C . ILE A 1 348 ? 14.316 5.165 -11.503 1.00 92.19 348 ILE A C 1
ATOM 2813 O O . ILE A 1 348 ? 13.760 6.030 -10.825 1.00 92.19 348 ILE A O 1
ATOM 2817 N N . ILE A 1 349 ? 13.753 3.969 -11.695 1.00 91.81 349 ILE A N 1
ATOM 2818 C CA . ILE A 1 349 ? 12.391 3.664 -11.226 1.00 91.81 349 ILE A CA 1
ATOM 2819 C C . ILE A 1 349 ? 12.310 3.395 -9.721 1.00 91.81 349 ILE A C 1
ATOM 2821 O O . ILE A 1 349 ? 11.292 3.711 -9.110 1.00 91.81 349 ILE A O 1
ATOM 2825 N N . THR A 1 350 ? 13.348 2.835 -9.090 1.00 89.50 350 THR A N 1
ATOM 2826 C CA . THR A 1 350 ? 13.323 2.592 -7.638 1.00 89.50 350 THR A CA 1
ATOM 2827 C C . THR A 1 350 ? 13.534 3.878 -6.852 1.00 89.50 350 THR A C 1
ATOM 2829 O O . THR A 1 350 ? 12.981 4.013 -5.764 1.00 89.50 350 THR A O 1
ATOM 2832 N N . HIS A 1 351 ? 14.282 4.839 -7.403 1.00 89.19 351 HIS A N 1
ATOM 2833 C CA . HIS A 1 351 ? 14.461 6.162 -6.802 1.00 89.19 351 HIS A CA 1
ATOM 2834 C C . HIS A 1 351 ? 13.299 7.108 -7.094 1.00 89.19 351 HIS A C 1
ATOM 2836 O O . HIS A 1 351 ? 13.092 8.049 -6.332 1.00 89.19 351 HIS A O 1
ATOM 2842 N N . TYR A 1 352 ? 12.508 6.847 -8.143 1.00 90.94 352 TYR A N 1
ATOM 2843 C CA . TYR A 1 352 ? 11.342 7.656 -8.490 1.00 90.94 352 TYR A CA 1
ATOM 2844 C C . TYR A 1 352 ? 10.484 8.056 -7.276 1.00 90.94 352 TYR A C 1
ATOM 2846 O O . TYR A 1 352 ? 10.319 9.257 -7.099 1.00 90.94 352 TYR A O 1
ATOM 2854 N N . PRO A 1 353 ? 9.962 7.148 -6.423 1.00 89.81 353 PRO A N 1
ATOM 2855 C CA . PRO A 1 353 ? 9.046 7.521 -5.337 1.00 89.81 353 PRO A CA 1
ATOM 2856 C C . PRO A 1 353 ? 9.690 8.348 -4.213 1.00 89.81 353 PRO A C 1
ATOM 2858 O O . PRO A 1 353 ? 8.968 8.853 -3.345 1.00 89.81 353 PRO A O 1
ATOM 2861 N N . MET A 1 354 ? 11.021 8.479 -4.190 1.00 89.31 354 MET A N 1
ATOM 2862 C CA . MET A 1 354 ? 11.733 9.161 -3.115 1.00 89.31 354 MET A CA 1
ATOM 2863 C C . MET A 1 354 ? 11.395 10.651 -3.089 1.00 89.31 354 MET A C 1
ATOM 2865 O O . MET A 1 354 ? 11.462 11.335 -4.106 1.00 89.31 354 MET A O 1
ATOM 2869 N N . ARG A 1 355 ? 11.070 11.171 -1.898 1.00 88.12 355 ARG A N 1
ATOM 2870 C CA . ARG A 1 355 ? 10.752 12.595 -1.652 1.00 88.12 355 ARG A CA 1
ATOM 2871 C C . ARG A 1 355 ? 9.556 13.141 -2.449 1.00 88.12 355 ARG A C 1
ATOM 2873 O O . ARG A 1 355 ? 9.319 14.345 -2.420 1.00 88.12 355 ARG A O 1
ATOM 2880 N N . LYS A 1 356 ? 8.794 12.280 -3.124 1.00 88.44 356 LYS A N 1
ATOM 2881 C CA . LYS A 1 356 ? 7.555 12.650 -3.817 1.00 88.44 356 LYS A CA 1
ATOM 2882 C C . LYS A 1 356 ? 6.366 12.530 -2.880 1.00 88.44 356 LYS A C 1
ATOM 2884 O O . LYS A 1 356 ? 6.441 11.846 -1.864 1.00 88.44 356 LYS A O 1
ATOM 2889 N N . THR A 1 357 ? 5.261 13.165 -3.234 1.00 87.00 357 THR A N 1
ATOM 2890 C CA . THR A 1 357 ? 3.988 13.004 -2.527 1.00 87.00 357 THR A CA 1
ATOM 2891 C C . THR A 1 357 ? 3.077 12.136 -3.379 1.00 87.00 357 THR A C 1
ATOM 2893 O O . THR A 1 357 ? 2.934 12.402 -4.569 1.00 87.00 357 THR A O 1
ATOM 2896 N N . MET A 1 358 ? 2.484 11.107 -2.773 1.00 89.88 358 MET A N 1
ATOM 2897 C CA . MET A 1 358 ? 1.477 10.256 -3.403 1.00 89.88 358 MET A CA 1
ATOM 2898 C C . MET A 1 358 ? 0.142 10.347 -2.660 1.00 89.88 358 MET A C 1
ATOM 2900 O O . MET A 1 358 ? 0.102 10.530 -1.441 1.00 89.88 358 MET A O 1
ATOM 2904 N N . HIS A 1 359 ? -0.947 10.203 -3.406 1.00 91.88 359 HIS A N 1
ATOM 2905 C CA . HIS A 1 359 ? -2.310 10.097 -2.909 1.00 91.88 359 HIS A CA 1
ATOM 2906 C C . HIS A 1 359 ? -2.655 8.632 -2.630 1.00 91.88 359 HIS A C 1
ATOM 2908 O O . HIS A 1 359 ? -2.418 7.761 -3.466 1.00 91.88 359 HIS A O 1
ATOM 2914 N N . PHE A 1 360 ? -3.241 8.373 -1.461 1.00 95.19 360 PHE A N 1
ATOM 2915 C CA . PHE A 1 360 ? -3.592 7.028 -0.992 1.00 95.19 360 PHE A CA 1
ATOM 2916 C C . PHE A 1 360 ? -5.108 6.810 -0.889 1.00 95.19 360 PHE A C 1
ATOM 2918 O O . PHE A 1 360 ? -5.558 6.020 -0.064 1.00 95.19 360 PHE A O 1
ATOM 2925 N N . GLY A 1 361 ? -5.892 7.538 -1.690 1.00 93.81 361 GLY A N 1
ATOM 2926 C CA . GLY A 1 361 ? -7.350 7.444 -1.673 1.00 93.81 361 GLY A CA 1
ATOM 2927 C C . GLY A 1 361 ? -7.915 7.663 -0.270 1.00 93.81 361 GLY A C 1
ATOM 2928 O O . GLY A 1 361 ? -7.678 8.694 0.362 1.00 93.81 361 GLY A O 1
ATOM 2929 N N . ASN A 1 362 ? -8.637 6.665 0.224 1.00 96.62 362 ASN A N 1
ATOM 2930 C CA . ASN A 1 362 ? -9.261 6.642 1.536 1.00 96.62 362 ASN A CA 1
ATOM 2931 C C . ASN A 1 362 ? -8.406 5.928 2.592 1.00 96.62 362 ASN A C 1
ATOM 2933 O O . ASN A 1 362 ? -8.802 5.896 3.760 1.00 96.62 362 ASN A O 1
ATOM 2937 N N . VAL A 1 363 ? -7.258 5.354 2.242 1.00 97.44 363 VAL A N 1
ATOM 2938 C CA . VAL A 1 363 ? -6.410 4.620 3.188 1.00 97.44 363 VAL A CA 1
ATOM 2939 C C . VAL A 1 363 ? -6.020 5.503 4.379 1.00 97.44 363 VAL A C 1
ATOM 2941 O O . VAL A 1 363 ? -5.577 6.641 4.229 1.00 97.44 363 VAL A O 1
ATOM 2944 N N . LYS A 1 364 ? -6.167 4.953 5.589 1.00 97.44 364 LYS A N 1
ATOM 2945 C CA . LYS A 1 364 ? -5.768 5.596 6.845 1.00 97.44 364 LYS A CA 1
ATOM 2946 C C . LYS A 1 364 ? -4.542 4.884 7.398 1.00 97.44 364 LYS A C 1
ATOM 2948 O O . LYS A 1 364 ? -4.640 3.736 7.820 1.00 97.44 364 LYS A O 1
ATOM 2953 N N . PHE A 1 365 ? -3.394 5.557 7.385 1.00 96.94 365 PHE A N 1
ATOM 2954 C CA . PHE A 1 365 ? -2.182 5.036 8.016 1.00 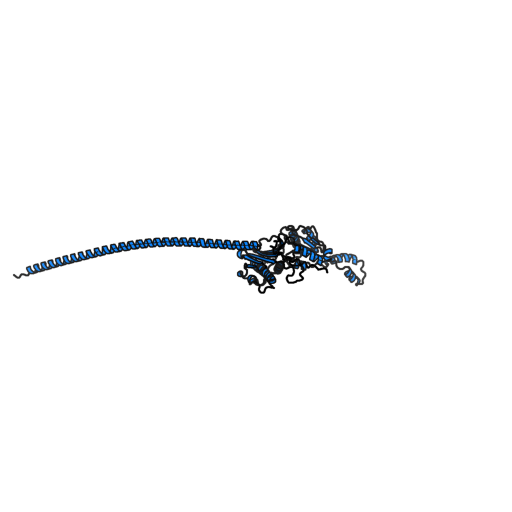96.94 365 PHE A CA 1
ATOM 2955 C C . PHE A 1 365 ? -2.286 5.111 9.545 1.00 96.94 365 PHE A C 1
ATOM 2957 O O . PHE A 1 365 ? -3.283 5.568 10.098 1.00 96.94 365 PHE A O 1
ATOM 2964 N N . ILE A 1 366 ? -1.266 4.614 10.250 1.00 94.12 366 ILE A N 1
ATOM 2965 C CA . ILE A 1 366 ? -1.354 4.347 11.692 1.00 94.12 366 ILE A CA 1
ATOM 2966 C C . ILE A 1 366 ? -1.781 5.562 12.528 1.00 94.12 366 ILE A C 1
ATOM 2968 O O . ILE A 1 366 ? -2.508 5.403 13.502 1.00 94.12 366 ILE A O 1
ATOM 2972 N N . LYS A 1 367 ? -1.365 6.781 12.154 1.00 90.00 367 LYS A N 1
ATOM 2973 C CA . LYS A 1 367 ? -1.686 8.000 12.910 1.00 90.00 367 LYS A CA 1
ATOM 2974 C C . LYS A 1 367 ? -3.169 8.331 12.784 1.00 90.00 367 LYS A C 1
ATOM 2976 O O . LYS A 1 367 ? -3.835 8.565 13.788 1.00 90.00 367 LYS A O 1
ATOM 2981 N N . GLU A 1 368 ? -3.677 8.305 11.558 1.00 95.56 368 GLU A N 1
ATOM 2982 C CA . GLU A 1 368 ? -5.082 8.527 11.239 1.00 95.56 368 GLU A CA 1
ATOM 2983 C C . GLU A 1 368 ? -5.958 7.409 11.817 1.00 95.56 368 GLU A C 1
ATOM 2985 O O . GLU A 1 368 ? -7.014 7.682 12.381 1.00 95.56 368 GLU A O 1
ATOM 2990 N N . ALA A 1 369 ? -5.505 6.156 11.739 1.00 94.31 369 ALA A N 1
ATOM 2991 C CA . ALA A 1 369 ? -6.207 5.003 12.289 1.00 94.31 369 ALA A CA 1
ATOM 2992 C C . ALA A 1 369 ? -6.270 5.038 13.825 1.00 94.31 369 ALA A C 1
ATOM 2994 O O . ALA A 1 369 ? -7.334 4.793 14.384 1.00 94.31 369 ALA A O 1
ATOM 2995 N N . ARG A 1 370 ? -5.183 5.402 14.524 1.00 88.69 370 ARG A N 1
ATOM 2996 C CA . ARG A 1 370 ? -5.187 5.578 15.990 1.00 88.69 370 ARG A CA 1
ATOM 2997 C C . ARG A 1 370 ? -6.133 6.697 16.423 1.00 88.69 370 ARG A C 1
ATOM 2999 O O . ARG A 1 370 ? -6.862 6.522 17.394 1.00 88.69 370 ARG A O 1
ATOM 3006 N N . ALA A 1 371 ? -6.145 7.820 15.706 1.00 88.25 371 ALA A N 1
ATOM 3007 C CA . ALA A 1 371 ? -7.093 8.899 15.977 1.00 88.25 371 ALA A CA 1
ATOM 3008 C C . ALA A 1 371 ? -8.548 8.428 15.786 1.00 88.25 371 ALA A C 1
ATOM 3010 O O . ALA A 1 371 ? -9.405 8.708 16.619 1.00 88.25 371 ALA A O 1
ATOM 3011 N N . GLU A 1 372 ? -8.815 7.649 14.735 1.00 91.31 372 GLU A N 1
ATOM 3012 C CA . GLU A 1 372 ? -10.135 7.068 14.475 1.00 91.31 372 GLU A CA 1
ATOM 3013 C C . GLU A 1 372 ? -10.561 6.055 15.549 1.00 91.31 372 GLU A C 1
ATOM 3015 O O . GLU A 1 372 ? -11.721 6.030 15.959 1.00 91.31 372 GLU A O 1
ATOM 3020 N N . GLU A 1 373 ? -9.636 5.215 16.009 1.00 88.25 373 GLU A N 1
ATOM 3021 C CA . GLU A 1 373 ? -9.864 4.238 17.075 1.00 88.25 373 GLU A CA 1
ATOM 3022 C C . GLU A 1 373 ? -10.197 4.953 18.389 1.00 88.25 373 GLU A C 1
ATOM 3024 O O . GLU A 1 373 ? -11.179 4.612 19.045 1.00 88.25 373 GLU A O 1
ATOM 3029 N N . GLN A 1 374 ? -9.436 5.999 18.731 1.00 83.50 374 GLN A N 1
ATOM 3030 C CA . GLN A 1 374 ? -9.700 6.849 19.893 1.00 83.50 374 GLN A CA 1
ATOM 3031 C C . GLN A 1 374 ? -11.072 7.510 19.816 1.00 83.50 374 GLN A C 1
ATOM 3033 O O . GLN A 1 374 ? -11.824 7.441 20.785 1.00 83.50 374 GLN A O 1
ATOM 3038 N N . GLN A 1 375 ? -11.428 8.085 18.666 1.00 85.81 375 GLN A N 1
ATOM 3039 C CA . GLN A 1 375 ? -12.748 8.680 18.478 1.00 85.81 375 GLN A CA 1
ATOM 3040 C C . GLN A 1 375 ? -13.857 7.634 18.632 1.00 85.81 375 GLN A C 1
ATOM 3042 O O . GLN A 1 375 ? -14.817 7.858 19.355 1.00 85.81 375 GLN A O 1
ATOM 3047 N N . THR A 1 376 ? -13.679 6.449 18.045 1.00 85.25 376 THR A N 1
ATOM 3048 C CA . THR A 1 376 ? -14.651 5.350 18.151 1.00 85.25 376 THR A CA 1
ATOM 3049 C C . THR A 1 376 ? -14.828 4.900 19.609 1.00 85.25 376 THR A C 1
ATOM 3051 O O . THR A 1 376 ? -15.943 4.612 20.037 1.00 85.25 376 THR A O 1
ATOM 3054 N N . MET A 1 377 ? -13.753 4.889 20.408 1.00 77.56 377 MET A N 1
ATOM 3055 C CA . MET A 1 377 ? -13.830 4.623 21.851 1.00 77.56 377 MET A CA 1
ATOM 3056 C C . MET A 1 377 ? -14.563 5.727 22.626 1.00 77.56 377 MET A C 1
ATOM 3058 O O . MET A 1 377 ? -15.336 5.401 23.527 1.00 77.56 377 MET A O 1
ATOM 3062 N N . ILE A 1 378 ? -14.345 7.000 22.282 1.00 79.56 378 ILE A N 1
ATOM 3063 C CA . ILE A 1 378 ? -15.045 8.144 22.889 1.00 79.56 378 ILE A CA 1
ATOM 3064 C C . ILE A 1 378 ? -16.544 8.065 22.585 1.00 79.56 378 ILE A C 1
ATOM 3066 O O . ILE A 1 378 ? -17.342 8.068 23.518 1.00 79.56 378 ILE A O 1
ATOM 3070 N N . ASP A 1 379 ? -16.916 7.883 21.317 1.00 81.31 379 ASP A N 1
ATOM 3071 C CA . ASP A 1 379 ? -18.313 7.796 20.874 1.00 81.31 379 ASP A CA 1
ATOM 3072 C C . ASP A 1 379 ? -19.054 6.643 21.581 1.00 81.31 379 ASP A C 1
ATOM 3074 O O . ASP A 1 379 ? -20.196 6.780 22.030 1.00 81.31 379 ASP A O 1
ATOM 3078 N N . MET A 1 380 ? -18.387 5.492 21.742 1.00 78.44 380 MET A N 1
ATOM 3079 C CA . MET A 1 380 ? -18.926 4.361 22.505 1.00 78.44 380 MET A CA 1
ATOM 3080 C C . MET A 1 380 ? -19.071 4.665 24.002 1.00 78.44 380 MET A C 1
ATOM 3082 O O . MET A 1 380 ? -19.992 4.149 24.638 1.00 78.44 380 MET A O 1
ATOM 3086 N N . GLY A 1 381 ? -18.160 5.450 24.578 1.00 76.44 381 GLY A N 1
ATOM 3087 C CA . GLY A 1 381 ? -18.234 5.902 25.967 1.00 76.44 381 GLY A CA 1
ATOM 3088 C C . GLY A 1 381 ? -19.427 6.826 26.200 1.00 76.44 381 GLY A C 1
ATOM 3089 O O . GLY A 1 381 ? -20.248 6.553 27.073 1.00 76.44 381 GLY A O 1
ATOM 3090 N N . GLU A 1 382 ? -19.579 7.850 25.360 1.00 77.31 382 GLU A N 1
ATOM 3091 C CA . GLU A 1 382 ? -20.697 8.800 25.426 1.00 77.31 382 GLU A CA 1
ATOM 3092 C C . GLU A 1 382 ? -22.051 8.097 25.262 1.00 77.31 382 GLU A C 1
ATOM 3094 O O . GLU A 1 382 ? -22.964 8.312 26.060 1.00 77.31 382 GLU A O 1
ATOM 3099 N N . SER A 1 383 ? -22.158 7.169 24.304 1.00 80.19 383 SER A N 1
ATOM 3100 C CA . SER A 1 383 ? -23.375 6.376 24.096 1.00 80.19 383 SER A CA 1
ATOM 3101 C C . SER A 1 383 ? -23.759 5.539 25.325 1.00 80.19 383 SER A C 1
ATOM 3103 O O . SER A 1 383 ? -24.942 5.432 25.665 1.00 80.19 383 SER A O 1
ATOM 3105 N N . LYS A 1 384 ? -22.774 4.956 26.023 1.00 78.44 384 LYS A N 1
ATOM 3106 C CA . LYS A 1 384 ? -23.018 4.206 27.265 1.00 78.44 384 LYS A CA 1
ATOM 3107 C C . LYS A 1 384 ? -23.474 5.125 28.392 1.00 78.44 384 LYS A C 1
ATOM 3109 O O . LYS A 1 384 ? -24.421 4.774 29.095 1.00 78.44 384 LYS A O 1
ATOM 3114 N N . ASP A 1 385 ? -22.853 6.290 28.539 1.00 78.81 385 ASP A N 1
ATOM 3115 C CA . ASP A 1 385 ? -23.242 7.276 29.549 1.00 78.81 385 ASP A CA 1
ATOM 3116 C C . ASP A 1 385 ? -24.663 7.804 29.307 1.00 78.81 385 ASP A C 1
ATOM 3118 O O . ASP A 1 385 ? -25.439 7.948 30.254 1.00 78.81 385 ASP A O 1
ATOM 3122 N N . ASP A 1 386 ? -25.053 8.016 28.049 1.00 74.31 386 ASP A N 1
ATOM 3123 C CA . ASP A 1 386 ? -26.421 8.385 27.673 1.00 74.31 386 ASP A CA 1
ATOM 3124 C C . ASP A 1 386 ? -27.445 7.299 28.009 1.00 74.31 386 ASP A C 1
ATOM 3126 O O . ASP A 1 386 ? -28.511 7.595 28.558 1.00 74.31 386 ASP A O 1
ATOM 3130 N N . LEU A 1 387 ? -27.113 6.032 27.749 1.00 71.69 387 LEU A N 1
ATOM 3131 C CA . LEU A 1 387 ? -27.934 4.887 28.146 1.00 71.69 387 LEU A CA 1
ATOM 3132 C C . LEU A 1 387 ? -28.109 4.820 29.666 1.00 71.69 387 LEU A C 1
ATOM 3134 O O . LEU A 1 387 ? -29.232 4.656 30.148 1.00 71.69 387 LEU A O 1
ATOM 3138 N N . VAL A 1 388 ? -27.026 4.989 30.428 1.00 81.12 388 VAL A N 1
ATOM 3139 C CA . VAL A 1 388 ? -27.068 5.006 31.898 1.00 81.12 388 VAL A CA 1
ATOM 3140 C C . VAL A 1 388 ? -27.919 6.173 32.402 1.00 81.12 388 VAL A C 1
ATOM 3142 O O . VAL A 1 388 ? -28.773 5.973 33.268 1.00 81.12 388 VAL A O 1
ATOM 3145 N N . ARG A 1 389 ? -27.766 7.375 31.828 1.00 80.62 389 ARG A N 1
ATOM 3146 C CA . ARG A 1 389 ? -28.607 8.541 32.148 1.00 80.62 389 ARG A CA 1
ATOM 3147 C C . ARG A 1 389 ? -30.088 8.258 31.895 1.00 80.62 389 ARG A C 1
ATOM 3149 O O . ARG A 1 389 ? -30.909 8.499 32.778 1.00 80.62 389 ARG A O 1
ATOM 3156 N N . ALA A 1 390 ? -30.433 7.708 30.731 1.00 75.44 390 ALA A N 1
ATOM 3157 C CA . ALA A 1 390 ? -31.813 7.370 30.389 1.00 75.44 390 ALA A CA 1
ATOM 3158 C C . ALA A 1 390 ? -32.412 6.321 31.347 1.00 75.44 390 ALA A C 1
ATOM 3160 O O . ALA A 1 390 ? -33.566 6.449 31.766 1.00 75.44 390 ALA A O 1
ATOM 3161 N N . PHE A 1 391 ? -31.626 5.313 31.738 1.00 80.69 391 PHE A N 1
ATOM 3162 C CA . PHE A 1 391 ? -32.040 4.317 32.728 1.00 80.69 391 PHE A CA 1
ATOM 3163 C C . PHE A 1 391 ? -32.264 4.924 34.115 1.00 80.69 391 PHE A C 1
ATOM 3165 O O . PHE A 1 391 ? -33.275 4.613 34.743 1.00 80.69 391 PHE A O 1
ATOM 3172 N N . ASN A 1 392 ? -31.378 5.811 34.573 1.00 84.88 392 ASN A N 1
ATOM 3173 C CA . ASN A 1 392 ? -31.516 6.472 35.872 1.00 84.88 392 ASN A CA 1
ATOM 3174 C C . ASN A 1 392 ? -32.766 7.356 35.930 1.00 84.88 392 ASN A C 1
ATOM 3176 O O . ASN A 1 392 ? -33.539 7.237 36.874 1.00 84.88 392 ASN A O 1
ATOM 3180 N N . ILE A 1 393 ? -33.034 8.147 34.884 1.00 85.38 393 ILE A N 1
ATOM 3181 C CA . ILE A 1 393 ? -34.264 8.955 34.786 1.00 85.38 393 ILE A CA 1
ATOM 3182 C C . ILE A 1 393 ? -35.507 8.060 34.865 1.00 85.38 393 ILE A C 1
ATOM 3184 O O . ILE A 1 393 ? -36.471 8.368 35.566 1.00 85.38 393 ILE A O 1
ATOM 3188 N N . LYS A 1 394 ? -35.502 6.922 34.158 1.00 83.31 394 LYS A N 1
ATOM 3189 C CA . LYS A 1 394 ? -36.618 5.970 34.204 1.00 83.31 394 LYS A CA 1
ATOM 3190 C C . LYS A 1 394 ? -36.794 5.366 35.599 1.00 83.31 394 LYS A C 1
ATOM 3192 O O . LYS A 1 394 ? -37.926 5.236 36.058 1.00 83.31 394 LYS A O 1
ATOM 3197 N N . LEU A 1 395 ? -35.697 5.015 36.267 1.00 88.12 395 LEU A N 1
ATOM 3198 C CA . LEU A 1 395 ? -35.721 4.454 37.614 1.00 88.12 395 LEU A CA 1
ATOM 3199 C C . LEU A 1 395 ? -36.253 5.465 38.638 1.00 88.12 395 LEU A C 1
ATOM 3201 O O . LEU A 1 395 ? -37.107 5.107 39.444 1.00 88.12 395 LEU A O 1
ATOM 3205 N N . GLU A 1 396 ? -35.804 6.720 38.576 1.00 88.44 396 GLU A N 1
ATOM 3206 C CA . GLU A 1 396 ? -36.292 7.805 39.435 1.00 88.44 396 GLU A CA 1
ATOM 3207 C C . GLU A 1 396 ? -37.794 8.052 39.237 1.00 88.44 396 GLU A C 1
ATOM 3209 O O . GLU A 1 396 ? -38.539 8.179 40.212 1.00 88.44 396 GLU A O 1
ATOM 3214 N N . ASN A 1 397 ? -38.267 8.044 37.987 1.00 85.19 397 ASN A N 1
ATOM 3215 C CA . ASN A 1 397 ? -39.688 8.200 37.678 1.00 85.19 397 ASN A CA 1
ATOM 3216 C C . ASN A 1 397 ? -40.543 7.061 38.262 1.00 85.19 397 ASN A C 1
ATOM 3218 O O . ASN A 1 397 ? -41.582 7.325 38.870 1.00 85.19 397 ASN A O 1
ATOM 3222 N N . GLU A 1 398 ? -40.110 5.804 38.123 1.00 84.44 398 GLU A N 1
ATOM 3223 C CA . GLU A 1 398 ? -40.816 4.649 38.704 1.00 84.44 398 GLU A CA 1
ATOM 3224 C C . GLU A 1 398 ? -40.783 4.669 40.240 1.00 84.44 398 GLU A C 1
ATOM 3226 O O . GLU A 1 398 ? -41.794 4.403 40.891 1.00 84.44 398 GLU A O 1
ATOM 3231 N N . GLN A 1 399 ? -39.652 5.048 40.845 1.00 88.69 399 GLN A N 1
ATOM 3232 C CA . GLN A 1 399 ? -39.546 5.203 42.299 1.00 88.69 399 GLN A CA 1
ATOM 3233 C C . GLN A 1 399 ? -40.492 6.282 42.830 1.00 88.69 399 GLN A C 1
ATOM 3235 O O . GLN A 1 399 ? -41.169 6.059 43.835 1.00 88.69 399 GLN A O 1
ATOM 3240 N N . SER A 1 400 ? -40.576 7.425 42.146 1.00 89.25 400 SER A N 1
ATOM 3241 C CA . SER A 1 400 ? -41.496 8.510 42.497 1.00 89.25 400 SER A CA 1
ATOM 3242 C C . SER A 1 400 ? -42.955 8.050 42.421 1.00 89.25 400 SER A C 1
ATOM 3244 O O . SER A 1 400 ? -43.723 8.240 43.367 1.00 89.25 400 SER A O 1
ATOM 3246 N N . LYS A 1 401 ? -43.319 7.335 41.349 1.00 89.56 401 LYS A N 1
ATOM 3247 C CA . LYS A 1 401 ? -44.661 6.771 41.170 1.00 89.56 401 LYS A CA 1
ATOM 3248 C C . LYS A 1 401 ? -45.023 5.773 42.273 1.00 89.56 401 LYS A C 1
ATOM 3250 O O . LYS A 1 401 ? -46.087 5.882 42.877 1.00 89.56 401 LYS A O 1
ATOM 3255 N N . HIS A 1 402 ? -44.128 4.840 42.597 1.00 89.50 402 HIS A N 1
ATOM 3256 C CA . HIS A 1 402 ? -44.353 3.890 43.688 1.00 89.50 402 HIS A CA 1
ATOM 3257 C C . HIS A 1 402 ? -44.408 4.562 45.065 1.00 89.50 402 HIS A C 1
ATOM 3259 O O . HIS A 1 402 ? -45.179 4.136 45.930 1.00 89.50 402 HIS A O 1
ATOM 3265 N N . ALA A 1 403 ? -43.622 5.618 45.290 1.00 91.94 403 ALA A N 1
ATOM 3266 C CA . ALA A 1 403 ? -43.694 6.401 46.518 1.00 91.94 403 ALA A CA 1
ATOM 3267 C C . ALA A 1 403 ? -45.059 7.095 46.655 1.00 91.94 403 ALA A C 1
ATOM 3269 O O . ALA A 1 403 ? -45.657 7.065 47.736 1.00 91.94 403 ALA A O 1
ATOM 3270 N N . GLU A 1 404 ? -45.587 7.655 45.564 1.00 92.69 404 GLU A N 1
ATOM 3271 C CA . GLU A 1 404 ? -46.920 8.257 45.522 1.00 92.69 404 GLU A CA 1
ATOM 3272 C C . GLU A 1 404 ? -48.026 7.215 45.755 1.00 92.69 404 GLU A C 1
ATOM 3274 O O . GLU A 1 404 ? -48.901 7.417 46.601 1.00 92.69 404 GLU A O 1
ATOM 3279 N N . GLU A 1 405 ? -47.958 6.064 45.081 1.00 92.81 405 GLU A N 1
ATOM 3280 C CA . GLU A 1 405 ? -48.880 4.939 45.279 1.00 92.81 405 GLU A CA 1
ATOM 3281 C C . GLU A 1 405 ? -48.863 4.442 46.731 1.00 92.81 405 GLU A C 1
ATOM 3283 O O . GLU A 1 405 ? -49.919 4.271 47.343 1.00 92.81 405 GLU A O 1
ATOM 3288 N N . SER A 1 406 ? -47.679 4.273 47.328 1.00 90.88 406 SER A N 1
ATOM 3289 C CA . SER A 1 406 ? -47.551 3.858 48.728 1.00 90.88 406 SER A CA 1
ATOM 3290 C C . SER A 1 406 ? -48.109 4.913 49.684 1.00 90.88 406 SER A C 1
ATOM 3292 O O . SER A 1 406 ? -48.802 4.569 50.643 1.00 90.88 406 SER A O 1
ATOM 3294 N N . ALA A 1 407 ? -47.880 6.203 49.420 1.00 92.00 407 ALA A N 1
ATOM 3295 C CA . ALA A 1 407 ? -48.459 7.287 50.209 1.00 92.00 407 ALA A CA 1
ATOM 3296 C C . ALA A 1 407 ? -49.994 7.322 50.107 1.00 92.00 407 ALA A C 1
ATOM 3298 O O . ALA A 1 407 ? -50.672 7.520 51.119 1.00 92.00 407 ALA A O 1
ATOM 3299 N N . ASN A 1 408 ? -50.548 7.094 48.913 1.00 92.56 408 ASN A N 1
ATOM 3300 C CA . ASN A 1 408 ? -51.989 6.994 48.681 1.00 92.56 408 ASN A CA 1
ATOM 3301 C C . ASN A 1 408 ? -52.588 5.785 49.414 1.00 92.56 408 ASN A C 1
ATOM 3303 O O . ASN A 1 408 ? -53.583 5.934 50.125 1.00 92.56 408 ASN A O 1
ATOM 3307 N N . LEU A 1 409 ? -51.951 4.613 49.317 1.00 92.19 409 LEU A N 1
ATOM 3308 C CA . LEU A 1 409 ? -52.375 3.405 50.028 1.00 92.19 409 LEU A CA 1
ATOM 3309 C C . LEU A 1 409 ? -52.321 3.593 51.546 1.00 92.19 409 LEU A C 1
ATOM 3311 O O . LEU A 1 409 ? -53.280 3.242 52.224 1.00 92.19 409 LEU A O 1
ATOM 3315 N N . ARG A 1 410 ? -51.257 4.200 52.088 1.00 92.88 410 ARG A N 1
ATOM 3316 C CA . ARG A 1 410 ? -51.149 4.508 53.527 1.00 92.88 410 ARG A CA 1
ATOM 3317 C C . ARG A 1 410 ? -52.257 5.447 53.999 1.00 92.88 410 ARG A C 1
ATOM 3319 O O . ARG A 1 410 ? -52.813 5.225 55.072 1.00 92.88 410 ARG A O 1
ATOM 3326 N N . ARG A 1 411 ? -52.601 6.469 53.204 1.00 92.88 411 ARG A N 1
ATOM 3327 C CA . ARG A 1 411 ? -53.740 7.358 53.493 1.00 92.88 411 ARG A CA 1
ATOM 3328 C C . ARG A 1 411 ? -55.057 6.584 53.518 1.00 92.88 411 ARG A C 1
ATOM 3330 O O . ARG A 1 411 ? -55.793 6.687 54.495 1.00 92.88 411 ARG A O 1
ATOM 3337 N N . ALA A 1 412 ? -55.311 5.762 52.500 1.00 91.94 412 ALA A N 1
ATOM 3338 C CA . ALA A 1 412 ? -56.517 4.940 52.427 1.00 91.94 412 ALA A CA 1
ATOM 3339 C C . ALA A 1 412 ? -56.632 3.957 53.606 1.00 91.94 412 ALA A C 1
ATOM 3341 O O . ALA A 1 412 ? -57.715 3.800 54.168 1.00 91.94 412 ALA A O 1
ATOM 3342 N N . LEU A 1 413 ? -55.518 3.343 54.017 1.00 91.69 413 LEU A N 1
ATOM 3343 C CA . LEU A 1 413 ? -55.452 2.453 55.180 1.00 91.69 413 LEU A CA 1
ATOM 3344 C C . LEU A 1 413 ? -55.795 3.200 56.473 1.00 91.69 413 LEU A C 1
ATOM 3346 O O . LEU A 1 413 ? -56.660 2.758 57.222 1.00 91.69 413 LEU A O 1
ATOM 3350 N N . GLY A 1 414 ? -55.206 4.380 56.686 1.00 92.25 414 GLY A N 1
ATOM 3351 C CA . GLY A 1 414 ? -55.510 5.208 57.855 1.00 92.25 414 GLY A CA 1
ATOM 3352 C C . GLY A 1 414 ? -56.972 5.667 57.912 1.00 92.25 414 GLY A C 1
ATOM 3353 O O . GLY A 1 414 ? -57.562 5.743 58.991 1.00 92.25 414 GLY A O 1
ATOM 3354 N N . ASP A 1 415 ? -57.591 5.953 56.767 1.00 91.94 415 ASP A N 1
ATOM 3355 C CA . ASP A 1 415 ? -59.013 6.303 56.712 1.00 91.94 415 ASP A CA 1
ATOM 3356 C C . ASP A 1 415 ? -59.928 5.090 56.934 1.00 91.94 415 ASP A C 1
ATOM 3358 O O . ASP A 1 415 ? -60.970 5.216 57.591 1.00 91.94 415 ASP A O 1
ATOM 3362 N N . ALA A 1 416 ? -59.526 3.909 56.454 1.00 90.00 416 ALA A N 1
ATOM 3363 C CA . ALA A 1 416 ? -60.201 2.650 56.749 1.00 90.00 416 ALA A CA 1
ATOM 3364 C C . ALA A 1 416 ? -60.140 2.320 58.250 1.00 90.00 416 ALA A C 1
ATOM 3366 O O . ALA A 1 416 ? -61.181 2.020 58.834 1.00 90.00 416 ALA A O 1
ATOM 3367 N N . ASP A 1 417 ? -58.985 2.478 58.902 1.00 92.06 417 ASP A N 1
ATOM 3368 C CA . ASP A 1 417 ? -58.823 2.254 60.346 1.00 92.06 417 ASP A CA 1
ATOM 3369 C C . ASP A 1 417 ? -59.722 3.185 61.173 1.00 92.06 417 ASP A C 1
ATOM 3371 O O . ASP A 1 417 ? -60.454 2.736 62.058 1.00 92.06 417 ASP A O 1
ATOM 3375 N N . LYS A 1 418 ? -59.777 4.482 60.830 1.00 92.62 418 LYS A N 1
ATOM 3376 C CA . LYS A 1 418 ? -60.716 5.431 61.464 1.00 92.62 418 LYS A CA 1
ATOM 3377 C C . LYS A 1 418 ? -62.176 5.016 61.281 1.00 92.62 418 LYS A C 1
ATOM 3379 O O . LYS A 1 418 ? -63.023 5.302 62.130 1.00 92.62 418 LYS A O 1
ATOM 3384 N N . ARG A 1 419 ? -62.520 4.410 60.141 1.00 92.81 419 ARG A N 1
ATOM 3385 C CA . ARG A 1 419 ? -63.877 3.912 59.881 1.00 92.81 419 ARG A CA 1
ATOM 3386 C C . ARG A 1 419 ? -64.176 2.666 60.706 1.00 92.81 419 ARG A C 1
ATOM 3388 O O . ARG A 1 419 ? -65.267 2.582 61.261 1.00 92.81 419 ARG A O 1
ATOM 3395 N N . VAL A 1 420 ? -63.216 1.753 60.827 1.00 92.12 420 VAL A N 1
ATOM 3396 C CA . VAL A 1 420 ? -63.317 0.574 61.694 1.00 92.12 420 VAL A CA 1
ATOM 3397 C C . VAL A 1 420 ? -63.540 0.992 63.147 1.00 92.12 420 VAL A C 1
ATOM 3399 O O . VAL A 1 420 ? -64.453 0.470 63.779 1.00 92.12 420 VAL A O 1
ATOM 3402 N N . GLU A 1 421 ? -62.784 1.963 63.664 1.00 91.75 421 GLU A N 1
ATOM 3403 C CA . GLU A 1 421 ? -62.969 2.436 65.043 1.00 91.75 421 GLU A CA 1
ATOM 3404 C C . GLU A 1 421 ? -64.3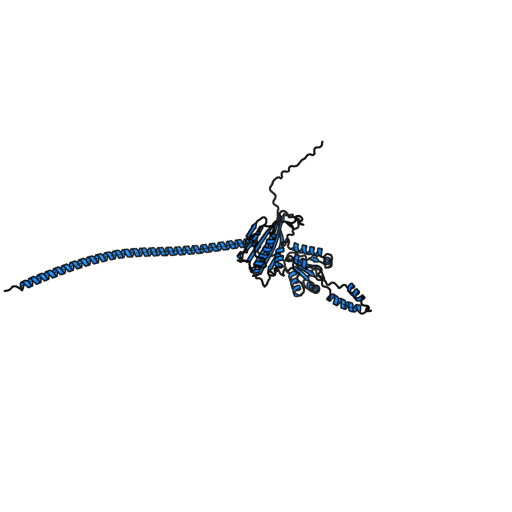35 3.091 65.271 1.00 91.75 421 GLU A C 1
ATOM 3406 O O . GLU A 1 421 ? -65.005 2.778 66.255 1.00 91.75 421 GLU A O 1
ATOM 3411 N N . ARG A 1 422 ? -64.823 3.914 64.333 1.00 93.12 422 ARG A N 1
ATOM 3412 C CA . ARG A 1 422 ? -66.190 4.462 64.420 1.00 93.12 422 ARG A CA 1
ATOM 3413 C C . ARG A 1 422 ? -67.256 3.369 64.460 1.00 93.12 422 ARG A C 1
ATOM 3415 O O . ARG A 1 422 ? -68.113 3.391 65.336 1.00 93.12 422 ARG A O 1
ATOM 3422 N N . LEU A 1 423 ? -67.168 2.385 63.565 1.00 92.62 423 LEU A N 1
ATOM 3423 C CA . LEU A 1 423 ? -68.117 1.269 63.530 1.00 92.62 423 LEU A CA 1
ATOM 3424 C C . LEU A 1 423 ? -68.057 0.420 64.808 1.00 92.62 423 LEU A C 1
ATOM 3426 O O . LEU A 1 423 ? -69.088 -0.068 65.262 1.00 92.62 423 LEU A O 1
ATOM 3430 N N . LYS A 1 424 ? -66.878 0.247 65.422 1.00 92.94 424 LYS A N 1
ATOM 3431 C CA . LYS A 1 424 ? -66.759 -0.435 66.723 1.00 92.94 424 LYS A CA 1
ATOM 3432 C C . LYS A 1 424 ? -67.506 0.314 67.828 1.00 92.94 424 LYS A C 1
ATOM 3434 O O . LYS A 1 424 ? -68.183 -0.338 68.622 1.00 92.94 424 LYS A O 1
ATOM 3439 N N . VAL A 1 425 ? -67.399 1.646 67.871 1.00 93.12 425 VAL A N 1
ATOM 3440 C CA . VAL A 1 425 ? -68.129 2.485 68.838 1.00 93.12 425 VAL A CA 1
ATOM 3441 C C . VAL A 1 425 ? -69.637 2.354 68.630 1.00 93.12 425 VAL A C 1
ATOM 3443 O O . VAL A 1 425 ? -70.338 1.997 69.574 1.00 93.12 425 VAL A O 1
ATOM 3446 N N . GLU A 1 426 ? -70.121 2.511 67.395 1.00 92.56 426 GLU A N 1
ATOM 3447 C CA . GLU A 1 426 ? -71.548 2.352 67.065 1.00 92.56 426 GLU A CA 1
ATOM 3448 C C . GLU A 1 426 ? -72.073 0.955 67.445 1.00 92.56 426 GLU A C 1
ATOM 3450 O O . GLU A 1 426 ? -73.140 0.816 68.040 1.00 92.56 426 GLU A O 1
ATOM 3455 N N . ILE A 1 427 ? -71.305 -0.109 67.174 1.00 91.06 427 ILE A N 1
ATOM 3456 C CA . ILE A 1 427 ? -71.673 -1.476 67.575 1.00 91.06 427 ILE A CA 1
ATOM 3457 C C . ILE A 1 427 ? -71.791 -1.599 69.100 1.00 91.06 427 ILE A C 1
ATOM 3459 O O . ILE A 1 427 ? -72.672 -2.313 69.586 1.00 91.06 427 ILE A O 1
ATOM 3463 N N . CYS A 1 428 ? -70.912 -0.951 69.868 1.00 91.31 428 CYS A N 1
ATOM 3464 C CA . CYS A 1 428 ? -70.991 -0.946 71.328 1.00 91.31 428 CYS A CA 1
ATOM 3465 C C . CYS A 1 428 ? -72.243 -0.216 71.830 1.00 91.31 428 CYS A C 1
ATOM 3467 O O . CYS A 1 428 ? -72.922 -0.740 72.715 1.00 91.31 428 CYS A O 1
ATOM 3469 N N . GLU A 1 429 ? -72.580 0.931 71.239 1.00 92.12 429 GLU A N 1
ATOM 3470 C CA . GLU A 1 429 ? -73.792 1.691 71.566 1.00 92.12 429 GLU A CA 1
ATOM 3471 C C . GLU A 1 429 ? -75.057 0.874 71.281 1.00 92.12 429 GLU A C 1
ATOM 3473 O O . GLU A 1 429 ? -75.875 0.665 72.178 1.00 92.12 429 GLU A O 1
ATOM 3478 N N . VAL A 1 430 ? -75.165 0.289 70.083 1.00 91.62 430 VAL A N 1
ATOM 3479 C CA . VAL A 1 430 ? -76.302 -0.566 69.699 1.00 91.62 430 VAL A CA 1
ATOM 3480 C C . VAL A 1 430 ? -76.414 -1.794 70.610 1.00 91.62 430 VAL A C 1
ATOM 3482 O O . VAL A 1 430 ? -77.516 -2.207 70.981 1.00 91.62 430 VAL A O 1
ATOM 3485 N N . LYS A 1 431 ? -75.289 -2.400 71.015 1.00 91.44 431 LYS A N 1
ATOM 3486 C CA . LYS A 1 431 ? -75.296 -3.517 71.978 1.00 91.44 431 LYS A CA 1
ATOM 3487 C C . LYS A 1 431 ? -75.809 -3.087 73.353 1.00 91.44 431 LYS A C 1
ATOM 3489 O O . LYS A 1 431 ? -76.554 -3.851 73.971 1.00 91.44 431 LYS A O 1
ATOM 3494 N N . ALA A 1 432 ? -75.424 -1.905 73.829 1.00 90.19 432 ALA A N 1
ATOM 3495 C CA . ALA A 1 432 ? -75.894 -1.364 75.101 1.00 90.19 432 ALA A CA 1
ATOM 3496 C C . ALA A 1 432 ? -77.397 -1.049 75.054 1.00 90.19 432 ALA A C 1
ATOM 3498 O O . ALA A 1 432 ? -78.137 -1.430 75.963 1.00 90.19 432 ALA A O 1
ATOM 3499 N N . GLU A 1 433 ? -77.867 -0.447 73.962 1.00 90.94 433 GLU A N 1
ATOM 3500 C CA . GLU A 1 433 ? -79.283 -0.153 73.750 1.00 90.94 433 GLU A CA 1
ATOM 3501 C C . GLU A 1 433 ? -80.122 -1.437 73.676 1.00 90.94 433 GLU A C 1
ATOM 3503 O O . GLU A 1 433 ? -81.129 -1.566 74.377 1.00 90.94 433 GLU A O 1
ATOM 3508 N N . LYS A 1 434 ? -79.657 -2.447 72.926 1.00 91.06 434 LYS A N 1
ATOM 3509 C CA . LYS A 1 434 ? -80.287 -3.776 72.885 1.00 91.06 434 LYS A CA 1
ATOM 3510 C C . LYS A 1 434 ? -80.394 -4.396 74.278 1.00 91.06 434 LYS A C 1
ATOM 3512 O O . LYS A 1 434 ? -81.427 -4.978 74.603 1.00 91.06 434 LYS A O 1
ATOM 3517 N N . LYS A 1 435 ? -79.345 -4.289 75.100 1.00 90.81 435 LYS A N 1
ATOM 3518 C CA . LYS A 1 435 ? -79.353 -4.803 76.477 1.00 90.81 435 LYS A CA 1
ATOM 3519 C C . LYS A 1 435 ? -80.408 -4.091 77.330 1.00 90.81 435 LYS A C 1
ATOM 3521 O O . LYS A 1 435 ? -81.199 -4.766 77.979 1.00 90.81 435 LYS A O 1
ATOM 3526 N N . SER A 1 436 ? -80.476 -2.761 77.262 1.00 89.69 436 SER A N 1
ATOM 3527 C CA . SER A 1 436 ? -81.486 -1.978 77.987 1.00 89.69 436 SER A CA 1
ATOM 3528 C C . SER A 1 436 ? -82.916 -2.320 77.553 1.00 89.69 436 SER A C 1
ATOM 3530 O O . SER A 1 436 ? -83.811 -2.445 78.388 1.00 89.69 436 SER A O 1
ATOM 3532 N N . LEU A 1 437 ? -83.149 -2.511 76.251 1.00 88.62 437 LEU A N 1
ATOM 3533 C CA . LEU A 1 437 ? -84.456 -2.929 75.739 1.00 88.62 437 LEU A CA 1
ATOM 3534 C C . LEU A 1 437 ? -84.843 -4.332 76.221 1.00 88.62 437 LEU A C 1
ATOM 3536 O O . LEU A 1 437 ? -86.005 -4.542 76.561 1.00 88.62 437 LEU A O 1
ATOM 3540 N N . LEU A 1 438 ? -83.892 -5.271 76.285 1.00 86.31 438 LEU A N 1
ATOM 3541 C CA . LEU A 1 438 ? -84.123 -6.613 76.830 1.00 86.31 438 LEU A CA 1
ATOM 3542 C C . LEU A 1 438 ? -84.468 -6.578 78.324 1.00 86.31 438 LEU A C 1
ATOM 3544 O O . LEU A 1 438 ? -85.384 -7.282 78.739 1.00 86.31 438 LEU A O 1
ATOM 3548 N N . GLU A 1 439 ? -83.788 -5.742 79.111 1.00 87.94 439 GLU A N 1
ATOM 3549 C CA . GLU A 1 439 ? -84.101 -5.536 80.534 1.00 87.94 439 GLU A CA 1
ATOM 3550 C C . GLU A 1 439 ? -85.526 -4.986 80.709 1.00 87.94 439 GLU A C 1
ATOM 3552 O O . GLU A 1 439 ? -86.323 -5.575 81.438 1.00 87.94 439 GLU A O 1
ATOM 3557 N N . LYS A 1 440 ? -85.907 -3.951 79.947 1.00 87.38 440 LYS A N 1
ATOM 3558 C CA . LYS A 1 440 ? -87.278 -3.402 79.951 1.00 87.38 440 LYS A CA 1
ATOM 3559 C C . LYS A 1 440 ? -88.336 -4.423 79.526 1.00 87.38 440 LYS A C 1
ATOM 3561 O O . LYS A 1 440 ? -89.444 -4.428 80.058 1.00 87.38 440 LYS A O 1
ATOM 3566 N N . LEU A 1 441 ? -88.022 -5.277 78.550 1.00 85.31 441 LEU A N 1
ATOM 3567 C CA . LEU A 1 441 ? -88.898 -6.372 78.121 1.00 85.31 441 LEU A CA 1
ATOM 3568 C C . LEU A 1 441 ? -89.085 -7.405 79.237 1.00 85.31 441 LEU A C 1
ATOM 3570 O O . LEU A 1 441 ? -90.213 -7.834 79.465 1.00 85.31 441 LEU A O 1
ATOM 3574 N N . GLY A 1 442 ? -88.011 -7.756 79.950 1.00 84.00 442 GLY A N 1
ATOM 3575 C CA . GLY A 1 442 ? -88.062 -8.638 81.116 1.00 84.00 442 GLY A CA 1
ATOM 3576 C C . GLY A 1 442 ? -88.894 -8.057 82.261 1.00 84.00 442 GLY A C 1
ATOM 3577 O O . GLY A 1 442 ? -89.759 -8.743 82.797 1.00 84.00 442 GLY A O 1
ATOM 3578 N N . GLU A 1 443 ? -88.708 -6.775 82.587 1.00 83.75 443 GLU A N 1
ATOM 3579 C CA . GLU A 1 443 ? -89.504 -6.075 83.606 1.00 83.75 443 GLU A CA 1
ATOM 3580 C C . GLU A 1 443 ? -90.993 -6.012 83.242 1.00 83.75 443 GLU A C 1
ATOM 3582 O O . GLU A 1 443 ? -91.861 -6.239 84.087 1.00 83.75 443 GLU A O 1
ATOM 3587 N N . ASN A 1 444 ? -91.310 -5.729 81.976 1.00 81.62 444 ASN A N 1
ATOM 3588 C CA . ASN A 1 444 ? -92.691 -5.717 81.501 1.00 81.62 444 ASN A CA 1
ATOM 3589 C C . ASN A 1 444 ? -93.317 -7.116 81.506 1.00 81.62 444 ASN A C 1
ATOM 3591 O O . ASN A 1 444 ? -94.488 -7.244 81.859 1.00 81.62 444 ASN A O 1
ATOM 3595 N N . ALA A 1 445 ? -92.558 -8.156 81.150 1.00 78.25 445 ALA A N 1
ATOM 3596 C CA . ALA A 1 445 ? -93.020 -9.538 81.235 1.00 78.25 445 ALA A CA 1
ATOM 3597 C C . ALA A 1 445 ? -93.338 -9.929 82.687 1.00 78.25 445 ALA A C 1
ATOM 3599 O O . ALA A 1 445 ? -94.430 -10.427 82.943 1.00 78.25 445 ALA A O 1
ATOM 3600 N N . ALA A 1 446 ? -92.455 -9.601 83.638 1.00 78.12 446 ALA A N 1
ATOM 3601 C CA . ALA A 1 446 ? -92.682 -9.845 85.063 1.00 78.12 446 ALA A CA 1
ATOM 3602 C C . ALA A 1 446 ? -93.919 -9.097 85.593 1.00 78.12 446 ALA A C 1
ATOM 3604 O O . ALA A 1 446 ? -94.751 -9.677 86.284 1.00 78.12 446 ALA A O 1
ATOM 3605 N N . ARG A 1 447 ? -94.113 -7.829 85.199 1.00 79.44 447 ARG A N 1
ATOM 3606 C CA . ARG A 1 447 ? -95.321 -7.056 85.551 1.00 79.44 447 ARG A CA 1
ATOM 3607 C C . ARG A 1 447 ? -96.607 -7.671 85.002 1.00 79.44 447 ARG A C 1
ATOM 3609 O O . ARG A 1 447 ? -97.639 -7.632 85.671 1.00 79.44 447 ARG A O 1
ATOM 3616 N N . LEU A 1 448 ? -96.572 -8.192 83.776 1.00 78.75 448 LEU A N 1
ATOM 3617 C CA . LEU A 1 448 ? -97.718 -8.875 83.175 1.00 78.75 448 LEU A CA 1
ATOM 3618 C C . LEU A 1 448 ? -98.012 -10.195 83.892 1.00 78.75 448 LEU A C 1
ATOM 3620 O O . LEU A 1 448 ? -99.178 -10.504 84.118 1.00 78.75 448 LEU A O 1
ATOM 3624 N N . GLU A 1 449 ? -96.978 -10.930 84.293 1.00 78.88 449 GLU A N 1
ATOM 3625 C CA . GLU A 1 449 ? -97.097 -12.185 85.037 1.00 78.88 449 GLU A CA 1
ATOM 3626 C C . GLU A 1 449 ? -97.653 -11.960 86.456 1.00 78.88 449 GLU A C 1
ATOM 3628 O O . GLU A 1 449 ? -98.570 -12.666 86.876 1.00 78.88 449 GLU A O 1
ATOM 3633 N N . ASP A 1 450 ? -97.211 -10.906 87.150 1.00 76.62 450 ASP A N 1
ATOM 3634 C CA . ASP A 1 450 ? -97.773 -10.468 88.437 1.00 76.62 450 ASP A CA 1
ATOM 3635 C C . ASP A 1 450 ? -99.239 -10.021 88.313 1.00 76.62 450 ASP A C 1
ATOM 3637 O O . ASP A 1 450 ? -100.073 -10.321 89.176 1.00 76.62 450 ASP A O 1
ATOM 3641 N N . SER A 1 451 ? -99.584 -9.327 87.223 1.00 76.50 451 SER A N 1
ATOM 3642 C CA . SER A 1 451 ? -100.966 -8.934 86.930 1.00 76.50 451 SER A CA 1
ATOM 3643 C C . SER A 1 451 ? -101.855 -10.147 86.636 1.00 76.50 451 SER A C 1
ATOM 3645 O O . SER A 1 451 ? -102.987 -10.213 87.123 1.00 76.50 451 SER A O 1
ATOM 3647 N N . ASP A 1 452 ? -101.345 -11.129 85.890 1.00 77.81 452 ASP A N 1
ATOM 3648 C CA . ASP A 1 452 ? -102.055 -12.370 85.580 1.00 77.81 452 ASP A CA 1
ATOM 3649 C C . ASP A 1 452 ? -102.227 -13.248 86.831 1.00 77.81 452 ASP A C 1
ATOM 3651 O O . ASP A 1 452 ? -103.308 -13.787 87.071 1.00 77.81 452 ASP A O 1
ATOM 3655 N N . ASN A 1 453 ? -101.213 -13.315 87.701 1.00 75.62 453 ASN A N 1
ATOM 3656 C CA . ASN A 1 453 ? -101.303 -13.982 89.002 1.00 75.62 453 ASN A CA 1
ATOM 3657 C C . ASN A 1 453 ? -102.290 -13.291 89.950 1.00 75.62 453 ASN A C 1
ATOM 3659 O O . ASN A 1 453 ? -103.093 -13.977 90.586 1.00 75.62 453 ASN A O 1
ATOM 3663 N N . SER A 1 454 ? -102.303 -11.955 90.004 1.00 73.62 454 SER A N 1
ATOM 3664 C CA . SER A 1 454 ? -103.313 -11.205 90.766 1.00 73.62 454 SER A CA 1
ATOM 3665 C C . SER A 1 454 ? -104.724 -11.491 90.255 1.00 73.62 454 SER A C 1
ATOM 3667 O O . SER A 1 454 ? -105.617 -11.783 91.046 1.00 73.62 454 SER A O 1
ATOM 3669 N N . ARG A 1 455 ? -104.929 -11.504 88.930 1.00 75.19 455 ARG A N 1
ATOM 3670 C CA . ARG A 1 455 ? -106.221 -11.874 88.331 1.00 75.19 455 ARG A CA 1
ATOM 3671 C C . ARG A 1 455 ? -106.610 -13.315 88.647 1.00 75.19 455 ARG A C 1
ATOM 3673 O O . ARG A 1 455 ? -107.766 -13.561 88.974 1.00 75.19 455 ARG A O 1
ATOM 3680 N N . LYS A 1 456 ? -105.676 -14.271 88.598 1.00 75.88 456 LYS A N 1
ATOM 3681 C CA . LYS A 1 456 ? -105.925 -15.672 88.992 1.00 75.88 456 LYS A CA 1
ATOM 3682 C C . LYS A 1 456 ? -106.325 -15.794 90.464 1.00 75.88 456 LYS A C 1
ATOM 3684 O O . LYS A 1 456 ? -107.237 -16.559 90.769 1.00 75.88 456 LYS A O 1
ATOM 3689 N N . GLN A 1 457 ? -105.708 -15.025 91.362 1.00 71.94 457 GLN A N 1
ATOM 3690 C CA . GLN A 1 457 ? -106.116 -14.953 92.771 1.00 71.94 457 GLN A CA 1
ATOM 3691 C C . GLN A 1 457 ? -107.512 -14.335 92.939 1.00 71.94 457 GLN A C 1
ATOM 3693 O O . GLN A 1 457 ? -108.314 -14.837 93.726 1.00 71.94 457 GLN A O 1
ATOM 3698 N N . GLU A 1 458 ? -107.841 -13.305 92.161 1.00 68.94 458 GLU A N 1
ATOM 3699 C CA . GLU A 1 458 ? -109.168 -12.679 92.144 1.00 68.94 458 GLU A CA 1
ATOM 3700 C C . GLU A 1 458 ? -110.254 -13.647 91.632 1.00 68.94 458 GLU A C 1
ATOM 3702 O O . GLU A 1 458 ? -111.334 -13.761 92.219 1.00 68.94 458 GLU A O 1
ATOM 3707 N N . TYR A 1 459 ? -109.951 -14.420 90.580 1.00 67.94 459 TYR A N 1
ATOM 3708 C CA . TYR A 1 459 ? -110.804 -15.509 90.095 1.00 67.94 459 TYR A CA 1
ATOM 3709 C C . TYR A 1 459 ? -110.971 -16.615 91.146 1.00 67.94 459 TYR A C 1
ATOM 3711 O O . TYR A 1 459 ? -112.087 -17.097 91.336 1.00 67.94 459 TYR A O 1
ATOM 3719 N N . ALA A 1 460 ? -109.910 -16.983 91.872 1.00 67.19 460 ALA A N 1
ATOM 3720 C CA . ALA A 1 460 ? -109.981 -17.964 92.956 1.00 67.19 460 ALA A CA 1
ATOM 3721 C C . ALA A 1 460 ? -110.836 -17.471 94.143 1.00 67.19 460 ALA A C 1
ATOM 3723 O O . ALA A 1 460 ? -111.639 -18.237 94.679 1.00 67.19 460 ALA A O 1
ATOM 3724 N N . GLN A 1 461 ? -110.749 -16.187 94.512 1.00 62.91 461 GLN A N 1
ATOM 3725 C CA . GLN A 1 461 ? -111.627 -15.575 95.521 1.00 62.91 461 GLN A CA 1
ATOM 3726 C C . GLN A 1 461 ? -113.095 -15.544 95.077 1.00 62.91 461 GLN A C 1
ATOM 3728 O O . GLN A 1 461 ? -113.985 -15.882 95.859 1.00 62.91 461 GLN A O 1
ATOM 3733 N N . ARG A 1 462 ? -113.372 -15.190 93.815 1.00 64.12 462 ARG A N 1
ATOM 3734 C CA . ARG A 1 462 ? -114.736 -15.239 93.259 1.00 64.12 462 ARG A CA 1
ATOM 3735 C C . ARG A 1 462 ? -115.282 -16.669 93.185 1.00 64.12 462 ARG A C 1
ATOM 3737 O O . ARG A 1 462 ? -116.455 -16.873 93.485 1.00 64.12 462 ARG A O 1
ATOM 3744 N N . ALA A 1 463 ? -114.446 -17.658 92.867 1.00 60.47 463 ALA A N 1
ATOM 3745 C CA . ALA A 1 463 ? -114.819 -19.072 92.892 1.00 60.47 463 ALA A CA 1
ATOM 3746 C C . ALA A 1 463 ? -115.138 -19.579 94.316 1.00 60.47 463 ALA A C 1
ATOM 3748 O O . ALA A 1 463 ? -116.057 -20.377 94.485 1.00 60.47 463 ALA A O 1
ATOM 3749 N N . MET A 1 464 ? -114.454 -19.076 95.354 1.00 60.41 464 MET A N 1
ATOM 3750 C CA . MET A 1 464 ? -114.795 -19.366 96.758 1.00 60.41 464 MET A CA 1
ATOM 3751 C C . MET A 1 464 ? -116.123 -18.733 97.203 1.00 60.41 464 MET A C 1
ATOM 3753 O O . MET A 1 464 ? -116.849 -19.337 97.990 1.00 60.41 464 MET A O 1
ATOM 3757 N N . LEU A 1 465 ? -116.477 -17.549 96.692 1.00 58.88 465 LEU A N 1
ATOM 3758 C CA . LEU A 1 465 ? -117.762 -16.897 96.986 1.00 58.88 465 LEU A CA 1
ATOM 3759 C C . LEU A 1 465 ? -118.962 -17.610 96.337 1.00 58.88 465 LEU A C 1
ATOM 3761 O O . LEU A 1 465 ? -120.062 -17.552 96.880 1.00 58.88 465 LEU A O 1
ATOM 3765 N N . LEU A 1 466 ? -118.748 -18.309 95.218 1.00 57.03 466 LEU A N 1
ATOM 3766 C CA . LEU A 1 466 ? -119.763 -19.107 94.515 1.00 57.03 466 LEU A CA 1
ATOM 3767 C C . LEU A 1 466 ? -119.959 -20.520 95.102 1.00 57.03 466 LEU A C 1
ATOM 3769 O O . LEU A 1 466 ? -120.983 -21.140 94.840 1.00 57.03 466 LEU A O 1
ATOM 3773 N N . ASN A 1 467 ? -119.019 -21.008 95.920 1.00 53.09 467 ASN A N 1
ATOM 3774 C CA . ASN A 1 467 ? -119.043 -22.341 96.539 1.00 53.09 467 ASN A CA 1
ATOM 3775 C C . ASN A 1 467 ? -119.472 -22.336 98.022 1.00 53.09 467 ASN A C 1
ATOM 3777 O O . ASN A 1 467 ? -119.128 -23.258 98.758 1.00 53.09 467 ASN A O 1
ATOM 3781 N N . ARG A 1 468 ? -120.224 -21.329 98.491 1.00 47.03 468 ARG A N 1
ATOM 3782 C CA . ARG A 1 468 ? -120.889 -21.384 99.809 1.00 47.03 468 ARG A CA 1
ATOM 3783 C C . ARG A 1 468 ? -122.147 -22.264 99.724 1.00 47.03 468 ARG A C 1
ATOM 3785 O O . ARG A 1 468 ? -123.093 -21.848 99.058 1.00 47.03 468 ARG A O 1
ATOM 3792 N N . PRO A 1 469 ? -122.208 -23.427 100.401 1.00 49.62 469 PRO A N 1
ATOM 3793 C CA . PRO A 1 469 ? -123.450 -24.167 100.560 1.00 49.62 469 PRO A CA 1
ATOM 3794 C C . PRO A 1 469 ? -124.341 -23.429 101.563 1.00 49.62 469 PRO A C 1
ATOM 3796 O O . PRO A 1 469 ? -123.889 -23.052 102.647 1.00 49.62 469 PRO A O 1
ATOM 3799 N N . SER A 1 470 ? -125.580 -23.201 101.138 1.00 47.69 470 SER A N 1
ATOM 3800 C CA . SER A 1 470 ? -126.748 -22.825 101.941 1.00 47.69 470 SER A CA 1
ATOM 3801 C C . SER A 1 470 ? -127.063 -23.829 103.040 1.00 47.69 470 SER A C 1
ATOM 3803 O O . SER A 1 470 ? -126.943 -25.040 102.736 1.00 47.69 470 SER A O 1
#

pLDDT: mean 83.66, std 14.51, range [36.41, 98.38]

Sequence (470 aa):
MSVLNCEEQNKNPKYGPIKLLKTVSYPTFQLYAEIENQKTDAEAALKIAVAETFSWLRTRFRGFDETPAEMILPEPDKYLDIKDEDIRSFRINEGYVVDVVYIKDKGIWAFNLIEPDLGTKSDNLEQERKPVAGRVFETNIAFRIFNNTLECGFKTICSEPVGTDEPCEAFRVSVVKTMVRNKELGLRQERAIIEKPHILDSVDKIKRIAGYIRDEERQLPLVVVSEYITAPDLFAFFKSLEQEKGGFKTALLSSLETIMKENIENGVVELPTKLGDLAKLCMGFAHFYILPAKSIDLFNEKTKSNHPLSNGDAVIFFPTVCEKRDYFFKREEICRDQQAFFQTVREIITHYPMRKTMHFGNVKFIKEARAEEQQTMIDMGESKDDLVRAFNIKLENEQSKHAEESANLRRALGDADKRVERLKVEICEVKAEKKSLLEKLGENAARLEDSDNSRKQEYAQRAMLLNRPS

Secondary structure (DSSP, 8-state):
---------------PPPPPPPEEEEEEEEEEEEE--TTS-HHHHHHHHHHHHHHHHHHHTTTSSS--GGG----GGGGGG--TTTS--EEEESSSEEEEEEEGGGTEEEEEEEEE---S-TT-TT-SSPPPTT-EEEEEEEEEEETTEEEEEEEEEEEEETT--S-------HHHHHHHH-TTT-EESSSB--SS-EE--SHHHHHHHHHHHT-SS--S-EEEEE-EEEPP-HHHHHHHHTTS-S--TTTHHHHHHHHHHHHHHTPEEE-SS-HHHHHHHHTTT-EEEEE-GGGHHHHHHHH--SS---TT-EEEEPPTTT----EEE-HHHHHH-HHHHHHHHHHHHHHTTTT-----TT---HHHHHHHHHHHHHHHHHHHHHHHHHHHHHHHHHHHHHHHHHHHHHHHHHHHHHHHHHHHHHHHHHHHHHHHHHHHHHHHHHHHHHHHHHHHHHHHHHHHHHT---